Protein 9F8Y (pdb70)

Radius of gyration: 26.72 Å; Cα contacts (8 Å, |Δi|>4): 992; chains: 4; bounding box: 58×55×73 Å

Structure (mmCIF, N/CA/C/O backbone):
data_9F8Y
#
_entry.id   9F8Y
#
_cell.length_a   46.843
_cell.length_b   106.432
_cell.length_c   113.589
_cell.angle_alpha   90.000
_cell.angle_beta   90.000
_cell.angle_gamma   90.000
#
_symmetry.space_group_name_H-M   'P 21 21 21'
#
loop_
_entity.id
_entity.type
_entity.pdbx_description
1 polymer 'RSVF-multi-3.5 designed scaffold'
2 water water
#
loop_
_atom_site.group_PDB
_atom_site.id
_atom_site.type_symbol
_atom_site.label_atom_id
_atom_site.label_alt_id
_atom_site.label_comp_id
_atom_site.label_asym_id
_atom_site.label_entity_id
_atom_site.label_seq_id
_atom_site.pdbx_PDB_ins_code
_atom_site.Cartn_x
_atom_site.Cartn_y
_atom_site.Cartn_z
_atom_site.occupancy
_atom_site.B_iso_or_equiv
_atom_site.auth_seq_id
_atom_site.auth_comp_id
_atom_site.auth_asym_id
_atom_site.auth_atom_id
_atom_site.pdbx_PDB_model_num
ATOM 1 N N . MET A 1 19 ? -9.72400 20.80000 24.30700 1.000 106.58000 1 MET D N 1
ATOM 2 C CA . MET A 1 19 ? -8.84800 21.74800 23.57300 1.000 89.52000 1 MET D CA 1
ATOM 3 C C . MET A 1 19 ? -7.93600 20.94200 22.64800 1.000 84.43000 1 MET D C 1
ATOM 4 O O . MET A 1 19 ? -7.13300 20.14900 23.15300 1.000 81.18000 1 MET D O 1
ATOM 8 N N . LYS A 1 20 ? -8.08100 21.13300 21.34500 1.000 57.03000 2 LYS D N 1
ATOM 9 C CA . LYS A 1 20 ? -7.29100 20.35500 20.40300 1.000 66.04000 2 LYS D CA 1
ATOM 10 C C . LYS A 1 20 ? -6.52200 21.26700 19.45800 1.000 58.95000 2 LYS D C 1
ATOM 11 O O . LYS A 1 20 ? -6.98400 22.35400 19.09700 1.000 66.44000 2 LYS D O 1
ATOM 17 N N . LEU A 1 21 ? -5.34000 20.80700 19.05500 1.000 54.36000 3 LEU D N 1
ATOM 18 C CA . LEU A 1 21 ? -4.49400 21.58900 18.12500 1.000 42.20000 3 LEU D CA 1
ATOM 19 C C . LEU A 1 21 ? -4.44900 20.86100 16.78500 1.000 50.66000 3 LEU D C 1
ATOM 20 O O . LEU A 1 21 ? -4.72500 19.64900 16.76000 1.000 41.89000 3 LEU D O 1
ATOM 25 N N . VAL A 1 22 ? -4.10600 21.58000 15.72000 1.000 52.46000 4 VAL D N 1
ATOM 26 C CA . VAL A 1 22 ? -3.91500 20.90400 14.40900 1.000 48.13000 4 VAL D CA 1
ATOM 27 C C . VAL A 1 22 ? -2.41200 20.89800 14.13600 1.000 52.92000 4 VAL D C 1
ATOM 28 O O . VAL A 1 22 ? -1.79000 21.96800 14.25800 1.000 41.58000 4 VAL D O 1
ATOM 32 N N . ILE A 1 23 ? -1.85100 19.72800 13.83600 1.000 40.87000 5 ILE D N 1
ATOM 33 C CA . ILE A 1 23 ? -0.41100 19.66500 13.46300 1.000 41.66000 5 ILE D CA 1
ATOM 34 C C . ILE A 1 23 ? -0.32800 19.39100 11.95900 1.000 50.53000 5 ILE D C 1
ATOM 35 O O . ILE A 1 23 ? -0.75500 18.30800 11.53500 1.000 44.75000 5 ILE D O 1
ATOM 40 N N . ALA A 1 24 ? 0.18900 20.35100 11.19500 1.000 41.57000 6 ALA D N 1
ATOM 41 C CA . ALA A 1 24 ? 0.31700 20.21800 9.74900 1.000 48.66000 6 ALA D CA 1
ATOM 42 C C . ALA A 1 24 ? 1.79100 20.02800 9.41100 1.000 53.78000 6 ALA D C 1
ATOM 43 O O . ALA A 1 24 ? 2.58400 20.97000 9.51500 1.000 47.96000 6 ALA D O 1
ATOM 45 N N . ARG A 1 25 ? 2.15900 18.79900 9.03600 1.000 55.40000 7 ARG D N 1
ATOM 46 C CA . ARG A 1 25 ? 3.54700 18.48900 8.61200 1.000 42.63000 7 ARG D CA 1
ATOM 47 C C . ARG A 1 25 ? 3.61300 18.59600 7.09300 1.000 46.05000 7 ARG D C 1
ATOM 48 O O . ARG A 1 25 ? 3.12400 17.70200 6.40400 1.000 45.44000 7 ARG D O 1
ATOM 56 N N . VAL A 1 26 ? 4.19800 19.67800 6.62100 1.000 54.95000 8 VAL D N 1
ATOM 57 C CA . VAL A 1 26 ? 4.36500 19.91300 5.19100 1.000 61.25000 8 VAL D CA 1
ATOM 58 C C . VAL A 1 26 ? 5.70600 19.33200 4.76200 1.000 49.87000 8 VAL D C 1
ATOM 59 O O . VAL A 1 26 ? 6.76200 19.77100 5.23100 1.000 52.17000 8 VAL D O 1
ATOM 63 N N . LYS A 1 27 ? 5.66700 18.34700 3.86400 1.000 54.80000 9 LYS D N 1
ATOM 64 C CA . LYS A 1 27 ? 6.87400 17.64700 3.42200 1.000 71.00000 9 LYS D CA 1
ATOM 65 C C . LYS A 1 27 ? 7.54600 18.43800 2.29800 1.000 62.68000 9 LYS D C 1
ATOM 66 O O . LYS A 1 27 ? 7.60200 18.02600 1.13700 1.000 64.00000 9 LYS D O 1
ATOM 72 N N . SER A 1 28 ? 8.07200 19.60700 2.67200 1.000 55.22000 10 SER D N 1
ATOM 73 C CA . SER A 1 28 ? 8.75100 20.47100 1.71900 1.000 71.51000 10 SER D CA 1
ATOM 74 C C . SER A 1 28 ? 9.67800 21.40900 2.47700 1.000 80.58000 10 SER D C 1
ATOM 75 O O . SER A 1 28 ? 9.27400 21.93400 3.52300 1.000 61.93000 10 SER D O 1
ATOM 78 N N . PRO A 1 29 ? 10.89600 21.63500 1.99500 1.000 83.10000 11 PRO D N 1
ATOM 79 C CA . PRO A 1 29 ? 11.78600 22.60800 2.64200 1.000 81.83000 11 PRO D CA 1
ATOM 80 C C . PRO A 1 29 ? 11.53100 24.04700 2.22700 1.000 90.10000 11 PRO D C 1
ATOM 81 O O . PRO A 1 29 ? 12.17800 24.95100 2.76800 1.000 87.56000 11 PRO D O 1
ATOM 85 N N . LYS A 1 30 ? 10.61200 24.28900 1.29000 1.000 90.52000 12 LYS D N 1
ATOM 86 C CA . LYS A 1 30 ? 10.37200 25.62600 0.75200 1.000 89.20000 12 LYS D CA 1
ATOM 87 C C . LYS A 1 30 ? 8.86900 25.91300 0.71900 1.000 85.32000 12 LYS D C 1
ATOM 88 O O . LYS A 1 30 ? 8.27200 26.12900 -0.33500 1.000 101.07000 12 LYS D O 1
ATOM 90 N N . VAL A 1 31 ? 8.24000 25.92300 1.89400 1.000 81.03000 13 VAL D N 1
ATOM 91 C CA . VAL A 1 31 ? 6.80400 26.31800 1.99400 1.000 75.34000 13 VAL D CA 1
ATOM 92 C C . VAL A 1 31 ? 6.72200 27.15300 3.26900 1.000 72.07000 13 VAL D C 1
ATOM 93 O O . VAL A 1 31 ? 6.85300 26.56700 4.35300 1.000 85.34000 13 VAL D O 1
ATOM 97 N N . LYS A 1 32 ? 6.55700 28.46800 3.14100 1.000 63.99000 14 LYS D N 1
ATOM 98 C CA . LYS A 1 32 ? 6.62200 29.34000 4.34400 1.000 82.56000 14 LYS D CA 1
ATOM 99 C C . LYS A 1 32 ? 5.26000 29.45200 5.02900 1.000 79.92000 14 LYS D C 1
ATOM 100 O O . LYS A 1 32 ? 5.24200 29.59000 6.26200 1.000 85.38000 14 LYS D O 1
ATOM 106 N N . ARG A 1 33 ? 4.16600 29.38100 4.27400 1.000 64.29000 15 ARG D N 1
ATOM 107 C CA . ARG A 1 33 ? 2.85400 29.62400 4.92000 1.000 67.89000 15 ARG D CA 1
ATOM 108 C C . ARG A 1 33 ? 1.76200 28.76900 4.28500 1.000 65.28000 15 ARG D C 1
ATOM 109 O O . ARG A 1 33 ? 2.01000 28.18700 3.21600 1.000 78.80000 15 ARG D O 1
ATOM 117 N N . LEU A 1 34 ? 0.60100 28.70300 4.93400 1.000 75.35000 16 LEU D N 1
ATOM 118 C CA . LEU A 1 34 ? -0.55200 27.95200 4.37900 1.000 80.32000 16 LEU D CA 1
ATOM 119 C C . LEU A 1 34 ? -1.63500 28.94900 3.96900 1.000 71.49000 16 LEU D C 1
ATOM 120 O O . LEU A 1 34 ? -1.97600 29.81800 4.78400 1.000 76.69000 16 LEU D O 1
ATOM 125 N N . SER A 1 35 ? -2.12900 28.83300 2.74200 1.000 65.38000 17 SER D N 1
ATOM 126 C CA . SER A 1 35 ? -3.23900 29.70600 2.29200 1.000 94.86000 17 SER D CA 1
ATOM 127 C C . SER A 1 35 ? -4.50800 29.31400 3.04900 1.000 90.59000 17 SER D C 1
ATOM 128 O O . SER A 1 35 ? -4.58600 28.17400 3.52700 1.000 85.11000 17 SER D O 1
ATOM 131 N N . GLU A 1 36 ? -5.46100 30.23500 3.14300 1.000 88.62000 18 GLU D N 1
ATOM 132 C CA . GLU A 1 36 ? -6.73100 29.93000 3.84400 1.000 95.17000 18 GLU D CA 1
ATOM 133 C C . GLU A 1 36 ? -7.40300 28.77200 3.10300 1.000 92.75000 18 GLU D C 1
ATOM 134 O O . GLU A 1 36 ? -8.04500 27.94200 3.76400 1.000 95.67000 18 GLU D O 1
ATOM 140 N N . GLU A 1 37 ? -7.24000 28.71200 1.78300 1.000 89.12000 19 GLU D N 1
ATOM 141 C CA . GLU A 1 37 ? -7.78200 27.56600 1.01200 1.000 96.36000 19 GLU D CA 1
ATOM 142 C C . GLU A 1 37 ? -7.12100 26.28100 1.52100 1.000 93.58000 19 GLU D C 1
ATOM 143 O O . GLU A 1 37 ? -7.84300 25.29800 1.74600 1.000 88.05000 19 GLU D O 1
ATOM 149 N N . ASP A 1 38 ? -5.80100 26.30300 1.71500 1.000 97.29000 20 ASP D N 1
ATOM 150 C CA . ASP A 1 38 ? -5.06900 25.12100 2.24000 1.000 92.18000 20 ASP D CA 1
ATOM 151 C C . ASP A 1 38 ? -5.61000 24.77500 3.62800 1.000 87.60000 20 ASP D C 1
ATOM 152 O O . ASP A 1 38 ? -5.89900 23.59400 3.86900 1.000 72.44000 20 ASP D O 1
ATOM 157 N N . ILE A 1 39 ? -5.76600 25.78200 4.48600 1.000 81.12000 21 ILE D N 1
ATOM 158 C CA . ILE A 1 39 ? -6.25200 25.55100 5.87400 1.000 72.91000 21 ILE D CA 1
ATOM 159 C C . ILE A 1 39 ? -7.61700 24.86800 5.81100 1.000 84.78000 21 ILE D C 1
ATOM 160 O O . ILE A 1 39 ? -7.82100 23.89400 6.55300 1.000 82.97000 21 ILE D O 1
ATOM 165 N N . GLU A 1 40 ? -8.50800 25.35000 4.94700 1.000 88.28000 22 GLU D N 1
ATOM 166 C CA . GLU A 1 40 ? -9.87900 24.78100 4.89200 1.000 91.32000 22 GLU D CA 1
ATOM 167 C C . GLU A 1 40 ? -9.78500 23.33500 4.41300 1.000 79.49000 22 GLU D C 1
ATOM 168 O O . GLU A 1 40 ? -10.53000 22.49400 4.93400 1.000 85.95000 22 GLU D O 1
ATOM 174 N N . LYS A 1 41 ? -8.89700 23.07100 3.45700 1.000 81.98000 23 LYS D N 1
ATOM 175 C CA . LYS A 1 41 ? -8.70400 21.67700 2.97900 1.000 90.67000 23 LYS D CA 1
ATOM 176 C C . LYS A 1 41 ? -8.25600 20.81900 4.16800 1.000 87.09000 23 LYS D C 1
ATOM 177 O O . LYS A 1 41 ? -8.77400 19.69900 4.30800 1.000 83.38000 23 LYS D O 1
ATOM 183 N N . ILE A 1 42 ? -7.36000 21.34500 5.00500 1.000 78.18000 24 ILE D N 1
ATOM 184 C CA . ILE A 1 42 ? -6.88700 20.60400 6.21100 1.000 77.82000 24 ILE D CA 1
ATOM 185 C C . ILE A 1 42 ? -8.05700 20.43300 7.18200 1.000 73.16000 24 ILE D C 1
ATOM 186 O O . ILE A 1 42 ? -8.29800 19.29700 7.61400 1.000 65.96000 24 ILE D O 1
ATOM 191 N N . LYS A 1 43 ? -8.77600 21.51500 7.47500 1.000 77.73000 25 LYS D N 1
ATOM 192 C CA . LYS A 1 43 ? -9.86800 21.45300 8.48000 1.000 68.70000 25 LYS D CA 1
ATOM 193 C C . LYS A 1 43 ? -10.98200 20.52700 7.98700 1.000 81.03000 25 LYS D C 1
ATOM 194 O O . LYS A 1 43 ? -11.61200 19.86800 8.83000 1.000 91.88000 25 LYS D O 1
ATOM 198 N N . SER A 1 44 ? -11.21500 20.48600 6.67900 1.000 73.40000 26 SER D N 1
ATOM 199 C CA . SER A 1 44 ? -12.31900 19.65600 6.14300 1.000 78.01000 26 SER D CA 1
ATOM 200 C C . SER A 1 44 ? -11.96000 18.17900 6.28400 1.000 81.90000 26 SER D C 1
ATOM 201 O O . SER A 1 44 ? -12.84400 17.38900 6.66100 1.000 84.64000 26 SER D O 1
ATOM 204 N N . ALA A 1 45 ? -10.70800 17.82500 6.00000 1.000 73.41000 27 ALA D N 1
ATOM 205 C CA . ALA A 1 45 ? -10.31700 16.40000 6.03300 1.000 70.88000 27 ALA D CA 1
ATOM 206 C C . ALA A 1 45 ? -10.22300 15.87100 7.46800 1.000 72.42000 27 ALA D C 1
ATOM 207 O O . ALA A 1 45 ? -10.07100 14.66100 7.61900 1.000 67.79000 27 ALA D O 1
ATOM 209 N N . LEU A 1 46 ? -10.29000 16.75500 8.46700 1.000 72.38000 28 LEU D N 1
ATOM 210 C CA . LEU A 1 46 ? -10.11900 16.33200 9.88300 1.000 73.17000 28 LEU D CA 1
ATOM 211 C C . LEU A 1 46 ? -11.47700 16.32200 10.59000 1.000 77.83000 28 LEU D C 1
ATOM 212 O O . LEU A 1 46 ? -11.49300 16.37500 11.83200 1.000 87.89000 28 LEU D O 1
ATOM 217 N N . LYS A 1 47 ? -12.56700 16.25000 9.82700 1.000 79.78000 29 LYS D N 1
ATOM 218 C CA . LYS A 1 47 ? -13.92100 16.16800 10.42700 1.000 75.87000 29 LYS D CA 1
ATOM 219 C C . LYS A 1 47 ? -14.26600 14.70000 10.67700 1.000 78.97000 29 LYS D C 1
ATOM 220 O O . LYS A 1 47 ? -14.77900 14.39000 11.76300 1.000 87.07000 29 LYS D O 1
ATOM 222 N N . SER A 1 48 ? -13.97800 13.83500 9.70900 1.000 78.89000 30 SER D N 1
ATOM 223 C CA . SER A 1 48 ? -14.31700 12.39600 9.83000 1.000 94.22000 30 SER D CA 1
ATOM 224 C C . SER A 1 48 ? -13.17900 11.64000 10.51400 1.000 95.26000 30 SER D C 1
ATOM 225 O O . SER A 1 48 ? -13.40300 10.49100 10.93200 1.000 82.15000 30 SER D O 1
ATOM 228 N N . THR A 1 49 ? -12.00700 12.26500 10.60600 1.000 86.40000 31 THR D N 1
ATOM 229 C CA . THR A 1 49 ? -10.83300 11.56700 11.18500 1.000 84.91000 31 THR D CA 1
ATOM 230 C C . THR A 1 49 ? -9.94400 12.57200 11.91100 1.000 71.59000 31 THR D C 1
ATOM 231 O O . THR A 1 49 ? -10.11300 13.77500 11.68800 1.000 84.66000 31 THR D O 1
ATOM 235 N N . ASN A 1 50 ? -9.04700 12.08200 12.76400 1.000 77.99000 32 ASN D N 1
ATOM 236 C CA . ASN A 1 50 ? -8.08800 12.97300 13.46500 1.000 77.78000 32 ASN D CA 1
ATOM 237 C C . ASN A 1 50 ? -6.70700 12.76600 12.84100 1.000 72.22000 32 ASN D C 1
ATOM 238 O O . ASN A 1 50 ? -5.72900 13.29600 13.39100 1.000 65.44000 32 ASN D O 1
ATOM 243 N N . LYS A 1 51 ? -6.64800 12.01900 11.73600 1.000 64.99000 33 LYS D N 1
ATOM 244 C CA . LYS A 1 51 ? -5.36700 11.77500 11.02400 1.000 67.29000 33 LYS D CA 1
ATOM 245 C C . LYS A 1 51 ? -5.66600 11.68300 9.52700 1.000 78.66000 33 LYS D C 1
ATOM 246 O O . LYS A 1 51 ? -6.41400 10.77100 9.13400 1.000 78.24000 33 LYS D O 1
ATOM 250 N N . ALA A 1 52 ? -5.10700 12.59800 8.73400 1.000 73.00000 34 ALA D N 1
ATOM 251 C CA . ALA A 1 52 ? -5.35200 12.60000 7.27900 1.000 75.77000 34 ALA D CA 1
ATOM 252 C C . ALA A 1 52 ? -4.13500 13.09600 6.50000 1.000 78.38000 34 ALA D C 1
ATOM 253 O O . ALA A 1 52 ? -3.19700 13.60800 7.11300 1.000 69.59000 34 ALA D O 1
ATOM 255 N N . VAL A 1 53 ? -4.17700 12.94000 5.18300 1.000 73.82000 35 VAL D N 1
ATOM 256 C CA . VAL A 1 53 ? -3.08500 13.38400 4.32300 1.000 64.03000 35 VAL D CA 1
ATOM 257 C C . VAL A 1 53 ? -3.69100 14.18900 3.18300 1.000 71.97000 35 VAL D C 1
ATOM 258 O O . VAL A 1 53 ? -4.54000 13.67700 2.44200 1.000 87.71000 35 VAL D O 1
ATOM 262 N N . VAL A 1 54 ? -3.26300 15.44100 3.04100 1.000 59.88000 36 VAL D N 1
ATOM 263 C CA . VAL A 1 54 ? -3.77300 16.33300 2.00900 1.000 61.67000 36 VAL D CA 1
ATOM 264 C C . VAL A 1 54 ? -2.61900 16.74200 1.09800 1.000 75.89000 36 VAL D C 1
ATOM 265 O O . VAL A 1 54 ? -1.44500 16.55100 1.41600 1.000 71.32000 36 VAL D O 1
ATOM 269 N N . THR A 1 55 ? -2.98200 17.24700 -0.08000 1.000 75.70000 37 THR D N 1
ATOM 270 C CA . THR A 1 55 ? -1.95300 17.69800 -1.04500 1.000 72.64000 37 THR D CA 1
ATOM 271 C C . THR A 1 55 ? -2.08400 19.20800 -1.22600 1.000 72.61000 37 THR D C 1
ATOM 272 O O . THR A 1 55 ? -3.21600 19.68800 -1.36300 1.000 74.88000 37 THR D O 1
ATOM 276 N N . ILE A 1 56 ? -0.95700 19.91100 -1.20000 1.000 76.17000 38 ILE D N 1
ATOM 277 C CA . ILE A 1 56 ? -0.96200 21.38900 -1.37500 1.000 76.56000 38 ILE D CA 1
ATOM 278 C C . ILE A 1 56 ? -0.02500 21.72900 -2.53200 1.000 80.89000 38 ILE D C 1
ATOM 279 O O . ILE A 1 56 ? 0.99500 21.04200 -2.68700 1.000 75.41000 38 ILE D O 1
ATOM 284 N N . LYS A 1 57 ? -0.37700 22.73800 -3.31900 1.000 76.46000 39 LYS D N 1
ATOM 285 C CA . LYS A 1 57 ? 0.44500 23.18100 -4.43700 1.000 91.64000 39 LYS D CA 1
ATOM 286 C C . LYS A 1 57 ? 1.31200 24.35800 -4.00800 1.000 89.54000 39 LYS D C 1
ATOM 287 O O . LYS A 1 57 ? 0.81600 25.31100 -3.39900 1.000 93.20000 39 LYS D O 1
ATOM 289 N N . ASP A 1 58 ? 2.60300 24.29100 -4.33200 1.000 87.86000 40 ASP D N 1
ATOM 290 C CA . ASP A 1 58 ? 3.51500 25.38000 -4.01700 1.000 99.50000 40 ASP D CA 1
ATOM 291 C C . ASP A 1 58 ? 3.36100 26.50400 -5.04100 1.000 102.86000 40 ASP D C 1
ATOM 292 O O . ASP A 1 58 ? 2.53900 26.43900 -5.96000 1.000 95.87000 40 ASP D O 1
ATOM 297 N N . GLU A 1 59 ? 4.16600 27.55900 -4.88100 1.000 122.08000 41 GLU D N 1
ATOM 298 C CA . GLU A 1 59 ? 4.07400 28.69600 -5.79300 1.000 116.46000 41 GLU D CA 1
ATOM 299 C C . GLU A 1 59 ? 4.48100 28.31100 -7.20900 1.000 120.22000 41 GLU D C 1
ATOM 300 O O . GLU A 1 59 ? 3.98300 28.89600 -8.17800 1.000 117.40000 41 GLU D O 1
ATOM 302 N N . ASN A 1 60 ? 5.37300 27.32900 -7.35200 1.000 117.61000 42 ASN D N 1
ATOM 303 C CA . ASN A 1 60 ? 5.74600 26.84500 -8.67400 1.000 121.96000 42 ASN D CA 1
ATOM 304 C C . ASN A 1 60 ? 4.64800 25.99600 -9.30200 1.000 126.02000 42 ASN D C 1
ATOM 305 O O . ASN A 1 60 ? 4.60200 25.87000 -10.53000 1.000 129.76000 42 ASN D O 1
ATOM 307 N N . GLY A 1 61 ? 3.75300 25.45000 -8.47000 1.000 118.21000 43 GLY D N 1
ATOM 308 C CA . GLY A 1 61 ? 2.64300 24.61300 -8.97200 1.000 107.75000 43 GLY D CA 1
ATOM 309 C C . GLY A 1 61 ? 2.84400 23.14200 -8.65100 1.000 96.37000 43 GLY D C 1
ATOM 310 O O . GLY A 1 61 ? 1.95300 22.34400 -8.98200 1.000 95.38000 43 GLY D O 1
ATOM 311 N N . GLU A 1 62 ? 3.97100 22.79600 -8.03100 1.000 85.98000 44 GLU D N 1
ATOM 312 C CA . GLU A 1 62 ? 4.28100 21.37700 -7.71400 1.000 95.22000 44 GLU D CA 1
ATOM 313 C C . GLU A 1 62 ? 3.41400 20.91100 -6.54300 1.000 97.17000 44 GLU D C 1
ATOM 314 O O . GLU A 1 62 ? 3.10800 21.73900 -5.66900 1.000 97.34000 44 GLU D O 1
ATOM 316 N N . GLU A 1 63 ? 3.04300 19.62900 -6.53200 1.000 84.92000 45 GLU D N 1
ATOM 317 C CA . GLU A 1 63 ? 2.18800 19.08100 -5.44900 1.000 84.79000 45 GLU D CA 1
ATOM 318 C C . GLU A 1 63 ? 3.05500 18.76500 -4.22900 1.000 79.19000 45 GLU D C 1
ATOM 319 O O . GLU A 1 63 ? 4.14800 18.20500 -4.41400 1.000 79.75000 45 GLU D O 1
ATOM 325 N N . ILE A 1 64 ? 2.57600 19.11800 -3.03500 1.000 74.28000 46 ILE D N 1
ATOM 326 C CA . ILE A 1 64 ? 3.32800 18.84100 -1.77800 1.000 74.66000 46 ILE D CA 1
ATOM 327 C C . ILE A 1 64 ? 2.42400 18.05100 -0.83300 1.000 64.76000 46 ILE D C 1
ATOM 328 O O . ILE A 1 64 ? 1.31800 18.52600 -0.54000 1.000 68.60000 46 ILE D O 1
ATOM 333 N N . GLU A 1 65 ? 2.87800 16.88000 -0.39600 1.000 63.97000 47 GLU D N 1
ATOM 334 C CA . GLU A 1 65 ? 2.12800 16.07500 0.55600 1.000 63.73000 47 GLU D CA 1
ATOM 335 C C . GLU A 1 65 ? 2.19000 16.70700 1.94100 1.000 60.98000 47 GLU D C 1
ATOM 336 O O . GLU A 1 65 ? 3.23900 17.19500 2.37000 1.000 57.79000 47 GLU D O 1
ATOM 342 N N . VAL A 1 66 ? 1.05500 16.70700 2.63700 1.000 51.43000 48 VAL D N 1
ATOM 343 C CA . VAL A 1 66 ? 0.94200 17.31800 3.95800 1.000 58.68000 48 VAL D CA 1
ATOM 344 C C . VAL A 1 66 ? 0.23500 16.34000 4.88600 1.000 64.31000 48 VAL D C 1
ATOM 345 O O . VAL A 1 66 ? -0.92600 15.98400 4.65100 1.000 66.10000 48 VAL D O 1
ATOM 349 N N . GLU A 1 67 ? 0.94300 15.90000 5.92800 1.000 64.97000 49 GLU D N 1
ATOM 350 C CA . GLU A 1 67 ? 0.30100 15.04100 6.95300 1.000 52.61000 49 GLU D CA 1
ATOM 351 C C . GLU A 1 67 ? -0.37700 15.97400 7.95400 1.000 44.99000 49 GLU D C 1
ATOM 352 O O . GLU A 1 67 ? 0.28600 16.91500 8.41300 1.000 57.04000 49 GLU D O 1
ATOM 358 N N . VAL A 1 68 ? -1.65100 15.73400 8.25200 1.000 46.67000 50 VAL D N 1
ATOM 359 C CA . VAL A 1 68 ? -2.40700 16.64100 9.16200 1.000 47.66000 50 VAL D CA 1
ATOM 360 C C . VAL A 1 68 ? -3.04100 15.80400 10.27600 1.000 62.54000 50 VAL D C 1
ATOM 361 O O . VAL A 1 68 ? -3.50100 14.68600 9.98600 1.000 65.05000 50 VAL D O 1
ATOM 365 N N . ARG A 1 69 ? -3.04000 16.31900 11.50300 1.000 55.29000 51 ARG D N 1
ATOM 366 C CA . ARG A 1 69 ? -3.58700 15.56600 12.65300 1.000 51.28000 51 ARG D CA 1
ATOM 367 C C . ARG A 1 69 ? -4.30100 16.50500 13.62700 1.000 46.60000 51 ARG D C 1
ATOM 368 O O . ARG A 1 69 ? -3.80300 17.60300 13.84500 1.000 49.50000 51 ARG D O 1
ATOM 376 N N . LEU A 1 70 ? -5.45300 16.08000 14.15300 1.000 57.42000 52 LEU D N 1
ATOM 377 C CA . LEU A 1 70 ? -6.16900 16.87100 15.18900 1.000 57.57000 52 LEU D CA 1
ATOM 378 C C . LEU A 1 70 ? -5.86600 16.20700 16.53000 1.000 48.81000 52 LEU D C 1
ATOM 379 O O . LEU A 1 70 ? -6.35400 15.08800 16.74800 1.000 51.70000 52 LEU D O 1
ATOM 384 N N . LEU A 1 71 ? -5.10000 16.87000 17.39300 1.000 48.02000 53 LEU D N 1
ATOM 385 C CA . LEU A 1 71 ? -4.66000 16.18600 18.63500 1.000 44.28000 53 LEU D CA 1
ATOM 386 C C . LEU A 1 71 ? -4.77300 17.08300 19.86400 1.000 40.93000 53 LEU D C 1
ATOM 387 O O . LEU A 1 71 ? -4.67300 18.30700 19.70900 1.000 50.17000 53 LEU D O 1
ATOM 392 N N . THR A 1 72 ? -4.97400 16.48200 21.03800 1.000 44.09000 54 THR D N 1
ATOM 393 C CA . THR A 1 72 ? -4.93500 17.23200 22.28000 1.000 44.03000 54 THR D CA 1
ATOM 394 C C . THR A 1 72 ? -3.49400 17.62900 22.59800 1.000 45.65000 54 THR D C 1
ATOM 395 O O . THR A 1 72 ? -2.54600 17.22800 21.91700 1.000 41.38000 54 THR D O 1
ATOM 399 N N . LEU A 1 73 ? -3.33200 18.43300 23.65200 1.000 37.78000 55 LEU D N 1
ATOM 400 C CA . LEU A 1 73 ? -1.99400 18.87800 24.03000 1.000 47.14000 55 LEU D CA 1
ATOM 401 C C . LEU A 1 73 ? -1.10800 17.69800 24.41200 1.000 59.53000 55 LEU D C 1
ATOM 402 O O . LEU A 1 73 ? 0.07000 17.65000 24.03900 1.000 39.91000 55 LEU D O 1
ATOM 407 N N . GLU A 1 74 ? -1.65900 16.73100 25.14800 1.000 43.01000 56 GLU D N 1
ATOM 408 C CA . GLU A 1 74 ? -0.87100 15.56800 25.54400 1.000 42.12000 56 GLU D CA 1
ATOM 409 C C . GLU A 1 74 ? -0.56100 14.67800 24.34600 1.000 50.76000 56 GLU D C 1
ATOM 410 O O . GLU A 1 74 ? 0.55900 14.16900 24.21800 1.000 52.06000 56 GLU D O 1
ATOM 416 N N . GLU A 1 75 ? -1.53900 14.48000 23.45900 1.000 38.66000 57 GLU D N 1
ATOM 417 C CA . GLU A 1 75 ? -1.30300 13.67400 22.26600 1.000 42.66000 57 GLU D CA 1
ATOM 418 C C . GLU A 1 75 ? -0.30500 14.34500 21.33300 1.000 39.37000 57 GLU D C 1
ATOM 419 O O . GLU A 1 75 ? 0.50000 13.66600 20.68400 1.000 41.92000 57 GLU D O 1
ATOM 425 N N . ALA A 1 76 ? -0.34200 15.67700 21.25000 1.000 40.98000 58 ALA D N 1
ATOM 426 C CA . ALA A 1 76 ? 0.58300 16.38500 20.37400 1.000 35.38000 58 ALA D CA 1
ATOM 427 C C . ALA A 1 76 ? 2.01500 16.28600 20.88700 1.000 38.07000 58 ALA D C 1
ATOM 428 O O . ALA A 1 76 ? 2.95600 16.17300 20.09400 1.000 36.16000 58 ALA D O 1
ATOM 430 N N . LEU A 1 77 ? 2.19900 16.32300 22.20900 1.000 40.62000 59 LEU D N 1
ATOM 431 C CA . LEU A 1 77 ? 3.53700 16.16300 22.76900 1.000 41.31000 59 LEU D CA 1
ATOM 432 C C . LEU A 1 77 ? 4.08300 14.76800 22.49400 1.000 48.04000 59 LEU D C 1
ATOM 433 O O . LEU A 1 77 ? 5.28400 14.60000 22.25300 1.000 35.24000 59 LEU D O 1
ATOM 438 N N . LYS A 1 78 ? 3.21500 13.75400 22.52600 1.000 36.20000 60 LYS D N 1
ATOM 439 C CA . LYS A 1 78 ? 3.64900 12.40500 22.17700 1.000 45.17000 60 LYS D CA 1
ATOM 440 C C . LYS A 1 78 ? 3.94900 12.29700 20.68700 1.000 35.70000 60 LYS D C 1
ATOM 441 O O . LYS A 1 78 ? 4.88000 11.59000 20.28300 1.000 36.98000 60 LYS D O 1
ATOM 447 N N . TYR A 1 79 ? 3.17400 13.01300 19.87300 1.000 36.76000 61 TYR D N 1
ATOM 448 C CA . TYR A 1 79 ? 3.44300 13.04500 18.41400 1.000 40.76000 61 TYR D CA 1
ATOM 449 C C . TYR A 1 79 ? 4.83100 13.64100 18.17800 1.000 34.75000 61 TYR D C 1
ATOM 450 O O . TYR A 1 79 ? 5.58000 13.10900 17.34400 1.000 33.61000 61 TYR D O 1
ATOM 459 N N . ILE A 1 80 ? 5.14600 14.72300 18.89200 1.000 36.26000 62 ILE D N 1
ATOM 460 C CA . ILE A 1 80 ? 6.44600 15.36400 18.72100 1.000 29.96000 62 ILE D CA 1
ATOM 461 C C . ILE A 1 80 ? 7.56900 14.39600 19.06800 1.000 40.80000 62 ILE D C 1
ATOM 462 O O . ILE A 1 80 ? 8.57800 14.31100 18.35700 1.000 27.87000 62 ILE D O 1
ATOM 467 N N . ASN A 1 81 ? 7.40700 13.63800 20.15500 1.000 32.32000 63 ASN D N 1
ATOM 468 C CA . ASN A 1 81 ? 8.44500 12.70200 20.56800 1.000 39.83000 63 ASN D CA 1
ATOM 469 C C . ASN A 1 81 ? 8.62600 11.55300 19.58300 1.000 34.15000 63 ASN D C 1
ATOM 470 O O . ASN A 1 81 ? 9.70300 10.94800 19.55200 1.000 32.47000 63 ASN D O 1
ATOM 475 N N . ASP A 1 82 ? 7.61200 11.24500 18.77800 1.000 25.42000 64 ASP D N 1
ATOM 476 C CA . ASP A 1 82 ? 7.69400 10.16300 17.80500 1.000 38.44000 64 ASP D CA 1
ATOM 477 C C . ASP A 1 82 ? 8.16800 10.62200 16.43200 1.000 37.34000 64 ASP D C 1
ATOM 478 O O . ASP A 1 82 ? 8.22200 9.80300 15.50900 1.000 48.32000 64 ASP D O 1
ATOM 483 N N . LEU A 1 83 ? 8.51000 11.89800 16.27400 1.000 40.23000 65 LEU D N 1
ATOM 484 C CA . LEU A 1 83 ? 8.94100 12.39500 14.97800 1.000 34.25000 65 LEU D CA 1
ATOM 485 C C . LEU A 1 83 ? 10.37900 11.97400 14.68100 1.000 31.55000 65 LEU D C 1
ATOM 486 O O . LEU A 1 83 ? 11.20700 11.87700 15.59000 1.000 34.88000 65 LEU D O 1
ATOM 491 N N . PRO A 1 84 ? 10.69600 11.71700 13.41300 1.000 41.38000 66 PRO D N 1
ATOM 492 C CA . PRO A 1 84 ? 12.07800 11.39100 13.02100 1.000 42.72000 66 PRO D CA 1
ATOM 493 C C . PRO A 1 84 ? 12.93500 12.63900 12.83300 1.000 46.87000 66 PRO D C 1
ATOM 494 O O . PRO A 1 84 ? 13.44900 12.92200 11.74700 1.000 42.93000 66 PRO D O 1
ATOM 498 N N . ILE A 1 85 ? 13.09300 13.40700 13.91100 1.000 41.35000 67 ILE D N 1
ATOM 499 C CA . ILE A 1 85 ? 13.82400 14.66600 13.88500 1.000 38.00000 67 ILE D CA 1
ATOM 500 C C . ILE A 1 85 ? 14.79400 14.69800 15.06100 1.000 42.13000 67 ILE D C 1
ATOM 501 O O . ILE A 1 85 ? 14.79600 13.81600 15.92100 1.000 38.96000 67 ILE D O 1
ATOM 506 N N . SER A 1 86 ? 15.62000 15.74200 15.09100 1.000 36.43000 68 SER D N 1
ATOM 507 C CA . SER A 1 86 ? 16.64800 15.86500 16.11300 1.000 39.21000 68 SER D CA 1
ATOM 508 C C . SER A 1 86 ? 16.03200 16.18700 17.47300 1.000 43.70000 68 SER D C 1
ATOM 509 O O . SER A 1 86 ? 14.88300 16.62700 17.58100 1.000 37.33000 68 SER D O 1
ATOM 512 N N . ASN A 1 87 ? 16.81000 15.97500 18.52600 1.000 27.76000 69 ASN D N 1
ATOM 513 C CA . ASN A 1 87 ? 16.30900 16.20300 19.89500 1.000 30.90000 69 ASN D CA 1
ATOM 514 C C . ASN A 1 87 ? 16.07900 17.69400 20.12700 1.000 36.80000 69 ASN D C 1
ATOM 515 O O . ASN A 1 87 ? 15.17200 18.04600 20.86400 1.000 41.62000 69 ASN D O 1
ATOM 520 N N . ASP A 1 88 ? 16.88100 18.52400 19.48600 1.000 45.41000 70 ASP D N 1
ATOM 521 C CA . ASP A 1 88 ? 16.76400 19.99200 19.64700 1.000 42.51000 70 ASP D CA 1
ATOM 522 C C . ASP A 1 88 ? 15.49500 20.45500 18.93100 1.000 37.26000 70 ASP D C 1
ATOM 523 O O . ASP A 1 88 ? 14.84300 21.35800 19.44300 1.000 41.04000 70 ASP D O 1
ATOM 528 N N . ALA A 1 89 ? 15.14400 19.81100 17.82600 1.000 39.99000 71 ALA D N 1
ATOM 529 C CA . ALA A 1 89 ? 13.87800 20.14100 17.18200 1.000 39.82000 71 ALA D CA 1
ATOM 530 C C . ALA A 1 89 ? 12.69700 19.75500 18.06300 1.000 45.28000 71 ALA D C 1
ATOM 531 O O . ALA A 1 89 ? 11.70400 20.48700 18.13600 1.000 40.47000 71 ALA D O 1
ATOM 533 N N . LYS A 1 90 ? 12.78700 18.61000 18.74300 1.000 35.75000 72 LYS D N 1
ATOM 534 C CA . LYS A 1 90 ? 11.70900 18.20100 19.63600 1.000 36.22000 72 LYS D CA 1
ATOM 535 C C . LYS A 1 90 ? 11.60800 19.12700 20.84200 1.000 43.89000 72 LYS D C 1
ATOM 536 O O . LYS A 1 90 ? 10.50300 19.48200 21.26800 1.000 39.15000 72 LYS D O 1
ATOM 542 N N . LYS A 1 91 ? 12.75000 19.53400 21.40300 1.000 44.36000 73 LYS D N 1
ATOM 543 C CA . LYS A 1 91 ? 12.73100 20.48900 22.50700 1.000 44.53000 73 LYS D CA 1
ATOM 544 C C . LYS A 1 91 ? 12.19200 21.84000 22.05700 1.000 45.27000 73 LYS D C 1
ATOM 545 O O . LYS A 1 91 ? 11.46600 22.50900 22.80200 1.000 47.58000 73 LYS D O 1
ATOM 548 N N . LEU A 1 92 ? 12.54200 22.25000 20.83800 1.000 43.54000 74 LEU D N 1
ATOM 549 C CA . LEU A 1 92 ? 12.03600 23.53900 20.29900 1.000 33.95000 74 LEU D CA 1
ATOM 550 C C . LEU A 1 92 ? 10.51400 23.45900 20.18500 1.000 44.65000 74 LEU D C 1
ATOM 551 O O . LEU A 1 92 ? 9.84000 24.41200 20.59800 1.000 43.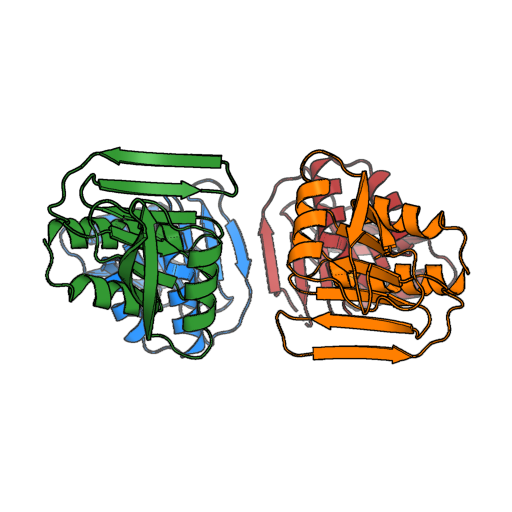75000 74 LEU D O 1
ATOM 556 N N . MET A 1 93 ? 10.00300 22.35600 19.64100 1.000 36.98000 75 MET D N 1
ATOM 557 C CA . MET A 1 93 ? 8.55900 22.21800 19.47800 1.000 42.84000 75 MET D CA 1
ATOM 558 C C . MET A 1 93 ? 7.85900 22.08900 20.82600 1.000 37.36000 75 MET D C 1
ATOM 559 O O . MET A 1 93 ? 6.80100 22.69100 21.04000 1.000 36.13000 75 MET D O 1
ATOM 564 N N . SER A 1 94 ? 8.43300 21.31000 21.74600 1.000 43.12000 76 SER D N 1
ATOM 565 C CA . SER A 1 94 ? 7.77600 21.07600 23.02900 1.000 39.46000 76 SER D CA 1
ATOM 566 C C . SER A 1 94 ? 7.73800 22.34100 23.87800 1.000 36.52000 76 SER D C 1
ATOM 567 O O . SER A 1 94 ? 6.74100 22.60500 24.56100 1.000 52.08000 76 SER D O 1
ATOM 570 N N . ASN A 1 95 ? 8.80800 23.13700 23.85000 1.000 36.75000 77 ASN D N 1
ATOM 571 C CA . ASN A 1 95 ? 8.85200 24.34100 24.67200 1.000 46.64000 77 ASN D CA 1
ATOM 572 C C . ASN A 1 95 ? 7.95000 25.45100 24.14400 1.000 46.35000 77 ASN D C 1
ATOM 573 O O . ASN A 1 95 ? 7.63500 26.37900 24.89600 1.000 44.78000 77 ASN D O 1
ATOM 578 N N . ASN A 1 96 ? 7.52800 25.38500 22.88100 1.000 43.23000 78 ASN D N 1
ATOM 579 C CA . ASN A 1 96 ? 6.73700 26.45200 22.28200 1.000 43.44000 78 ASN D CA 1
ATOM 580 C C . ASN A 1 96 ? 5.35900 26.01200 21.80500 1.000 43.01000 78 ASN D C 1
ATOM 581 O O . ASN A 1 96 ? 4.62600 26.83900 21.24900 1.000 45.55000 78 ASN D O 1
ATOM 586 N N . ILE A 1 97 ? 4.97700 24.74900 22.00900 1.000 52.36000 79 ILE D N 1
ATOM 587 C CA . ILE A 1 97 ? 3.69300 24.27700 21.49700 1.000 41.34000 79 ILE D CA 1
ATOM 588 C C . ILE A 1 97 ? 2.53100 24.96100 22.21100 1.000 42.78000 79 ILE D C 1
ATOM 589 O O . ILE A 1 97 ? 1.43600 25.08500 21.64700 1.000 45.53000 79 ILE D O 1
ATOM 594 N N . HIS A 1 98 ? 2.74400 25.43300 23.44200 1.000 43.69000 80 HIS D N 1
ATOM 595 C CA . HIS A 1 98 ? 1.65600 26.04700 24.19700 1.000 40.22000 80 HIS D CA 1
ATOM 596 C C . HIS A 1 98 ? 1.22700 27.37600 23.59000 1.000 58.14000 80 HIS D C 1
ATOM 597 O O . HIS A 1 98 ? 0.08000 27.79900 23.77500 1.000 46.23000 80 HIS D O 1
ATOM 604 N N . LYS A 1 99 ? 2.11900 28.01100 22.83000 1.000 47.60000 81 LYS D N 1
ATOM 605 C CA . LYS A 1 99 ? 1.79800 29.32200 22.20700 1.000 49.80000 81 LYS D CA 1
ATOM 606 C C . LYS A 1 99 ? 0.70700 29.13600 21.14800 1.000 53.36000 81 LYS D C 1
ATOM 607 O O . LYS A 1 99 ? -0.03100 30.09800 20.89200 1.000 65.03000 81 LYS D O 1
ATOM 613 N N . ALA A 1 100 ? 0.59900 27.93700 20.57900 1.000 49.20000 82 ALA D N 1
ATOM 614 C CA . ALA A 1 100 ? -0.40700 27.68000 19.52600 1.000 48.45000 82 ALA D CA 1
ATOM 615 C C . ALA A 1 100 ? -1.78700 27.48800 20.15800 1.000 42.43000 82 ALA D C 1
ATOM 616 O O . ALA A 1 100 ? -2.77100 27.43600 19.40800 1.000 54.63000 82 ALA D O 1
ATOM 618 N N . LEU A 1 101 ? -1.85100 27.38500 21.48500 1.000 54.61000 83 LEU D N 1
ATOM 619 C CA . LEU A 1 101 ? -3.13300 27.16500 22.14000 1.000 64.26000 83 LEU D CA 1
ATOM 620 C C . LEU A 1 101 ? -3.95100 28.44100 22.27200 1.000 71.52000 83 LEU D C 1
ATOM 621 O O . LEU A 1 101 ? -5.16000 28.36200 22.51600 1.000 77.84000 83 LEU D O 1
ATOM 626 N N . GLU A 1 102 ? -3.29300 29.58800 22.09300 1.000 62.63000 84 GLU D N 1
ATOM 627 C CA . GLU A 1 102 ? -4.00300 30.88800 22.12400 1.000 72.87000 84 GLU D CA 1
ATOM 628 C C . GLU A 1 102 ? -4.69100 31.09000 20.77300 1.000 72.86000 84 GLU D C 1
ATOM 629 O O . GLU A 1 102 ? -3.99200 31.07000 19.74800 1.000 75.94000 84 GLU D O 1
ATOM 632 N N . PRO A 1 103 ? -6.02700 31.27200 20.72800 1.000 85.99000 85 PRO D N 1
ATOM 633 C CA . PRO A 1 103 ? -6.74400 31.41700 19.46200 1.000 73.21000 85 PRO D CA 1
ATOM 634 C C . PRO A 1 103 ? -6.20600 32.59100 18.63300 1.000 69.97000 85 PRO D C 1
ATOM 635 O O . PRO A 1 103 ? -5.98000 33.64600 19.19100 1.000 61.75000 85 PRO D O 1
ATOM 639 N N . GLY A 1 104 ? -6.01200 32.37300 17.33000 1.000 73.47000 86 GLY D N 1
ATOM 640 C CA . GLY A 1 104 ? -5.47900 33.42900 16.44800 1.000 66.16000 86 GLY D CA 1
ATOM 641 C C . GLY A 1 104 ? -3.96300 33.39600 16.37200 1.000 72.66000 86 GLY D C 1
ATOM 642 O O . GLY A 1 104 ? -3.39000 34.30200 15.75000 1.000 75.65000 86 GLY D O 1
ATOM 643 N N . ARG A 1 105 ? -3.33400 32.38600 16.96700 1.000 66.74000 87 ARG D N 1
ATOM 644 C CA . ARG A 1 105 ? -1.85300 32.32100 17.00000 1.000 66.24000 87 ARG D CA 1
ATOM 645 C C . ARG A 1 105 ? -1.38800 31.05900 16.27200 1.000 63.56000 87 ARG D C 1
ATOM 646 O O . ARG A 1 105 ? -1.94000 29.98800 16.53600 1.000 78.68000 87 ARG D O 1
ATOM 654 N N . THR A 1 106 ? -0.43500 31.20800 15.36000 1.000 61.39000 88 THR D N 1
ATOM 655 C CA . THR A 1 106 ? 0.09800 30.04600 14.60500 1.000 52.63000 88 THR D CA 1
ATOM 656 C C . THR A 1 106 ? 1.61200 29.95400 14.80700 1.000 67.62000 88 THR D C 1
ATOM 657 O O . THR A 1 106 ? 2.28900 30.98400 14.65300 1.000 65.46000 88 THR D O 1
ATOM 661 N N . VAL A 1 107 ? 2.10700 28.76700 15.15100 1.000 55.53000 89 VAL D N 1
ATOM 662 C CA . VAL A 1 107 ? 3.56500 28.55300 15.36400 1.000 45.21000 89 VAL D CA 1
ATOM 663 C C . VAL A 1 107 ? 4.12600 27.71700 14.21100 1.000 42.83000 89 VAL D C 1
ATOM 664 O O . VAL A 1 107 ? 3.55400 26.68500 13.88700 1.000 44.81000 89 VAL D O 1
ATOM 668 N N . VAL A 1 108 ? 5.22500 28.18100 13.64000 1.000 46.09000 90 VAL D N 1
ATOM 669 C CA . VAL A 1 108 ? 5.83600 27.49500 12.47500 1.000 48.94000 90 VAL D CA 1
ATOM 670 C C . VAL A 1 108 ? 7.24900 27.02800 12.81100 1.000 40.69000 90 VAL D C 1
ATOM 671 O O . VAL A 1 108 ? 8.00700 27.81300 13.36000 1.000 43.34000 90 VAL D O 1
ATOM 675 N N . PHE A 1 109 ? 7.54300 25.76700 12.52000 1.000 42.79000 91 PHE D N 1
ATOM 676 C CA . PHE A 1 109 ? 8.88000 25.21000 12.69600 1.000 34.41000 91 PHE D CA 1
ATOM 677 C C . PHE A 1 109 ? 9.37600 24.72000 11.34300 1.000 41.39000 91 PHE D C 1
ATOM 678 O O . PHE A 1 109 ? 8.77100 23.82200 10.74800 1.000 35.29000 91 PHE D O 1
ATOM 686 N N . GLY A 1 110 ? 10.49300 25.27500 10.88300 1.000 37.51000 92 GLY D N 1
ATOM 687 C CA . GLY A 1 110 ? 11.01900 24.88000 9.56900 1.000 40.74000 92 GLY D CA 1
ATOM 688 C C . GLY A 1 110 ? 12.52800 24.95300 9.50000 1.000 42.68000 92 GLY D C 1
ATOM 689 O O . GLY A 1 110 ? 13.16800 25.13800 10.54800 1.000 35.34000 92 GLY D O 1
ATOM 690 N N . PRO A 1 111 ? 13.12000 24.82400 8.29700 1.000 47.33000 93 PRO D N 1
ATOM 691 C CA . PRO A 1 111 ? 14.57400 24.83300 8.14700 1.000 52.56000 93 PRO D CA 1
ATOM 692 C C . PRO A 1 111 ? 15.20800 26.11600 8.69500 1.000 58.63000 93 PRO D C 1
ATOM 693 O O . PRO A 1 111 ? 16.32100 26.05200 9.16900 1.000 63.06000 93 PRO D O 1
ATOM 697 N N . GLU A 1 112 ? 14.47200 27.21700 8.67400 1.000 71.98000 94 GLU D N 1
ATOM 698 C CA . GLU A 1 112 ? 15.04500 28.51500 9.10200 1.000 80.82000 94 GLU D CA 1
ATOM 699 C C . GLU A 1 112 ? 15.06600 28.57900 10.62300 1.000 73.89000 94 GLU D C 1
ATOM 700 O O . GLU A 1 112 ? 16.11600 28.92700 11.17500 1.000 78.13000 94 GLU D O 1
ATOM 703 N N . GLY A 1 113 ? 13.93800 28.27000 11.25000 1.000 60.46000 95 GLY D N 1
ATOM 704 C CA . GLY A 1 113 ? 13.83200 28.33800 12.71800 1.000 44.88000 95 GLY D CA 1
ATOM 705 C C . GLY A 1 113 ? 12.38200 28.32200 13.15600 1.000 52.81000 95 GLY D C 1
ATOM 706 O O . GLY A 1 113 ? 11.57900 27.63900 12.50200 1.000 63.67000 95 GLY D O 1
ATOM 707 N N . CYS A 1 114 ? 12.06100 29.05300 14.22200 1.000 59.02000 96 CYS D N 1
ATOM 708 C CA . CYS A 1 114 ? 10.67000 29.10000 14.73300 1.000 55.48000 96 CYS D CA 1
ATOM 709 C C . CYS A 1 114 ? 10.04900 30.43900 14.34600 1.000 52.36000 96 CYS D C 1
ATOM 710 O O . CYS A 1 114 ? 10.79200 31.38200 14.10500 1.000 50.07000 96 CYS D O 1
ATOM 713 N N . GLU A 1 115 ? 8.72700 30.48300 14.28000 1.000 60.70000 97 GLU D N 1
ATOM 714 C CA . GLU A 1 115 ? 8.01500 31.70900 13.85300 1.000 57.09000 97 GLU D CA 1
ATOM 715 C C . GLU A 1 115 ? 6.61900 31.72100 14.47100 1.000 56.17000 97 GLU D C 1
ATOM 716 O O . GLU A 1 115 ? 5.90500 30.73000 14.31700 1.000 54.61000 97 GLU D O 1
ATOM 722 N N . GLU A 1 116 ? 6.27500 32.80800 15.15800 1.000 59.43000 98 GLU D N 1
ATOM 723 C CA . GLU A 1 116 ? 4.92800 32.97700 15.74700 1.000 51.35000 98 GLU D CA 1
ATOM 724 C C . GLU A 1 116 ? 4.12900 33.98200 14.91800 1.000 68.23000 98 GLU D C 1
ATOM 725 O O . GLU A 1 116 ? 4.47400 35.15800 14.95400 1.000 69.88000 98 GLU D O 1
ATOM 731 N N . ARG A 1 117 ? 3.09400 33.50600 14.23600 1.000 62.21000 99 ARG D N 1
ATOM 732 C CA . ARG A 1 117 ? 2.22800 34.42000 13.45400 1.000 70.05000 99 ARG D CA 1
ATOM 733 C C . ARG A 1 117 ? 0.97300 34.73200 14.26900 1.000 82.97000 99 ARG D C 1
ATOM 734 O O . ARG A 1 117 ? 0.01800 33.94200 14.20500 1.000 89.94000 99 ARG D O 1
ATOM 742 N N . ASP A 1 118 ? 0.98500 35.86400 14.98200 1.000 107.56000 100 ASP D N 1
ATOM 743 C CA . ASP A 1 118 ? -0.18900 36.27500 15.79900 1.000 113.64000 100 ASP D CA 1
ATOM 744 C C . ASP A 1 118 ? -1.24200 36.95600 14.91500 1.000 126.31000 100 ASP D C 1
ATOM 745 O O . ASP A 1 118 ? -0.87300 37.45200 13.83900 1.000 135.31000 100 ASP D O 1
ATOM 750 N N . LYS A 1 119 ? -2.50000 36.99000 15.36100 1.000 121.97000 101 LYS D N 1
ATOM 751 C CA . LYS A 1 119 ? -3.60400 37.63300 14.60000 1.000 128.15000 101 LYS D CA 1
ATOM 752 C C . LYS A 1 119 ? -3.36400 37.46200 13.09700 1.000 142.97000 101 LYS D C 1
ATOM 753 O O . LYS A 1 119 ? -4.35600 37.50900 12.35000 1.000 147.64000 101 LYS D O 1
ATOM 759 N N . GLY A 1 122 ? -0.33600 38.65400 10.43400 1.000 138.88000 104 GLY D N 1
ATOM 760 C CA . GLY A 1 122 ? 0.86900 38.13000 9.76600 1.000 132.13000 104 GLY D CA 1
ATOM 761 C C . GLY A 1 122 ? 1.87800 37.67400 10.80300 1.000 111.70000 104 GLY D C 1
ATOM 762 O O . GLY A 1 122 ? 1.44600 37.27400 11.89800 1.000 108.32000 104 GLY D O 1
ATOM 763 N N . ILE A 1 123 ? 3.16600 37.87600 10.53200 1.000 115.71000 105 ILE D N 1
ATOM 764 C CA . ILE A 1 123 ? 4.24100 37.46400 11.48000 1.000 102.22000 105 ILE D CA 1
ATOM 765 C C . ILE A 1 123 ? 4.27200 38.41800 12.66900 1.000 94.94000 105 ILE D C 1
ATOM 766 O O . ILE A 1 123 ? 3.76500 39.52900 12.54000 1.000 114.12000 105 ILE D O 1
ATOM 768 N N . ILE A 1 124 ? 4.78000 37.94700 13.80000 1.000 88.46000 106 ILE D N 1
ATOM 769 C CA . ILE A 1 124 ? 4.93300 38.82100 14.98800 1.000 84.79000 106 ILE D CA 1
ATOM 770 C C . ILE A 1 124 ? 6.33500 38.54800 15.53000 1.000 75.89000 106 ILE D C 1
ATOM 771 O O . ILE A 1 124 ? 6.97600 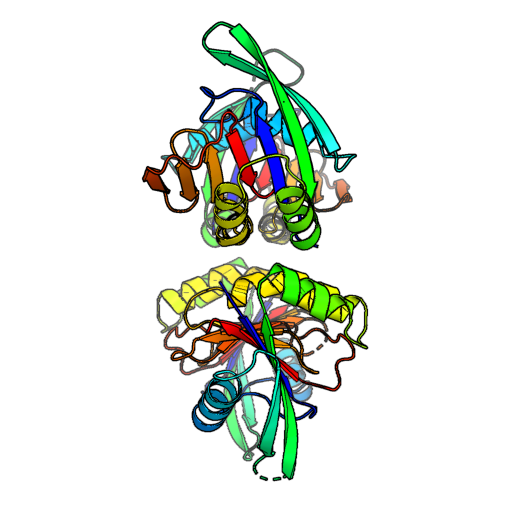39.50200 15.98200 1.000 78.73000 106 ILE D O 1
ATOM 773 N N . LYS A 1 125 ? 6.80200 37.30300 15.42000 1.000 60.18000 107 LYS D N 1
ATOM 774 C CA . LYS A 1 125 ? 8.12200 36.95500 15.99600 1.000 65.33000 107 LYS D CA 1
ATOM 775 C C . LYS A 1 125 ? 8.79800 35.80600 15.25000 1.000 63.39000 107 LYS D C 1
ATOM 776 O O . LYS A 1 125 ? 8.14800 34.79200 15.01400 1.000 62.47000 107 LYS D O 1
ATOM 782 N N . THR A 1 126 ? 10.08000 35.97600 14.96200 1.000 49.65000 108 THR D N 1
ATOM 783 C CA . THR A 1 126 ? 10.88200 34.93600 14.28400 1.000 62.08000 108 THR D CA 1
ATOM 784 C C . THR A 1 126 ? 12.19200 34.75900 15.04800 1.000 50.19000 108 THR D C 1
ATOM 785 O O . THR A 1 126 ? 12.77000 35.75800 15.44600 1.000 48.98000 108 THR D O 1
ATOM 789 N N . PHE A 1 127 ? 12.57800 33.51400 15.31400 1.000 57.76000 109 PHE D N 1
ATOM 790 C CA . PHE A 1 127 ? 13.88000 33.23400 15.96500 1.000 63.95000 109 PHE D CA 1
ATOM 791 C C . PHE A 1 127 ? 14.61000 32.24600 15.06100 1.000 57.31000 109 PHE D C 1
ATOM 792 O O . PHE A 1 127 ? 13.99500 31.24600 14.65400 1.000 56.73000 109 PHE D O 1
ATOM 794 N N . SER A 1 128 ? 15.86900 32.50500 14.75000 1.000 65.33000 110 SER D N 1
ATOM 795 C CA . SER A 1 128 ? 16.60000 31.63100 13.80900 1.000 68.34000 110 SER D CA 1
ATOM 796 C C . SER A 1 128 ? 17.46500 30.64900 14.57800 1.000 79.72000 110 SER D C 1
ATOM 797 O O . SER A 1 128 ? 18.31700 31.11300 15.33700 1.000 93.26000 110 SER D O 1
ATOM 800 N N . THR A 1 129 ? 17.22200 29.34700 14.42400 1.000 70.94000 111 THR D N 1
ATOM 801 C CA . THR A 1 129 ? 18.06000 28.29600 15.05500 1.000 68.98000 111 THR D CA 1
ATOM 802 C C . THR A 1 129 ? 18.12600 27.12800 14.08600 1.000 69.98000 111 THR D C 1
ATOM 803 O O . THR A 1 129 ? 17.10500 26.87100 13.44600 1.000 54.90000 111 THR D O 1
ATOM 807 N N . ASP A 1 130 ? 19.26100 26.43900 13.99400 1.000 68.85000 112 ASP D N 1
ATOM 808 C CA . ASP A 1 130 ? 19.24900 25.28400 13.06600 1.000 78.17000 112 ASP D CA 1
ATOM 809 C C . ASP A 1 130 ? 18.98600 24.04500 13.91500 1.000 74.53000 112 ASP D C 1
ATOM 810 O O . ASP A 1 130 ? 19.78400 23.76200 14.82400 1.000 65.84000 112 ASP D O 1
ATOM 815 N N . VAL A 1 131 ? 17.88600 23.36500 13.63900 1.000 54.21000 113 VAL D N 1
ATOM 816 C CA . VAL A 1 131 ? 17.56200 22.11000 14.36400 1.000 71.40000 113 VAL D CA 1
ATOM 817 C C . VAL A 1 131 ? 17.54100 20.99100 13.32000 1.000 62.90000 113 VAL D C 1
ATOM 818 O O . VAL A 1 131 ? 16.91600 19.96400 13.57600 1.000 47.63000 113 VAL D O 1
ATOM 822 N N . LYS A 1 132 ? 18.19800 21.22600 12.18100 1.000 60.91000 114 LYS D N 1
ATOM 823 C CA . LYS A 1 132 ? 18.29100 20.16800 11.13800 1.000 60.76000 114 LYS D CA 1
ATOM 824 C C . LYS A 1 132 ? 16.93300 19.79900 10.53800 1.000 58.94000 114 LYS D C 1
ATOM 825 O O . LYS A 1 132 ? 16.81500 18.70000 9.99300 1.000 67.31000 114 LYS D O 1
ATOM 831 N N . LEU A 1 133 ? 15.97500 20.70800 10.57900 1.000 59.24000 115 LEU D N 1
ATOM 832 C CA . LEU A 1 133 ? 14.65300 20.41600 10.04200 1.000 59.38000 115 LEU D CA 1
ATOM 833 C C . LEU A 1 133 ? 14.65500 20.56400 8.52600 1.000 55.01000 115 LEU D C 1
ATOM 834 O O . LEU A 1 133 ? 15.08700 21.59100 7.99300 1.000 43.42000 115 LEU D O 1
ATOM 839 N N . ASP A 1 134 ? 14.14700 19.55400 7.82700 1.000 52.28000 116 ASP D N 1
ATOM 840 C CA . ASP A 1 134 ? 14.07200 19.56300 6.34200 1.000 56.99000 116 ASP D CA 1
ATOM 841 C C . ASP A 1 134 ? 12.61700 19.73500 5.91000 1.000 55.13000 116 ASP D C 1
ATOM 842 O O . ASP A 1 134 ? 12.35900 19.75100 4.70800 1.000 49.52000 116 ASP D O 1
ATOM 847 N N . GLU A 1 135 ? 11.71400 19.83500 6.88300 1.000 64.84000 117 GLU D N 1
ATOM 848 C CA . GLU A 1 135 ? 10.26800 19.98300 6.60000 1.000 47.93000 117 GLU D CA 1
ATOM 849 C C . GLU A 1 135 ? 9.69900 21.10500 7.46200 1.000 39.08000 117 GLU D C 1
ATOM 850 O O . GLU A 1 135 ? 10.42500 21.60100 8.31200 1.000 40.03000 117 GLU D O 1
ATOM 856 N N . THR A 1 136 ? 8.43800 21.45100 7.25500 1.000 39.97000 118 THR D N 1
ATOM 857 C CA . THR A 1 136 ? 7.81200 22.57700 7.93400 1.000 44.27000 118 THR D CA 1
ATOM 858 C C . THR A 1 136 ? 6.58700 22.09900 8.69900 1.000 43.17000 118 THR D C 1
ATOM 859 O O . THR A 1 136 ? 5.74700 21.37800 8.14900 1.000 48.04000 118 THR D O 1
ATOM 863 N N . TYR A 1 137 ? 6.48700 22.50700 9.96200 1.000 36.80000 119 TYR D N 1
ATOM 864 C CA . TYR A 1 137 ? 5.40200 22.10300 10.84700 1.000 40.77000 119 TYR D CA 1
ATOM 865 C C . TYR A 1 137 ? 4.60900 23.33300 11.26600 1.000 42.72000 119 TYR D C 1
ATOM 866 O O . TYR A 1 137 ? 5.19000 24.32900 11.71000 1.000 48.13000 119 TYR D O 1
ATOM 875 N N . PHE A 1 138 ? 3.28700 23.23300 11.11100 1.000 43.56000 120 PHE D N 1
ATOM 876 C CA . PHE A 1 138 ? 2.38800 24.35000 11.47800 1.000 44.80000 120 PHE D CA 1
ATOM 877 C C . PHE A 1 138 ? 1.49900 23.92400 12.64600 1.000 47.81000 120 PHE D C 1
ATOM 878 O O . PHE A 1 138 ? 0.78200 22.91800 12.51800 1.000 45.72000 120 PHE D O 1
ATOM 886 N N . PHE A 1 139 ? 1.56600 24.65600 13.75200 1.000 44.40000 121 PHE D N 1
ATOM 887 C CA . PHE A 1 139 ? 0.75400 24.39900 14.93400 1.000 47.24000 121 PHE D CA 1
ATOM 888 C C . PHE A 1 139 ? -0.27600 25.51300 15.06800 1.000 42.39000 121 PHE D C 1
ATOM 889 O O . PHE A 1 139 ? 0.08400 26.69500 15.04400 1.000 42.68000 121 PHE D O 1
ATOM 897 N N . PHE A 1 140 ? -1.54300 25.13100 15.20300 1.000 43.72000 122 PHE D N 1
ATOM 898 C CA . PHE A 1 140 ? -2.64900 26.12000 15.33800 1.000 58.45000 122 PHE D CA 1
ATOM 899 C C . PHE A 1 140 ? -3.89300 25.52100 15.99800 1.000 50.69000 122 PHE D C 1
ATOM 900 O O . PHE A 1 140 ? -4.36900 24.46800 15.57400 1.000 56.36000 122 PHE D O 1
ATOM 908 N N . ARG A 1 141 ? -4.44500 26.25100 16.95700 1.000 55.73000 123 ARG D N 1
ATOM 909 C CA . ARG A 1 141 ? -5.67400 25.79900 17.64700 1.000 71.07000 123 ARG D CA 1
ATOM 910 C C . ARG A 1 141 ? -6.81600 25.82800 16.64400 1.000 67.16000 123 ARG D C 1
ATOM 911 O O . ARG A 1 141 ? -6.76800 26.63700 15.71200 1.000 75.50000 123 ARG D O 1
ATOM 919 N N . VAL A 1 142 ? -7.77600 24.94600 16.83200 1.000 64.32000 124 VAL D N 1
ATOM 920 C CA . VAL A 1 142 ? -8.94400 24.92200 15.95900 1.000 78.41000 124 VAL D CA 1
ATOM 921 C C . VAL A 1 142 ? -10.22300 25.07900 16.77300 1.000 87.34000 124 VAL D C 1
ATOM 922 O O . VAL A 1 142 ? -10.52500 26.16200 17.27200 1.000 89.74000 124 VAL D O 1
ATOM 926 N N . MET B 1 19 ? 32.99400 53.24000 24.32100 1.000 79.13000 1 MET A N 1
ATOM 927 C CA . MET B 1 19 ? 32.21700 52.40600 23.38400 1.000 80.61000 1 MET A CA 1
ATOM 928 C C . MET B 1 19 ? 31.51400 53.36900 22.42900 1.000 71.51000 1 MET A C 1
ATOM 929 O O . MET B 1 19 ? 30.83200 54.27900 22.91000 1.000 62.28000 1 MET A O 1
ATOM 933 N N . LYS B 1 20 ? 31.71200 53.19300 21.13200 1.000 50.27000 2 LYS A N 1
ATOM 934 C CA . LYS B 1 20 ? 31.00300 54.05700 20.16300 1.000 61.42000 2 LYS A CA 1
ATOM 935 C C . LYS B 1 20 ? 30.19900 53.17800 19.20000 1.000 69.55000 2 LYS A C 1
ATOM 936 O O . LYS B 1 20 ? 30.67900 52.10300 18.82800 1.000 60.83000 2 LYS A O 1
ATOM 942 N N . LEU B 1 21 ? 29.00200 53.62700 18.84800 1.000 52.84000 3 LEU A N 1
ATOM 943 C CA . LEU B 1 21 ? 28.15100 52.87700 17.90600 1.000 46.99000 3 LEU A CA 1
ATOM 944 C C . LEU B 1 21 ? 28.06600 53.61500 16.57600 1.000 47.09000 3 LEU A C 1
ATOM 945 O O . LEU B 1 21 ? 28.22600 54.83400 16.55700 1.000 45.17000 3 LEU A O 1
ATOM 950 N N . VAL B 1 22 ? 27.84100 52.87000 15.51000 1.000 47.13000 4 VAL A N 1
ATOM 951 C CA . VAL B 1 22 ? 27.58400 53.45200 14.19800 1.000 48.71000 4 VAL A CA 1
ATOM 952 C C . VAL B 1 22 ? 26.08500 53.42100 13.95300 1.000 41.18000 4 VAL A C 1
ATOM 953 O O . VAL B 1 22 ? 25.45400 52.36000 14.05000 1.000 43.30000 4 VAL A O 1
ATOM 957 N N . ILE B 1 23 ? 25.51200 54.57800 13.64700 1.000 41.82000 5 ILE A N 1
ATOM 958 C CA . ILE B 1 23 ? 24.09600 54.69500 13.32400 1.000 41.92000 5 ILE A CA 1
ATOM 959 C C . ILE B 1 23 ? 23.99700 55.01200 11.83900 1.000 48.10000 5 ILE A C 1
ATOM 960 O O . ILE B 1 23 ? 24.36800 56.10900 11.40200 1.000 45.87000 5 ILE A O 1
ATOM 965 N N . ALA B 1 24 ? 23.50700 54.05200 11.05900 1.000 40.97000 6 ALA A N 1
ATOM 966 C CA . ALA B 1 24 ? 23.35000 54.20100 9.61700 1.000 48.09000 6 ALA A CA 1
ATOM 967 C C . ALA B 1 24 ? 21.87300 54.41800 9.31400 1.000 47.95000 6 ALA A C 1
ATOM 968 O O . ALA B 1 24 ? 21.05100 53.51900 9.52400 1.000 51.79000 6 ALA A O 1
ATOM 970 N N . ARG B 1 25 ? 21.53900 55.61200 8.83600 1.000 45.85000 7 ARG A N 1
ATOM 971 C CA . ARG B 1 25 ? 20.13700 55.90600 8.45700 1.000 40.97000 7 ARG A CA 1
ATOM 972 C C . ARG B 1 25 ? 20.02100 55.78500 6.94200 1.000 46.91000 7 ARG A C 1
ATOM 973 O O . ARG B 1 25 ? 20.44200 56.69800 6.23800 1.000 47.94000 7 ARG A O 1
ATOM 981 N N . VAL B 1 26 ? 19.47100 54.67400 6.48900 1.000 47.94000 8 VAL A N 1
ATOM 982 C CA . VAL B 1 26 ? 19.30900 54.44200 5.03200 1.000 65.01000 8 VAL A CA 1
ATOM 983 C C . VAL B 1 26 ? 17.97300 55.05300 4.62200 1.000 58.93000 8 VAL A C 1
ATOM 984 O O . VAL B 1 26 ? 16.93400 54.58600 5.09200 1.000 52.41000 8 VAL A O 1
ATOM 988 N N . LYS B 1 27 ? 18.02600 56.07700 3.77900 1.000 55.14000 9 LYS A N 1
ATOM 989 C CA . LYS B 1 27 ? 16.79900 56.79400 3.36800 1.000 62.99000 9 LYS A CA 1
ATOM 990 C C . LYS B 1 27 ? 16.07800 56.02600 2.26200 1.000 73.85000 9 LYS A C 1
ATOM 991 O O . LYS B 1 27 ? 15.86600 56.59300 1.18500 1.000 79.16000 9 LYS A O 1
ATOM 997 N N . SER B 1 28 ? 15.71400 54.78400 2.53800 1.000 56.41000 10 SER A N 1
ATOM 998 C CA . SER B 1 28 ? 14.99200 53.96300 1.54600 1.000 69.69000 10 SER A CA 1
ATOM 999 C C . SER B 1 28 ? 14.14800 52.96700 2.32900 1.000 73.61000 10 SER A C 1
ATOM 1000 O O . SER B 1 28 ? 14.65000 52.41100 3.31100 1.000 66.17000 10 SER A O 1
ATOM 1003 N N . PRO B 1 29 ? 12.87900 52.75200 1.94800 1.000 83.35000 11 PRO A N 1
ATOM 1004 C CA . PRO B 1 29 ? 12.03000 51.74800 2.61100 1.000 83.65000 11 PRO A CA 1
ATOM 1005 C C . PRO B 1 29 ? 12.24300 50.32100 2.13200 1.000 80.61000 11 PRO A C 1
ATOM 1006 O O . PRO B 1 29 ? 11.58200 49.41500 2.65200 1.000 79.57000 11 PRO A O 1
ATOM 1010 N N . LYS B 1 30 ? 13.13600 50.09400 1.16700 1.000 71.42000 12 LYS A N 1
ATOM 1011 C CA . LYS B 1 30 ? 13.33500 48.77300 0.57300 1.000 84.27000 12 LYS A CA 1
ATOM 1012 C C . LYS B 1 30 ? 14.82200 48.41200 0.59800 1.000 81.45000 12 LYS A C 1
ATOM 1013 O O . LYS B 1 30 ? 15.44100 48.13600 -0.42900 1.000 105.98000 12 LYS A O 1
ATOM 1015 N N . VAL B 1 31 ? 15.42000 48.43900 1.78400 1.000 75.78000 13 VAL A N 1
ATOM 1016 C CA . VAL B 1 31 ? 16.82300 47.97000 1.94700 1.000 69.10000 13 VAL A CA 1
ATOM 1017 C C . VAL B 1 31 ? 16.78900 47.09000 3.19100 1.000 71.87000 13 VAL A C 1
ATOM 1018 O O . VAL B 1 31 ? 16.46200 47.61100 4.25800 1.000 82.39000 13 VAL A O 1
ATOM 1022 N N . LYS B 1 32 ? 17.04800 45.79700 3.03600 1.000 77.16000 14 LYS A N 1
ATOM 1023 C CA . LYS B 1 32 ? 16.93500 44.86300 4.17900 1.000 72.82000 14 LYS A CA 1
ATOM 1024 C C . LYS B 1 32 ? 18.27400 44.77900 4.90600 1.000 76.12000 14 LYS A C 1
ATOM 1025 O O . LYS B 1 32 ? 18.27500 44.56300 6.12100 1.000 83.54000 14 LYS A O 1
ATOM 1029 N N . ARG B 1 33 ? 19.36700 44.94500 4.18300 1.000 57.53000 15 ARG A N 1
ATOM 1030 C CA . ARG B 1 33 ? 20.66300 44.76100 4.85600 1.000 67.88000 15 ARG A CA 1
ATOM 1031 C C . ARG B 1 33 ? 21.73400 45.54900 4.12700 1.000 63.58000 15 ARG A C 1
ATOM 1032 O O . ARG B 1 33 ? 21.47300 46.00200 3.01600 1.000 78.60000 15 ARG A O 1
ATOM 1034 N N . LEU B 1 34 ? 22.87900 45.70300 4.76700 1.000 70.19000 16 LEU A N 1
ATOM 1035 C CA . LEU B 1 34 ? 24.01700 46.39300 4.13200 1.000 58.70000 16 LEU A CA 1
ATOM 1036 C C . LEU B 1 34 ? 25.02700 45.32400 3.73700 1.000 83.14000 16 LEU A C 1
ATOM 1037 O O . LEU B 1 34 ? 25.16200 44.34000 4.47200 1.000 80.19000 16 LEU A O 1
ATOM 1042 N N . SER B 1 35 ? 25.71600 45.53300 2.62700 1.000 84.80000 17 SER A N 1
ATOM 1043 C CA . SER B 1 35 ? 26.77200 44.59000 2.20700 1.000 87.09000 17 SER A CA 1
ATOM 1044 C C . SER B 1 35 ? 28.06700 44.92800 2.93500 1.000 90.66000 17 SER A C 1
ATOM 1045 O O . SER B 1 35 ? 28.18300 46.05500 3.44100 1.000 84.60000 17 SER A O 1
ATOM 1048 N N . GLU B 1 36 ? 28.99700 43.98400 2.97900 1.000 87.93000 18 GLU A N 1
ATOM 1049 C CA . GLU B 1 36 ? 30.31000 44.25600 3.55300 1.000 97.10000 18 GLU A CA 1
ATOM 1050 C C . GLU B 1 36 ? 31.02300 45.36700 2.79700 1.000 88.34000 18 GLU A C 1
ATOM 1051 O O . GLU B 1 36 ? 31.84300 46.08900 3.37700 1.000 80.59000 18 GLU A O 1
ATOM 1053 N N . GLU B 1 37 ? 30.72300 45.52000 1.50500 1.000 85.01000 19 GLU A N 1
ATOM 1054 C CA . GLU B 1 37 ? 31.23300 46.65800 0.75000 1.000 99.06000 19 GLU A CA 1
ATOM 1055 C C . GLU B 1 37 ? 30.62500 47.96200 1.25200 1.000 94.52000 19 GLU A C 1
ATOM 1056 O O . GLU B 1 37 ? 31.32900 48.96800 1.40000 1.000 88.02000 19 GLU A O 1
ATOM 1062 N N . ASP B 1 38 ? 29.31700 47.96100 1.52100 1.000 97.34000 20 ASP A N 1
ATOM 1063 C CA . ASP B 1 38 ? 28.66700 49.15500 2.05100 1.000 96.59000 20 ASP A CA 1
ATOM 1064 C C . ASP B 1 38 ? 29.11800 49.44100 3.47700 1.000 88.45000 20 ASP A C 1
ATOM 1065 O O . ASP B 1 38 ? 29.31600 50.60300 3.85100 1.000 73.04000 20 ASP A O 1
ATOM 1070 N N . ILE B 1 39 ? 29.28000 48.39300 4.28900 1.000 78.19000 21 ILE A N 1
ATOM 1071 C CA . ILE B 1 39 ? 29.71900 48.57800 5.66900 1.000 64.51000 21 ILE A CA 1
ATOM 1072 C C . ILE B 1 39 ? 31.11400 49.18800 5.70700 1.000 73.81000 21 ILE A C 1
ATOM 1073 O O . ILE B 1 39 ? 31.38500 50.10900 6.48700 1.000 76.03000 21 ILE A O 1
ATOM 1078 N N . GLU B 1 40 ? 32.01900 48.69400 4.85800 1.000 86.17000 22 GLU A N 1
ATOM 1079 C CA . GLU B 1 40 ? 33.36600 49.25100 4.81900 1.000 84.58000 22 GLU A CA 1
ATOM 1080 C C . GLU B 1 40 ? 33.36700 50.67000 4.26300 1.000 75.19000 22 GLU A C 1
ATOM 1081 O O . GLU B 1 40 ? 34.21200 51.48400 4.65200 1.000 70.84000 22 GLU A O 1
ATOM 1087 N N . LYS B 1 41 ? 32.40900 50.99800 3.40300 1.000 78.40000 23 LYS A N 1
ATOM 1088 C CA . LYS B 1 41 ? 32.30900 52.39700 2.90500 1.000 85.72000 23 LYS A CA 1
ATOM 1089 C C . LYS B 1 41 ? 31.83500 53.29300 4.05200 1.000 84.59000 23 LYS A C 1
ATOM 1090 O O . LYS B 1 41 ? 32.30600 54.43800 4.14000 1.000 71.04000 23 LYS A O 1
ATOM 1096 N N . ILE B 1 42 ? 30.96600 52.76500 4.91400 1.000 69.11000 24 ILE A N 1
ATOM 1097 C CA . ILE B 1 42 ? 30.51500 53.54400 6.06300 1.000 74.70000 24 ILE A CA 1
ATOM 1098 C C . ILE B 1 42 ? 31.66100 53.75300 7.04500 1.000 56.77000 24 ILE A C 1
ATOM 1099 O O . ILE B 1 42 ? 31.89700 54.87000 7.52100 1.000 67.95000 24 ILE A O 1
ATOM 1104 N N . LYS B 1 43 ? 32.39200 52.68000 7.36000 1.000 68.00000 25 LYS A N 1
ATOM 1105 C CA . LYS B 1 43 ? 33.50100 52.78600 8.30100 1.000 73.50000 25 LYS A CA 1
ATOM 1106 C C . LYS B 1 43 ? 34.61100 53.68000 7.76500 1.000 72.08000 25 LYS A C 1
ATOM 1107 O O . LYS B 1 43 ? 35.29200 54.35700 8.54400 1.000 81.75000 25 LYS A O 1
ATOM 1111 N N . SER B 1 44 ? 34.80800 53.69900 6.44500 1.000 72.36000 26 SER A N 1
ATOM 1112 C CA . SER B 1 44 ? 35.83500 54.56000 5.86800 1.000 78.32000 26 SER A CA 1
ATOM 1113 C C . SER B 1 44 ? 35.44900 56.03000 5.97500 1.000 76.64000 26 SER A C 1
ATOM 1114 O O . SER B 1 44 ? 36.30000 56.88100 6.26200 1.000 84.58000 26 SER A O 1
ATOM 1117 N N . ALA B 1 45 ? 34.17800 56.35200 5.75900 1.000 73.58000 27 ALA A N 1
ATOM 1118 C CA . ALA B 1 45 ? 33.73800 57.76500 5.82600 1.000 78.40000 27 ALA A CA 1
ATOM 1119 C C . ALA B 1 45 ? 33.79400 58.29200 7.26500 1.000 73.92000 27 ALA A C 1
ATOM 1120 O O . ALA B 1 45 ? 33.92900 59.50600 7.43500 1.000 61.56000 27 ALA A O 1
ATOM 1122 N N . LEU B 1 46 ? 33.68500 57.40600 8.24900 1.000 65.83000 28 LEU A N 1
ATOM 1123 C CA . LEU B 1 46 ? 33.69300 57.81600 9.64600 1.000 70.56000 28 LEU A CA 1
ATOM 1124 C C . LEU B 1 46 ? 35.09300 57.84600 10.24600 1.000 72.41000 28 LEU A C 1
ATOM 1125 O O . LEU B 1 46 ? 35.22600 57.94200 11.47100 1.000 67.44000 28 LEU A O 1
ATOM 1130 N N . LYS B 1 47 ? 36.13500 57.76700 9.41700 1.000 79.64000 29 LYS A N 1
ATOM 1131 C CA . LYS B 1 47 ? 37.50000 57.79500 9.93200 1.000 62.15000 29 LYS A CA 1
ATOM 1132 C C . LYS B 1 47 ? 37.92300 59.20900 10.31400 1.000 84.92000 29 LYS A C 1
ATOM 1133 O O . LYS B 1 47 ? 38.43900 59.43300 11.41400 1.000 77.95000 29 LYS A O 1
ATOM 1136 N N . SER B 1 48 ? 37.71100 60.17200 9.42100 1.000 79.42000 30 SER A N 1
ATOM 1137 C CA . SER B 1 48 ? 38.12400 61.55000 9.65400 1.000 88.16000 30 SER A CA 1
ATOM 1138 C C . SER B 1 48 ? 37.04000 62.40100 10.30200 1.000 82.79000 30 SER A C 1
ATOM 1139 O O . SER B 1 48 ? 37.28400 63.58000 10.57500 1.000 87.03000 30 SER A O 1
ATOM 1142 N N . THR B 1 49 ? 35.86000 61.84100 10.55400 1.000 68.82000 31 THR A N 1
ATOM 1143 C CA . THR B 1 49 ? 34.77000 62.60100 11.15000 1.000 74.92000 31 THR A CA 1
ATOM 1144 C C . THR B 1 49 ? 33.78700 61.63600 11.79400 1.000 73.08000 31 THR A C 1
ATOM 1145 O O . THR B 1 49 ? 33.72400 60.45700 11.43800 1.000 71.92000 31 THR A O 1
ATOM 1149 N N . ASN B 1 50 ? 33.02400 62.15400 12.75400 1.000 65.35000 32 ASN A N 1
ATOM 1150 C CA . ASN B 1 50 ? 31.98100 61.38900 13.42400 1.000 68.17000 32 ASN A CA 1
ATOM 1151 C C . ASN B 1 50 ? 30.60800 61.59700 12.79800 1.000 65.32000 32 ASN A C 1
ATOM 1152 O O . ASN B 1 50 ? 29.60000 61.21700 13.40300 1.000 60.74000 32 ASN A O 1
ATOM 1157 N N . LYS B 1 51 ? 30.54700 62.18600 11.60600 1.000 64.67000 33 LYS A N 1
ATOM 1158 C CA . LYS B 1 51 ? 29.27300 62.49400 10.96000 1.000 58.97000 33 LYS A CA 1
ATOM 1159 C C . LYS B 1 51 ? 29.53100 62.65200 9.47200 1.000 70.04000 33 LYS A C 1
ATOM 1160 O O . LYS B 1 51 ? 30.25300 63.56800 9.06600 1.000 74.34000 33 LYS A O 1
ATOM 1166 N N . ALA B 1 52 ? 28.90200 61.77300 8.70300 1.000 65.76000 34 ALA A N 1
ATOM 1167 C CA . ALA B 1 52 ? 29.14600 61.79100 7.25300 1.000 66.47000 34 ALA A CA 1
ATOM 1168 C C . ALA B 1 52 ? 27.92200 61.33200 6.47900 1.000 75.63000 34 ALA A C 1
ATOM 1169 O O . ALA B 1 52 ? 26.93800 60.91500 7.09400 1.000 69.31000 34 ALA A O 1
ATOM 1171 N N . VAL B 1 53 ? 28.02300 61.39500 5.16100 1.000 80.49000 35 VAL A N 1
ATOM 1172 C CA . VAL B 1 53 ? 26.93700 60.98800 4.27600 1.000 75.58000 35 VAL A CA 1
ATOM 1173 C C . VAL B 1 53 ? 27.52900 60.16100 3.14200 1.000 76.01000 35 VAL A C 1
ATOM 1174 O O . VAL B 1 53 ? 28.45200 60.61300 2.45600 1.000 90.65000 35 VAL A O 1
ATOM 1178 N N . VAL B 1 54 ? 26.99100 58.96000 2.97100 1.000 58.55000 36 VAL A N 1
ATOM 1179 C CA . VAL B 1 54 ? 27.51500 58.03700 1.93500 1.000 68.10000 36 VAL A CA 1
ATOM 1180 C C . VAL B 1 54 ? 26.38700 57.73100 0.95800 1.000 73.71000 36 VAL A C 1
ATOM 1181 O O . VAL B 1 54 ? 25.23400 58.06700 1.25100 1.000 74.14000 36 VAL A O 1
ATOM 1185 N N . THR B 1 55 ? 26.73300 57.12500 -0.16800 1.000 75.62000 37 THR A N 1
ATOM 1186 C CA . THR B 1 55 ? 25.70000 56.72000 -1.14500 1.000 79.94000 37 THR A CA 1
ATOM 1187 C C . THR B 1 55 ? 25.77900 55.20300 -1.30000 1.000 77.15000 37 THR A C 1
ATOM 1188 O O . THR B 1 55 ? 26.88500 54.68100 -1.43500 1.000 84.73000 37 THR A O 1
ATOM 1192 N N . ILE B 1 56 ? 24.63900 54.53700 -1.23800 1.000 80.05000 38 ILE A N 1
ATOM 1193 C CA . ILE B 1 56 ? 24.58600 53.06200 -1.38600 1.000 90.57000 38 ILE A CA 1
ATOM 1194 C C . ILE B 1 56 ? 23.57900 52.78800 -2.49900 1.000 96.05000 38 ILE A C 1
ATOM 1195 O O . ILE B 1 56 ? 22.52300 53.43000 -2.50600 1.000 96.45000 38 ILE A O 1
ATOM 1200 N N . LYS B 1 57 ? 23.91800 51.88800 -3.42200 1.000 106.13000 39 LYS A N 1
ATOM 1201 C CA . LYS B 1 57 ? 23.02000 51.61800 -4.57400 1.000 109.31000 39 LYS A CA 1
ATOM 1202 C C . LYS B 1 57 ? 22.16500 50.38600 -4.27300 1.000 100.90000 39 LYS A C 1
ATOM 1203 O O . LYS B 1 57 ? 22.65600 49.48600 -3.56800 1.000 105.20000 39 LYS A O 1
ATOM 1205 N N . ASP B 1 58 ? 20.93500 50.36200 -4.78500 1.000 95.31000 40 ASP A N 1
ATOM 1206 C CA . ASP B 1 58 ? 20.04700 49.18900 -4.58800 1.000 109.04000 40 ASP A CA 1
ATOM 1207 C C . ASP B 1 58 ? 19.95700 48.41500 -5.90400 1.000 111.06000 40 ASP A C 1
ATOM 1208 O O . ASP B 1 58 ? 19.53700 49.02000 -6.90800 1.000 119.89000 40 ASP A O 1
ATOM 1213 N N . GLU B 1 59 ? 20.33900 47.13600 -5.89600 1.000 96.83000 41 GLU A N 1
ATOM 1214 C CA . GLU B 1 59 ? 20.20400 46.28600 -7.11000 1.000 107.85000 41 GLU A CA 1
ATOM 1215 C C . GLU B 1 59 ? 20.18700 47.17100 -8.36000 1.000 114.32000 41 GLU A C 1
ATOM 1216 O O . GLU B 1 59 ? 21.18800 47.12700 -9.09600 1.000 121.96000 41 GLU A O 1
ATOM 1222 N N . GLU B 1 62 ? 19.62700 51.60800 -7.75900 1.000 131.73000 44 GLU A N 1
ATOM 1223 C CA . GLU B 1 62 ? 18.99800 52.91000 -7.42800 1.000 125.99000 44 GLU A CA 1
ATOM 1224 C C . GLU B 1 62 ? 19.84700 53.54400 -6.32900 1.000 131.96000 44 GLU A C 1
ATOM 1225 O O . GLU B 1 62 ? 20.08500 52.87300 -5.31100 1.000 132.24000 44 GLU A O 1
ATOM 1227 N N . GLU B 1 63 ? 20.29100 54.77900 -6.54700 1.000 119.62000 45 GLU A N 1
ATOM 1228 C CA . GLU B 1 63 ? 21.15000 55.46500 -5.55400 1.000 107.11000 45 GLU A CA 1
ATOM 1229 C C . GLU B 1 63 ? 20.32200 55.77700 -4.30600 1.000 98.54000 45 GLU A C 1
ATOM 1230 O O . GLU B 1 63 ? 19.23900 56.35600 -4.45700 1.000 92.76000 45 GLU A O 1
ATOM 1232 N N . ILE B 1 64 ? 20.82300 55.39600 -3.13200 1.000 84.51000 46 ILE A N 1
ATOM 1233 C CA . ILE B 1 64 ? 20.12500 55.70600 -1.85500 1.000 71.93000 46 ILE A CA 1
ATOM 1234 C C . ILE B 1 64 ? 21.12300 56.37500 -0.91300 1.000 71.84000 46 ILE A C 1
ATOM 1235 O O . ILE B 1 64 ? 22.18500 55.79500 -0.67100 1.000 73.38000 46 ILE A O 1
ATOM 1240 N N . GLU B 1 65 ? 20.78300 57.56100 -0.42300 1.000 63.95000 47 GLU A N 1
ATOM 1241 C CA . GLU B 1 65 ? 21.67800 58.31100 0.48900 1.000 74.27000 47 GLU A CA 1
ATOM 1242 C C . GLU B 1 65 ? 21.65200 57.65800 1.86800 1.000 68.72000 47 GLU A C 1
ATOM 1243 O O . GLU B 1 65 ? 20.58400 57.20200 2.28500 1.000 67.13000 47 GLU A O 1
ATOM 1249 N N . VAL B 1 66 ? 22.79900 57.61400 2.53000 1.000 50.04000 48 VAL A N 1
ATOM 1250 C CA . VAL B 1 66 ? 22.83400 57.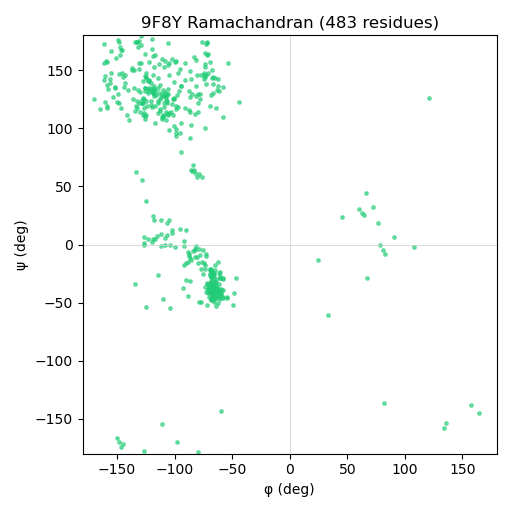05700 3.90300 1.000 61.88000 48 VAL A CA 1
ATOM 1251 C C . VAL B 1 66 ? 23.52200 58.04900 4.84000 1.000 64.35000 48 VAL A C 1
ATOM 1252 O O . VAL B 1 66 ? 24.67700 58.39500 4.58800 1.000 50.45000 48 VAL A O 1
ATOM 1256 N N . GLU B 1 67 ? 22.81200 58.47200 5.88300 1.000 61.01000 49 GLU A N 1
ATOM 1257 C CA . GLU B 1 67 ? 23.42700 59.33200 6.91800 1.000 52.28000 49 GLU A CA 1
ATOM 1258 C C . GLU B 1 67 ? 24.08900 58.40700 7.93400 1.000 52.69000 49 GLU A C 1
ATOM 1259 O O . GLU B 1 67 ? 23.42700 57.48400 8.39500 1.000 58.62000 49 GLU A O 1
ATOM 1265 N N . VAL B 1 68 ? 25.36200 58.62700 8.21600 1.000 48.50000 50 VAL A N 1
ATOM 1266 C CA . VAL B 1 68 ? 26.11800 57.78400 9.13200 1.000 53.55000 50 VAL A CA 1
ATOM 1267 C C . VAL B 1 68 ? 26.72300 58.65800 10.22100 1.000 53.87000 50 VAL A C 1
ATOM 1268 O O . VAL B 1 68 ? 27.13200 59.79600 9.96500 1.000 64.62000 50 VAL A O 1
ATOM 1272 N N . ARG B 1 69 ? 26.76300 58.13000 11.44300 1.000 46.30000 51 ARG A N 1
ATOM 1273 C CA . ARG B 1 69 ? 27.29800 58.85700 12.58500 1.000 49.71000 51 ARG A CA 1
ATOM 1274 C C . ARG B 1 69 ? 27.97900 57.87700 13.52800 1.000 48.44000 51 ARG A C 1
ATOM 1275 O O . ARG B 1 69 ? 27.56400 56.72200 13.65400 1.000 50.98000 51 ARG A O 1
ATOM 1283 N N . LEU B 1 70 ? 29.03000 58.35400 14.19000 1.000 50.39000 52 LEU A N 1
ATOM 1284 C CA . LEU B 1 70 ? 29.73500 57.59900 15.22000 1.000 52.51000 52 LEU A CA 1
ATOM 1285 C C . LEU B 1 70 ? 29.43500 58.26200 16.55900 1.000 51.57000 52 LEU A C 1
ATOM 1286 O O . LEU B 1 70 ? 29.90700 59.37200 16.82800 1.000 56.65000 52 LEU A O 1
ATOM 1291 N N . LEU B 1 71 ? 28.64800 57.58600 17.39300 1.000 50.85000 53 LEU A N 1
ATOM 1292 C CA . LEU B 1 71 ? 28.13700 58.16900 18.62200 1.000 36.05000 53 LEU A CA 1
ATOM 1293 C C . LEU B 1 71 ? 28.37600 57.23400 19.79600 1.000 40.76000 53 LEU A C 1
ATOM 1294 O O . LEU B 1 71 ? 28.41100 56.01100 19.64300 1.000 44.80000 53 LEU A O 1
ATOM 1299 N N . THR B 1 72 ? 28.53300 57.82900 20.97600 1.000 45.43000 54 THR A N 1
ATOM 1300 C CA . THR B 1 72 ? 28.48600 57.06300 22.20800 1.000 38.52000 54 THR A CA 1
ATOM 1301 C C . THR B 1 72 ? 27.04500 56.63900 22.49300 1.000 37.57000 54 THR A C 1
ATOM 1302 O O . THR B 1 72 ? 26.10000 57.05300 21.81400 1.000 39.81000 54 THR A O 1
ATOM 1306 N N . LEU B 1 73 ? 26.88100 55.79800 23.51700 1.000 37.27000 55 LEU A N 1
ATOM 1307 C CA . LEU B 1 73 ? 25.54300 55.33600 23.87600 1.000 43.22000 55 LEU A CA 1
ATOM 1308 C C . LEU B 1 73 ? 24.65100 56.50100 24.28700 1.000 51.14000 55 LEU A C 1
ATOM 1309 O O . LEU B 1 73 ? 23.46800 56.54300 23.92900 1.000 40.43000 55 LEU A O 1
ATOM 1314 N N . GLU B 1 74 ? 25.20500 57.46400 25.02600 1.000 39.86000 56 GLU A N 1
ATOM 1315 C CA . GLU B 1 74 ? 24.41700 58.62100 25.43800 1.000 44.93000 56 GLU A CA 1
ATOM 1316 C C . GLU B 1 74 ? 24.12100 59.53700 24.25800 1.000 42.03000 56 GLU A C 1
ATOM 1317 O O . GLU B 1 74 ? 23.01800 60.08600 24.15200 1.000 39.23000 56 GLU A O 1
ATOM 1323 N N . GLU B 1 75 ? 25.09300 59.71600 23.36000 1.000 36.88000 57 GLU A N 1
ATOM 1324 C CA . GLU B 1 75 ? 24.85800 60.53300 22.17500 1.000 35.22000 57 GLU A CA 1
ATOM 1325 C C . GLU B 1 75 ? 23.86600 59.87500 21.22600 1.000 36.16000 57 GLU A C 1
ATOM 1326 O O . GLU B 1 75 ? 23.10600 60.57300 20.54600 1.000 36.69000 57 GLU A O 1
ATOM 1332 N N . ALA B 1 76 ? 23.86100 58.54100 21.16400 1.000 37.66000 58 ALA A N 1
ATOM 1333 C CA . ALA B 1 76 ? 22.94100 57.84700 20.27000 1.000 41.31000 58 ALA A CA 1
ATOM 1334 C C . ALA B 1 76 ? 21.50500 57.94600 20.77000 1.000 37.88000 58 ALA A C 1
ATOM 1335 O O . ALA B 1 76 ? 20.57400 58.08600 19.96900 1.000 33.25000 58 ALA A O 1
ATOM 1337 N N . LEU B 1 77 ? 21.30600 57.87100 22.08800 1.000 39.18000 59 LEU A N 1
ATOM 1338 C CA . LEU B 1 77 ? 19.96700 58.04200 22.64200 1.000 34.58000 59 LEU A CA 1
ATOM 1339 C C . LEU B 1 77 ? 19.45300 59.45500 22.40100 1.000 40.84000 59 LEU A C 1
ATOM 1340 O O . LEU B 1 77 ? 18.25900 59.65500 22.15000 1.000 33.70000 59 LEU A O 1
ATOM 1345 N N . LYS B 1 78 ? 20.34200 60.44800 22.47500 1.000 35.99000 60 LYS A N 1
ATOM 1346 C CA . LYS B 1 78 ? 19.95500 61.81500 22.14200 1.000 44.60000 60 LYS A CA 1
ATOM 1347 C C . LYS B 1 78 ? 19.61800 61.93700 20.66200 1.000 35.25000 60 LYS A C 1
ATOM 1348 O O . LYS B 1 78 ? 18.67200 62.64000 20.28700 1.000 40.33000 60 LYS A O 1
ATOM 1354 N N . TYR B 1 79 ? 20.38300 61.25300 19.80800 1.000 41.80000 61 TYR A N 1
ATOM 1355 C CA . TYR B 1 79 ? 20.09000 61.24200 18.37800 1.000 36.13000 61 TYR A CA 1
ATOM 1356 C C . TYR B 1 79 ? 18.72500 60.62700 18.09700 1.000 30.92000 61 TYR A C 1
ATOM 1357 O O . TYR B 1 79 ? 17.97400 61.12200 17.24900 1.000 29.74000 61 TYR A O 1
ATOM 1366 N N . ILE B 1 80 ? 18.39200 59.53900 18.79600 1.000 34.41000 62 ILE A N 1
ATOM 1367 C CA . ILE B 1 80 ? 17.10100 58.88600 18.59900 1.000 30.93000 62 ILE A CA 1
ATOM 1368 C C . ILE B 1 80 ? 15.96200 59.83000 18.96000 1.000 47.82000 62 ILE A C 1
ATOM 1369 O O . ILE B 1 80 ? 14.95500 59.91500 18.24600 1.000 29.88000 62 ILE A O 1
ATOM 1374 N N . ASN B 1 81 ? 16.10800 60.56500 20.06600 1.000 33.33000 63 ASN A N 1
ATOM 1375 C CA . ASN B 1 81 ? 15.05900 61.49100 20.47800 1.000 34.34000 63 ASN A CA 1
ATOM 1376 C C . ASN B 1 81 ? 14.89600 62.64200 19.49100 1.000 33.26000 63 ASN A C 1
ATOM 1377 O O . ASN B 1 81 ? 13.81200 63.22900 19.40300 1.000 33.72000 63 ASN A O 1
ATOM 1382 N N . ASP B 1 82 ? 15.94800 62.97800 18.74300 1.000 30.85000 64 ASP A N 1
ATOM 1383 C CA . ASP B 1 82 ? 15.86900 64.05200 17.76100 1.000 36.62000 64 ASP A CA 1
ATOM 1384 C C . ASP B 1 82 ? 15.31000 63.60000 16.41900 1.000 36.59000 64 ASP A C 1
ATOM 1385 O O . ASP B 1 82 ? 15.09500 64.44500 15.54400 1.000 46.13000 64 ASP A O 1
ATOM 1390 N N . LEU B 1 83 ? 15.07200 62.30500 16.22800 1.000 40.14000 65 LEU A N 1
ATOM 1391 C CA . LEU B 1 83 ? 14.63900 61.81800 14.92900 1.000 46.31000 65 LEU A CA 1
ATOM 1392 C C . LEU B 1 83 ? 13.20400 62.25200 14.63500 1.000 39.05000 65 LEU A C 1
ATOM 1393 O O . LEU B 1 83 ? 12.38500 62.38300 15.54900 1.000 33.45000 65 LEU A O 1
ATOM 1398 N N . PRO B 1 84 ? 12.87700 62.49300 13.36500 1.000 40.64000 66 PRO A N 1
ATOM 1399 C CA . PRO B 1 84 ? 11.49100 62.83100 12.98000 1.000 41.50000 66 PRO A CA 1
ATOM 1400 C C . PRO B 1 84 ? 10.64300 61.58100 12.75300 1.000 39.44000 66 PRO A C 1
ATOM 1401 O O . PRO B 1 84 ? 10.17000 61.28700 11.65000 1.000 44.00000 66 PRO A O 1
ATOM 1405 N N . ILE B 1 85 ? 10.44400 60.81800 13.82600 1.000 41.40000 67 ILE A N 1
ATOM 1406 C CA . ILE B 1 85 ? 9.72500 59.54900 13.79300 1.000 28.88000 67 ILE A CA 1
ATOM 1407 C C . ILE B 1 85 ? 8.75000 59.51200 14.96600 1.000 47.21000 67 ILE A C 1
ATOM 1408 O O . ILE B 1 85 ? 8.73600 60.40400 15.81800 1.000 39.45000 67 ILE A O 1
ATOM 1413 N N . SER B 1 86 ? 7.93100 58.46300 15.00900 1.000 40.18000 68 SER A N 1
ATOM 1414 C CA . SER B 1 86 ? 6.89900 58.34200 16.02900 1.000 47.52000 68 SER A CA 1
ATOM 1415 C C . SER B 1 86 ? 7.51000 57.99400 17.38500 1.000 40.15000 68 SER A C 1
ATOM 1416 O O . SER B 1 86 ? 8.66600 57.57600 17.49100 1.000 40.93000 68 SER A O 1
ATOM 1419 N N . ASN B 1 87 ? 6.70600 58.17200 18.43700 1.000 35.68000 69 ASN A N 1
ATOM 1420 C CA . ASN B 1 87 ? 7.16800 57.84200 19.78200 1.000 34.19000 69 ASN A CA 1
ATOM 1421 C C . ASN B 1 87 ? 7.38000 56.34100 19.94000 1.000 42.59000 69 ASN A C 1
ATOM 1422 O O . ASN B 1 87 ? 8.31400 55.90700 20.62600 1.000 48.70000 69 ASN A O 1
ATOM 1427 N N . ASP B 1 88 ? 6.51900 55.53400 19.31600 1.000 44.61000 70 ASP A N 1
ATOM 1428 C CA . ASP B 1 88 ? 6.67800 54.08500 19.38700 1.000 38.80000 70 ASP A CA 1
ATOM 1429 C C . ASP B 1 88 ? 7.98000 53.64000 18.73400 1.000 41.19000 70 ASP A C 1
ATOM 1430 O O . ASP B 1 88 ? 8.63500 52.70500 19.20900 1.000 37.53000 70 ASP A O 1
ATOM 1435 N N . ALA B 1 89 ? 8.37200 54.29900 17.64100 1.000 37.38000 71 ALA A N 1
ATOM 1436 C CA . ALA B 1 89 ? 9.63300 53.96700 16.99000 1.000 40.76000 71 ALA A CA 1
ATOM 1437 C C . ALA B 1 89 ? 10.82200 54.36200 17.85700 1.000 41.45000 71 ALA A C 1
ATOM 1438 O O . ALA B 1 89 ? 11.81700 53.63100 17.92600 1.000 43.62000 71 ALA A O 1
ATOM 1440 N N . LYS B 1 90 ? 10.73700 55.51400 18.52600 1.000 45.16000 72 LYS A N 1
ATOM 1441 C CA . LYS B 1 90 ? 11.82900 55.94400 19.39300 1.000 39.20000 72 LYS A CA 1
ATOM 1442 C C . LYS B 1 90 ? 11.99400 55.00400 20.57900 1.000 46.63000 72 LYS A C 1
ATOM 1443 O O . LYS B 1 90 ? 13.12000 54.65500 20.95100 1.000 40.04000 72 LYS A O 1
ATOM 1449 N N . LYS B 1 91 ? 10.88200 54.57900 21.18500 1.000 42.72000 73 LYS A N 1
ATOM 1450 C CA . LYS B 1 91 ? 10.97100 53.64800 22.30600 1.000 51.83000 73 LYS A CA 1
ATOM 1451 C C . LYS B 1 91 ? 11.47900 52.28500 21.85600 1.000 45.81000 73 LYS A C 1
ATOM 1452 O O . LYS B 1 91 ? 12.19700 51.60800 22.60100 1.000 52.38000 73 LYS A O 1
ATOM 1455 N N . LEU B 1 92 ? 11.12100 51.86600 20.64100 1.000 41.68000 74 LEU A N 1
ATOM 1456 C CA . LEU B 1 92 ? 11.63000 50.60300 20.11700 1.000 35.63000 74 LEU A CA 1
ATOM 1457 C C . LEU B 1 92 ? 13.14100 50.66200 19.93400 1.000 42.97000 74 LEU A C 1
ATOM 1458 O O . LEU B 1 92 ? 13.86400 49.73800 20.32600 1.000 45.66000 74 LEU A O 1
ATOM 1463 N N . MET B 1 93 ? 13.63800 51.75300 19.34200 1.000 38.53000 75 MET A N 1
ATOM 1464 C CA . MET B 1 93 ? 15.08000 51.92500 19.19900 1.000 36.37000 75 MET A CA 1
ATOM 1465 C C . MET B 1 93 ? 15.75900 52.04500 20.55800 1.000 38.92000 75 MET A C 1
ATOM 1466 O O . MET B 1 93 ? 16.81100 51.43900 20.79000 1.000 35.84000 75 MET A O 1
ATOM 1471 N N . SER B 1 94 ? 15.17800 52.80900 21.46500 1.000 37.78000 76 SER A N 1
ATOM 1472 C CA . SER B 1 94 ? 15.82400 53.07800 22.77100 1.000 46.73000 76 SER A CA 1
ATOM 1473 C C . SER B 1 94 ? 15.90300 51.80300 23.60900 1.000 40.66000 76 SER A C 1
ATOM 1474 O O . SER B 1 94 ? 16.93400 51.57900 24.23000 1.000 50.76000 76 SER A O 1
ATOM 1477 N N . ASN B 1 95 ? 14.85300 50.99700 23.58300 1.000 43.03000 77 ASN A N 1
ATOM 1478 C CA . ASN B 1 95 ? 14.82300 49.78600 24.39300 1.000 56.89000 77 ASN A CA 1
ATOM 1479 C C . ASN B 1 95 ? 15.67700 48.66000 23.82400 1.000 43.82000 77 ASN A C 1
ATOM 1480 O O . ASN B 1 95 ? 15.95800 47.69800 24.54500 1.000 51.50000 77 ASN A O 1
ATOM 1485 N N . ASN B 1 96 ? 16.09500 48.74600 22.56000 1.000 42.31000 78 ASN A N 1
ATOM 1486 C CA . ASN B 1 96 ? 16.89700 47.69700 21.94800 1.000 47.54000 78 ASN A CA 1
ATOM 1487 C C . ASN B 1 96 ? 18.27400 48.16500 21.49600 1.000 49.10000 78 ASN A C 1
ATOM 1488 O O . ASN B 1 96 ? 19.01000 47.37200 20.89700 1.000 46.21000 78 ASN A O 1
ATOM 1493 N N . ILE B 1 97 ? 18.65000 49.41600 21.77000 1.000 49.76000 79 ILE A N 1
ATOM 1494 C CA . ILE B 1 97 ? 19.92500 49.93100 21.27800 1.000 45.59000 79 ILE A CA 1
ATOM 1495 C C . ILE B 1 97 ? 21.10100 49.24400 21.96500 1.000 38.64000 79 ILE A C 1
ATOM 1496 O O . ILE B 1 97 ? 22.18700 49.12900 21.38200 1.000 41.92000 79 ILE A O 1
ATOM 1501 N N . HIS B 1 98 ? 20.91200 48.76500 23.19800 1.000 46.36000 80 HIS A N 1
ATOM 1502 C CA . HIS B 1 98 ? 22.00800 48.14200 23.93200 1.000 47.07000 80 HIS A CA 1
ATOM 1503 C C . HIS B 1 98 ? 22.43900 46.81600 23.32100 1.000 54.63000 80 HIS A C 1
ATOM 1504 O O . HIS B 1 98 ? 23.57600 46.38600 23.54200 1.000 44.82000 80 HIS A O 1
ATOM 1511 N N . LYS B 1 99 ? 21.55800 46.15800 22.56300 1.000 44.61000 81 LYS A N 1
ATOM 1512 C CA . LYS B 1 99 ? 21.92000 44.91000 21.90400 1.000 44.72000 81 LYS A CA 1
ATOM 1513 C C . LYS B 1 99 ? 22.93200 45.11900 20.78700 1.000 50.88000 81 LYS A C 1
ATOM 1514 O O . LYS B 1 99 ? 23.64800 44.17600 20.43100 1.000 51.03000 81 LYS A O 1
ATOM 1520 N N . ALA B 1 100 ? 23.04300 46.32600 20.25700 1.000 46.52000 82 ALA A N 1
ATOM 1521 C CA . ALA B 1 100 ? 24.04600 46.58100 19.20600 1.000 44.86000 82 ALA A CA 1
ATOM 1522 C C . ALA B 1 100 ? 25.44500 46.75200 19.79800 1.000 50.74000 82 ALA A C 1
ATOM 1523 O O . ALA B 1 100 ? 26.38500 46.89700 19.02300 1.000 51.03000 82 ALA A O 1
ATOM 1525 N N . LEU B 1 101 ? 25.56400 46.73500 21.11900 1.000 55.89000 83 LEU A N 1
ATOM 1526 C CA . LEU B 1 101 ? 26.88300 46.95200 21.76200 1.000 59.46000 83 LEU A CA 1
ATOM 1527 C C . LEU B 1 101 ? 27.61200 45.61600 21.87300 1.000 59.29000 83 LEU A C 1
ATOM 1528 O O . LEU B 1 101 ? 28.80000 45.63300 22.17800 1.000 64.43000 83 LEU A O 1
ATOM 1533 N N . GLU B 1 102 ? 26.92200 44.51200 21.60200 1.000 60.23000 84 GLU A N 1
ATOM 1534 C CA . GLU B 1 102 ? 27.60600 43.22900 21.61000 1.000 60.66000 84 GLU A CA 1
ATOM 1535 C C . GLU B 1 102 ? 28.48300 43.10000 20.36700 1.000 67.34000 84 GLU A C 1
ATOM 1536 O O . GLU B 1 102 ? 28.11200 43.58400 19.29200 1.000 72.75000 84 GLU A O 1
ATOM 1539 N N . PRO B 1 103 ? 29.65100 42.47000 20.48100 1.000 76.20000 85 PRO A N 1
ATOM 1540 C CA . PRO B 1 103 ? 30.53300 42.33000 19.31400 1.000 69.84000 85 PRO A CA 1
ATOM 1541 C C . PRO B 1 103 ? 29.87000 41.52500 18.20400 1.000 53.70000 85 PRO A C 1
ATOM 1542 O O . PRO B 1 103 ? 29.30100 40.45700 18.44000 1.000 58.47000 85 PRO A O 1
ATOM 1546 N N . GLY B 1 104 ? 29.94800 42.05300 16.98500 1.000 63.59000 86 GLY A N 1
ATOM 1547 C CA . GLY B 1 104 ? 29.39100 41.39700 15.82200 1.000 61.75000 86 GLY A CA 1
ATOM 1548 C C . GLY B 1 104 ? 27.89300 41.52200 15.66100 1.000 78.79000 86 GLY A C 1
ATOM 1549 O O . GLY B 1 104 ? 27.35300 41.02200 14.66500 1.000 69.30000 86 GLY A O 1
ATOM 1550 N N . ARG B 1 105 ? 27.24400 42.21000 16.60300 1.000 57.55000 87 ARG A N 1
ATOM 1551 C CA . ARG B 1 105 ? 25.76300 42.32100 16.58400 1.000 55.67000 87 ARG A CA 1
ATOM 1552 C C . ARG B 1 105 ? 25.30900 43.60000 15.88000 1.000 62.47000 87 ARG A C 1
ATOM 1553 O O . ARG B 1 105 ? 25.90900 44.66100 16.12500 1.000 66.30000 87 ARG A O 1
ATOM 1561 N N . THR B 1 106 ? 24.28900 43.48600 15.03500 1.000 59.20000 88 THR A N 1
ATOM 1562 C CA . THR B 1 106 ? 23.70900 44.62700 14.34100 1.000 51.08000 88 THR A CA 1
ATOM 1563 C C . THR B 1 106 ? 22.19900 44.58800 14.51900 1.000 55.24000 88 THR A C 1
ATOM 1564 O O . THR B 1 106 ? 21.57600 43.54100 14.31900 1.000 58.95000 88 THR A O 1
ATOM 1568 N N . VAL B 1 107 ? 21.61700 45.72300 14.90100 1.000 45.50000 89 VAL A N 1
ATOM 1569 C CA . VAL B 1 107 ? 20.17900 45.84800 15.10800 1.000 47.09000 89 VAL A CA 1
ATOM 1570 C C . VAL B 1 107 ? 19.61100 46.72200 13.99900 1.000 47.31000 89 VAL A C 1
ATOM 1571 O O . VAL B 1 107 ? 20.15800 47.79200 13.70100 1.000 47.06000 89 VAL A O 1
ATOM 1575 N N . VAL B 1 108 ? 18.51600 46.27000 13.39300 1.000 44.03000 90 VAL A N 1
ATOM 1576 C CA . VAL B 1 108 ? 17.91200 46.93400 12.24600 1.000 35.74000 90 VAL A CA 1
ATOM 1577 C C . VAL B 1 108 ? 16.50300 47.38100 12.61300 1.000 36.34000 90 VAL A C 1
ATOM 1578 O O . VAL B 1 108 ? 15.74600 46.63100 13.23900 1.000 45.67000 90 VAL A O 1
ATOM 1582 N N . PHE B 1 109 ? 16.15600 48.60600 12.22300 1.000 44.38000 91 PHE A N 1
ATOM 1583 C CA . PHE B 1 109 ? 14.81600 49.15100 12.41100 1.000 39.70000 91 PHE A CA 1
ATOM 1584 C C . PHE B 1 109 ? 14.31700 49.65600 11.06600 1.000 36.36000 91 PHE A C 1
ATOM 1585 O O . PHE B 1 109 ? 14.95600 50.51700 10.45300 1.000 41.41000 91 PHE A O 1
ATOM 1593 N N . GLY B 1 110 ? 13.18200 49.12900 10.61000 1.000 43.72000 92 GLY A N 1
ATOM 1594 C CA . GLY B 1 110 ? 12.63100 49.51200 9.33200 1.000 38.77000 92 GLY A CA 1
ATOM 1595 C C . GLY B 1 110 ? 11.11900 49.41100 9.28300 1.000 43.20000 92 GLY A C 1
ATOM 1596 O O . GLY B 1 110 ? 10.44800 49.28200 10.31100 1.000 41.12000 92 GLY A O 1
ATOM 1597 N N . PRO B 1 111 ? 10.55300 49.48100 8.07400 1.000 51.44000 93 PRO A N 1
ATOM 1598 C CA . PRO B 1 111 ? 9.09100 49.35500 7.94400 1.000 48.60000 93 PRO A CA 1
ATOM 1599 C C . PRO B 1 111 ? 8.54800 48.02600 8.43900 1.000 49.94000 93 PRO A C 1
ATOM 1600 O O . PRO B 1 111 ? 7.38500 47.96100 8.85500 1.000 66.34000 93 PRO A O 1
ATOM 1604 N N . GLU B 1 112 ? 9.35400 46.96100 8.40300 1.000 63.30000 94 GLU A N 1
ATOM 1605 C CA . GLU B 1 112 ? 8.91900 45.68100 8.95400 1.000 75.14000 94 GLU A CA 1
ATOM 1606 C C . GLU B 1 112 ? 8.86600 45.72500 10.47600 1.000 74.73000 94 GLU A C 1
ATOM 1607 O O . GLU B 1 112 ? 7.84700 45.37400 11.08200 1.000 88.45000 94 GLU A O 1
ATOM 1610 N N . GLY B 1 113 ? 9.95800 46.14600 11.10900 1.000 65.21000 95 GLY A N 1
ATOM 1611 C CA . GLY B 1 113 ? 10.04600 46.16000 12.55600 1.000 51.94000 95 GLY A CA 1
ATOM 1612 C C . GLY B 1 113 ? 11.47800 46.13900 13.04500 1.000 56.07000 95 GLY A C 1
ATOM 1613 O O . GLY B 1 113 ? 12.33500 46.83700 12.49200 1.000 55.68000 95 GLY A O 1
ATOM 1614 N N . CYS B 1 114 ? 11.72300 45.34300 14.09000 1.000 64.08000 96 CYS A N 1
ATOM 1615 C CA . CYS B 1 114 ? 13.09200 45.22400 14.65100 1.000 53.54000 96 CYS A CA 1
ATOM 1616 C C . CYS B 1 114 ? 13.73700 43.94200 14.12600 1.000 59.23000 96 CYS A C 1
ATOM 1617 O O . CYS B 1 114 ? 12.99700 43.01900 13.75000 1.000 49.24000 96 CYS A O 1
ATOM 1620 N N . GLU B 1 115 ? 15.06500 43.89300 14.13200 1.000 53.99000 97 GLU A N 1
ATOM 1621 C CA . GLU B 1 115 ? 15.79400 42.74900 13.60000 1.000 53.08000 97 GLU A CA 1
ATOM 1622 C C . GLU B 1 115 ? 17.20800 42.75100 14.16100 1.000 62.65000 97 GLU A C 1
ATOM 1623 O O . GLU B 1 115 ? 17.92900 43.74400 14.02400 1.000 62.65000 97 GLU A O 1
ATOM 1629 N N . GLU B 1 116 ? 17.58400 41.66000 14.83200 1.000 55.44000 98 GLU A N 1
ATOM 1630 C CA . GLU B 1 116 ? 18.97100 41.49300 15.32900 1.000 46.88000 98 GLU A CA 1
ATOM 1631 C C . GLU B 1 116 ? 19.73200 40.56700 14.37600 1.000 60.36000 98 GLU A C 1
ATOM 1632 O O . GLU B 1 116 ? 19.14800 39.58800 13.92000 1.000 69.56000 98 GLU A O 1
ATOM 1638 N N . ARG B 1 117 ? 20.99900 40.87900 14.09700 1.000 62.21000 99 ARG A N 1
ATOM 1639 C CA . ARG B 1 117 ? 21.78700 40.07200 13.13200 1.000 70.05000 99 ARG A CA 1
ATOM 1640 C C . ARG B 1 117 ? 23.20700 39.82400 13.65100 1.000 82.97000 99 ARG A C 1
ATOM 1641 O O . ARG B 1 117 ? 23.72000 40.67700 14.39300 1.000 89.94000 99 ARG A O 1
ATOM 1649 N N . ASP B 1 118 ? 23.81000 38.69600 13.26600 1.000 78.18000 100 ASP A N 1
ATOM 1650 C CA . ASP B 1 118 ? 25.21400 38.38200 13.63500 1.000 79.68000 100 ASP A CA 1
ATOM 1651 C C . ASP B 1 118 ? 26.06600 38.57500 12.38000 1.000 82.87000 100 ASP A C 1
ATOM 1652 O O . ASP B 1 118 ? 25.69900 38.02500 11.33600 1.000 85.18000 100 ASP A O 1
ATOM 1657 N N . LYS B 1 119 ? 27.15200 39.33600 12.49300 1.000 84.35000 101 LYS A N 1
ATOM 1658 C CA . LYS B 1 119 ? 27.98700 39.66900 11.30500 1.000 97.87000 101 LYS A CA 1
ATOM 1659 C C . LYS B 1 119 ? 28.27500 38.42300 10.46000 1.000 106.89000 101 LYS A C 1
ATOM 1660 O O . LYS B 1 119 ? 28.47800 38.57300 9.24700 1.000 107.40000 101 LYS A O 1
ATOM 1662 N N . ASN B 1 120 ? 28.31400 37.25000 11.08000 1.000 97.57000 102 ASN A N 1
ATOM 1663 C CA . ASN B 1 120 ? 28.66900 36.02500 10.32900 1.000 97.84000 102 ASN A CA 1
ATOM 1664 C C . ASN B 1 120 ? 27.44000 35.13100 10.18700 1.000 95.14000 102 ASN A C 1
ATOM 1665 O O . ASN B 1 120 ? 27.17900 34.69400 9.06000 1.000 93.38000 102 ASN A O 1
ATOM 1670 N N . ARG B 1 121 ? 26.69600 34.91200 11.27200 1.000 101.95000 103 ARG A N 1
ATOM 1671 C CA . ARG B 1 121 ? 25.54500 33.96800 11.27100 1.000 90.62000 103 ARG A CA 1
ATOM 1672 C C . ARG B 1 121 ? 24.31900 34.53000 10.53800 1.000 82.67000 103 ARG A C 1
ATOM 1673 O O . ARG B 1 121 ? 23.46000 33.73400 10.15500 1.000 74.69000 103 ARG A O 1
ATOM 1675 N N . GLY B 1 122 ? 24.18500 35.78900 10.25100 1.000 87.22000 104 GLY A N 1
ATOM 1676 C CA . GLY B 1 122 ? 23.01200 36.45900 9.66700 1.000 74.99000 104 GLY A CA 1
ATOM 1677 C C . GLY B 1 122 ? 21.94600 36.79400 10.69100 1.000 74.65000 104 GLY A C 1
ATOM 1678 O O . GLY B 1 122 ? 22.30700 37.25700 11.76900 1.000 72.02000 104 GLY A O 1
ATOM 1679 N N . ILE B 1 123 ? 20.67900 36.55600 10.36100 1.000 71.94000 105 ILE A N 1
ATOM 1680 C CA . ILE B 1 123 ? 19.55500 36.94300 11.25700 1.000 72.11000 105 ILE A CA 1
ATOM 1681 C C . ILE B 1 123 ? 19.49200 36.01700 12.46700 1.000 68.23000 105 ILE A C 1
ATOM 1682 O O . ILE B 1 123 ? 19.81600 34.83900 12.32500 1.000 70.92000 105 ILE A O 1
ATOM 1687 N N . ILE B 1 124 ? 19.09600 36.57000 13.60600 1.000 72.59000 106 ILE A N 1
ATOM 1688 C CA . ILE B 1 124 ? 18.96700 35.79600 14.86100 1.000 57.09000 106 ILE A CA 1
ATOM 1689 C C . ILE B 1 124 ? 17.53800 35.99800 15.36600 1.000 71.87000 106 ILE A C 1
ATOM 1690 O O . ILE B 1 124 ? 16.87600 34.98700 15.60400 1.000 64.49000 106 ILE A O 1
ATOM 1695 N N . LYS B 1 125 ? 17.07700 37.24600 15.52300 1.000 61.03000 107 LYS A N 1
ATOM 1696 C CA . LYS B 1 125 ? 15.67100 37.40200 15.93900 1.000 54.99000 107 LYS A CA 1
ATOM 1697 C C . LYS B 1 125 ? 14.94600 38.40800 15.04500 1.000 52.96000 107 LYS A C 1
ATOM 1698 O O . LYS B 1 125 ? 15.60600 39.24200 14.43700 1.000 58.44000 107 LYS A O 1
ATOM 1703 N N . THR B 1 126 ? 13.63000 38.30400 14.97600 1.000 50.16000 108 THR A N 1
ATOM 1704 C CA . THR B 1 126 ? 12.81000 39.26700 14.20800 1.000 43.97000 108 THR A CA 1
ATOM 1705 C C . THR B 1 126 ? 11.53700 39.55500 14.99400 1.000 43.57000 108 THR A C 1
ATOM 1706 O O . THR B 1 126 ? 10.95300 38.62300 15.52400 1.000 44.72000 108 THR A O 1
ATOM 1710 N N . PHE B 1 127 ? 11.19400 40.83400 15.11400 1.000 68.00000 109 PHE A N 1
ATOM 1711 C CA . PHE B 1 127 ? 9.91800 41.22600 15.76400 1.000 63.76000 109 PHE A CA 1
ATOM 1712 C C . PHE B 1 127 ? 9.20500 42.14600 14.77500 1.000 65.70000 109 PHE A C 1
ATOM 1713 O O . PHE B 1 127 ? 9.69800 43.26100 14.54100 1.000 69.97000 109 PHE A O 1
ATOM 1721 N N . SER B 1 128 ? 8.09300 41.69000 14.20100 1.000 63.73000 110 SER A N 1
ATOM 1722 C CA . SER B 1 128 ? 7.44000 42.48600 13.13200 1.000 73.26000 110 SER A CA 1
ATOM 1723 C C . SER B 1 128 ? 6.34000 43.38400 13.69300 1.000 83.23000 110 SER A C 1
ATOM 1724 O O . SER B 1 128 ? 5.16300 43.00100 13.59000 1.000 94.05000 110 SER A O 1
ATOM 1727 N N . THR B 1 129 ? 6.71500 44.51800 14.28100 1.000 74.18000 111 THR A N 1
ATOM 1728 C CA . THR B 1 129 ? 5.71800 45.51600 14.71600 1.000 68.05000 111 THR A CA 1
ATOM 1729 C C . THR B 1 129 ? 5.76600 46.69100 13.75000 1.000 76.04000 111 THR A C 1
ATOM 1730 O O . THR B 1 129 ? 6.81300 46.90900 13.14300 1.000 82.84000 111 THR A O 1
ATOM 1734 N N . ASP B 1 130 ? 4.67200 47.41900 13.63000 1.000 77.73000 112 ASP A N 1
ATOM 1735 C CA . ASP B 1 130 ? 4.56300 48.55800 12.72600 1.000 80.67000 112 ASP A CA 1
ATOM 1736 C C . ASP B 1 130 ? 4.67700 49.83700 13.54700 1.000 80.38000 112 ASP A C 1
ATOM 1737 O O . ASP B 1 130 ? 3.81100 50.12800 14.37800 1.000 79.61000 112 ASP A O 1
ATOM 1742 N N . VAL B 1 131 ? 5.75300 50.58700 13.32400 1.000 62.94000 113 VAL A N 1
ATOM 1743 C CA . VAL B 1 131 ? 6.00600 51.83900 14.01900 1.000 79.65000 113 VAL A CA 1
ATOM 1744 C C . VAL B 1 131 ? 6.07400 53.00400 13.03500 1.000 64.67000 113 VAL A C 1
ATOM 1745 O O . VAL B 1 131 ? 6.70100 54.02300 13.31500 1.000 54.69000 113 VAL A O 1
ATOM 1749 N N . LYS B 1 132 ? 5.43400 52.84600 11.87400 1.000 65.76000 114 LYS A N 1
ATOM 1750 C CA . LYS B 1 132 ? 5.29100 53.91200 10.87900 1.000 68.23000 114 LYS A CA 1
ATOM 1751 C C . LYS B 1 132 ? 6.63800 54.37400 10.32800 1.000 60.79000 114 LYS A C 1
ATOM 1752 O O . LYS B 1 132 ? 6.78000 55.52000 9.89600 1.000 70.56000 114 LYS A O 1
ATOM 1754 N N . LEU B 1 133 ? 7.63300 53.49300 10.33400 1.000 53.63000 115 LEU A N 1
ATOM 1755 C CA . LEU B 1 133 ? 8.94000 53.83200 9.79000 1.000 61.26000 115 LEU A CA 1
ATOM 1756 C C . LEU B 1 133 ? 8.93100 53.69000 8.27300 1.000 65.72000 115 LEU A C 1
ATOM 1757 O O . LEU B 1 133 ? 8.53600 52.64900 7.73900 1.000 55.40000 115 LEU A O 1
ATOM 1762 N N . ASP B 1 134 ? 9.36300 54.74300 7.58200 1.000 56.03000 116 ASP A N 1
ATOM 1763 C CA . ASP B 1 134 ? 9.50100 54.72400 6.13300 1.000 68.17000 116 ASP A CA 1
ATOM 1764 C C . ASP B 1 134 ? 10.95100 54.60500 5.68800 1.000 61.68000 116 ASP A C 1
ATOM 1765 O O . ASP B 1 134 ? 11.21900 54.59300 4.48300 1.000 56.38000 116 ASP A O 1
ATOM 1770 N N . GLU B 1 135 ? 11.86200 54.54700 6.65800 1.000 75.44000 117 GLU A N 1
ATOM 1771 C CA . GLU B 1 135 ? 13.31100 54.40600 6.37200 1.000 51.53000 117 GLU A CA 1
ATOM 1772 C C . GLU B 1 135 ? 13.88400 53.27600 7.22700 1.000 40.33000 117 GLU A C 1
ATOM 1773 O O . GLU B 1 135 ? 13.15200 52.75300 8.06700 1.000 42.10000 117 GLU A O 1
ATOM 1779 N N . THR B 1 136 ? 15.15200 52.95000 7.02500 1.000 43.02000 118 THR A N 1
ATOM 1780 C CA . THR B 1 136 ? 15.79800 51.83300 7.70300 1.000 49.76000 118 THR A CA 1
ATOM 1781 C C . THR B 1 136 ? 17.01400 52.32500 8.47600 1.000 45.36000 118 THR A C 1
ATOM 1782 O O . THR B 1 136 ? 17.81700 53.10400 7.95100 1.000 47.75000 118 THR A O 1
ATOM 1786 N N . TYR B 1 137 ? 17.14800 51.86000 9.71700 1.000 38.69000 119 TYR A N 1
ATOM 1787 C CA . TYR B 1 137 ? 18.22000 52.27200 10.61300 1.000 39.91000 119 TYR A CA 1
ATOM 1788 C C . TYR B 1 137 ? 19.04900 51.05800 11.00700 1.000 37.23000 119 TYR A C 1
ATOM 1789 O O . TYR B 1 137 ? 18.49600 50.02200 11.39300 1.000 44.59000 119 TYR A O 1
ATOM 1798 N N . PHE B 1 138 ? 20.35700 51.22100 10.90500 1.000 38.94000 120 PHE A N 1
ATOM 1799 C CA . PHE B 1 138 ? 21.29000 50.13200 11.25800 1.000 47.74000 120 PHE A CA 1
ATOM 1800 C C . PHE B 1 138 ? 22.17300 50.56300 12.43200 1.000 53.42000 120 PHE A C 1
ATOM 1801 O O . PHE B 1 138 ? 22.90100 51.54700 12.31700 1.000 43.99000 120 PHE A O 1
ATOM 1809 N N . PHE B 1 139 ? 22.08100 49.84000 13.53500 1.000 49.31000 121 PHE A N 1
ATOM 1810 C CA . PHE B 1 139 ? 22.90100 50.08800 14.71300 1.000 47.39000 121 PHE A CA 1
ATOM 1811 C C . PHE B 1 139 ? 23.93000 48.97200 14.82800 1.000 42.67000 121 PHE A C 1
ATOM 1812 O O . PHE B 1 139 ? 23.56200 47.79400 14.86800 1.000 44.98000 121 PHE A O 1
ATOM 1820 N N . PHE B 1 140 ? 25.20200 49.35900 14.88900 1.000 41.56000 122 PHE A N 1
ATOM 1821 C CA . PHE B 1 140 ? 26.30000 48.36800 15.01300 1.000 48.08000 122 PHE A CA 1
ATOM 1822 C C . PHE B 1 140 ? 27.54800 48.99400 15.64000 1.000 49.54000 122 PHE A C 1
ATOM 1823 O O . PHE B 1 140 ? 27.88200 50.13600 15.32800 1.000 49.82000 122 PHE A O 1
ATOM 1831 N N . ARG B 1 141 ? 28.24000 48.22000 16.47900 1.000 55.73000 123 ARG A N 1
ATOM 1832 C CA . ARG B 1 141 ? 29.45800 48.71400 17.17500 1.000 71.07000 123 ARG A CA 1
ATOM 1833 C C . ARG B 1 141 ? 30.62100 48.80000 16.18500 1.000 67.16000 123 ARG A C 1
ATOM 1834 O O . ARG B 1 141 ? 30.61400 48.04100 15.20300 1.000 75.50000 123 ARG A O 1
ATOM 1842 N N . VAL B 1 142 ? 31.57500 49.69500 16.44300 1.000 64.32000 124 VAL A N 1
ATOM 1843 C CA . VAL B 1 142 ? 32.73700 49.88000 15.52900 1.000 78.41000 124 VAL A CA 1
ATOM 1844 C C . VAL B 1 142 ? 33.95100 49.16000 16.12300 1.000 87.34000 124 VAL A C 1
ATOM 1845 O O . VAL B 1 142 ? 33.83800 48.71500 17.28000 1.000 89.74000 124 VAL A O 1
ATOM 1849 N N . MET C 1 19 ? 12.01100 23.62900 30.17000 1.000 68.98000 1 MET B N 1
ATOM 1850 C CA . MET C 1 19 ? 10.89000 24.49400 30.62700 1.000 87.79000 1 MET B CA 1
ATOM 1851 C C . MET C 1 19 ? 10.04200 23.67600 31.59500 1.000 86.48000 1 MET B C 1
ATOM 1852 O O . MET C 1 19 ? 9.31800 22.78100 31.12700 1.000 78.52000 1 MET B O 1
ATOM 1856 N N . LYS C 1 20 ? 10.12800 23.97100 32.88800 1.000 69.23000 2 LYS B N 1
ATOM 1857 C CA . LYS C 1 20 ? 9.43800 23.07800 33.85500 1.000 62.67000 2 LYS B CA 1
ATOM 1858 C C . LYS C 1 20 ? 8.42900 23.86700 34.68900 1.000 69.38000 2 LYS B C 1
ATOM 1859 O O . LYS C 1 20 ? 8.58600 25.09300 34.81000 1.000 64.86000 2 LYS B O 1
ATOM 1865 N N . LEU C 1 21 ? 7.43600 23.16900 35.23900 1.000 61.07000 3 LEU B N 1
ATOM 1866 C CA . LEU C 1 21 ? 6.38700 23.82800 36.05500 1.000 53.68000 3 LEU B CA 1
ATOM 1867 C C . LEU C 1 21 ? 6.43700 23.28600 37.48100 1.000 53.71000 3 LEU B C 1
ATOM 1868 O O . LEU C 1 21 ? 6.88000 22.14000 37.66000 1.000 54.07000 3 LEU B O 1
ATOM 1873 N N . VAL C 1 22 ? 6.00200 24.08600 38.44800 1.000 46.16000 4 VAL B N 1
ATOM 1874 C CA . VAL C 1 22 ? 5.91400 23.63600 39.83200 1.000 67.45000 4 VAL B CA 1
ATOM 1875 C C . VAL C 1 22 ? 4.46700 23.27200 40.12500 1.000 55.99000 4 VAL B C 1
ATOM 1876 O O . VAL C 1 22 ? 3.55700 24.08400 39.91200 1.000 52.14000 4 VAL B O 1
ATOM 1880 N N . ILE C 1 23 ? 4.25200 22.05200 40.60700 1.000 54.93000 5 ILE B N 1
ATOM 1881 C CA . ILE C 1 23 ? 2.93200 21.57000 40.99300 1.000 61.86000 5 ILE B CA 1
ATOM 1882 C C . ILE C 1 23 ? 2.93300 21.37200 42.50100 1.000 60.12000 5 ILE B C 1
ATOM 1883 O O . ILE C 1 23 ? 3.68100 20.53700 43.02500 1.000 57.65000 5 ILE B O 1
ATOM 1888 N N . ALA C 1 24 ? 2.09900 22.13800 43.19700 1.000 64.97000 6 ALA B N 1
ATOM 1889 C CA . ALA C 1 24 ? 2.00200 22.08800 44.65200 1.000 64.80000 6 ALA B CA 1
ATOM 1890 C C . ALA C 1 24 ? 0.65600 21.47800 45.02600 1.000 60.65000 6 ALA B C 1
ATOM 1891 O O . ALA C 1 24 ? -0.39300 22.09100 44.80400 1.000 50.85000 6 ALA B O 1
ATOM 1893 N N . ARG C 1 25 ? 0.69200 20.24800 45.55200 1.000 65.55000 7 ARG B N 1
ATOM 1894 C CA . ARG C 1 25 ? -0.53500 19.54600 46.02200 1.000 74.58000 7 ARG B CA 1
ATOM 1895 C C . ARG C 1 25 ? -0.70600 19.77500 47.52600 1.000 68.79000 7 ARG B C 1
ATOM 1896 O O . ARG C 1 25 ? -0.11000 19.03800 48.31100 1.000 62.97000 7 ARG B O 1
ATOM 1904 N N . VAL C 1 26 ? -1.50400 20.76600 47.88700 1.000 64.71000 8 VAL B N 1
ATOM 1905 C CA . VAL C 1 26 ? -1.76000 21.08500 49.28800 1.000 78.58000 8 VAL B CA 1
ATOM 1906 C C . VAL C 1 26 ? -2.84200 20.13700 49.79400 1.000 80.60000 8 VAL B C 1
ATOM 1907 O O . VAL C 1 26 ? -3.99800 20.21700 49.37200 1.000 74.41000 8 VAL B O 1
ATOM 1911 N N . LYS C 1 27 ? -2.46700 19.23600 50.70400 1.000 78.70000 9 LYS B N 1
ATOM 1912 C CA . LYS C 1 27 ? -3.38000 18.22300 51.23200 1.000 81.14000 9 LYS B CA 1
ATOM 1913 C C . LYS C 1 27 ? -4.34900 18.84300 52.24300 1.000 87.36000 9 LYS B C 1
ATOM 1914 O O . LYS C 1 27 ? -4.40700 18.46500 53.41300 1.000 93.60000 9 LYS B O 1
ATOM 1920 N N . SER C 1 28 ? -5.11000 19.84500 51.79400 1.000 82.82000 10 SER B N 1
ATOM 1921 C CA . SER C 1 28 ? -6.04500 20.54300 52.71700 1.000 87.15000 10 SER B CA 1
ATOM 1922 C C . SER C 1 28 ? -7.18200 21.20500 51.93600 1.000 91.93000 10 SER B C 1
ATOM 1923 O O . SER C 1 28 ? -6.90800 21.80700 50.88300 1.000 94.84000 10 SER B O 1
ATOM 1926 N N . PRO C 1 29 ? -8.43800 21.13600 52.42300 1.000 96.15000 11 PRO B N 1
ATOM 1927 C CA . PRO C 1 29 ? -9.56500 21.76800 51.74400 1.000 99.36000 11 PRO B CA 1
ATOM 1928 C C . PRO C 1 29 ? -9.67400 23.25700 52.08600 1.000 100.75000 11 PRO B C 1
ATOM 1929 O O . PRO C 1 29 ? -10.51400 23.91900 51.50700 1.000 94.96000 11 PRO B O 1
ATOM 1933 N N . LYS C 1 30 ? -8.83000 23.74400 52.99800 1.000 105.16000 12 LYS B N 1
ATOM 1934 C CA . LYS C 1 30 ? -8.94700 25.15700 53.44600 1.000 108.14000 12 LYS B CA 1
ATOM 1935 C C . LYS C 1 30 ? -7.85200 26.01000 52.80100 1.000 113.94000 12 LYS B C 1
ATOM 1936 O O . LYS C 1 30 ? -8.20000 27.01700 52.15800 1.000 116.85000 12 LYS B O 1
ATOM 1938 N N . VAL C 1 31 ? -6.58600 25.61600 52.95900 1.000 112.85000 13 VAL B N 1
ATOM 1939 C CA . VAL C 1 31 ? -5.46000 26.44400 52.43300 1.000 110.61000 13 VAL B CA 1
ATOM 1940 C C . VAL C 1 31 ? -5.82400 26.90900 51.02100 1.000 108.68000 13 VAL B C 1
ATOM 1941 O O . VAL C 1 31 ? -6.06300 26.04100 50.16300 1.000 108.01000 13 VAL B O 1
ATOM 1943 N N . LYS C 1 32 ? -5.84400 28.22200 50.77900 1.000 106.65000 14 LYS B N 1
ATOM 1944 C CA . LYS C 1 32 ? -6.30300 28.73200 49.45900 1.000 106.07000 14 LYS B CA 1
ATOM 1945 C C . LYS C 1 32 ? -5.25600 29.66100 48.83600 1.000 107.20000 14 LYS B C 1
ATOM 1946 O O . LYS C 1 32 ? -5.55200 30.25300 47.78400 1.000 103.15000 14 LYS B O 1
ATOM 1948 N N . ARG C 1 33 ? -4.08300 29.78300 49.45400 1.000 98.34000 15 ARG B N 1
ATOM 1949 C CA . ARG C 1 33 ? -3.00800 30.59700 48.83700 1.000 95.89000 15 ARG B CA 1
ATOM 1950 C C . ARG C 1 33 ? -1.67200 30.17000 49.43500 1.000 98.49000 15 ARG B C 1
ATOM 1951 O O . ARG C 1 33 ? -1.67200 29.61200 50.54500 1.000 96.12000 15 ARG B O 1
ATOM 1953 N N . LEU C 1 34 ? -0.58300 30.43100 48.71700 1.000 102.88000 16 LEU B N 1
ATOM 1954 C CA . LEU C 1 34 ? 0.76100 30.03000 49.20100 1.000 109.19000 16 LEU B CA 1
ATOM 1955 C C . LEU C 1 34 ? 1.58600 31.29400 49.47600 1.000 112.06000 16 LEU B C 1
ATOM 1956 O O . LEU C 1 34 ? 1.42600 32.27800 48.73000 1.000 104.15000 16 LEU B O 1
ATOM 1961 N N . SER C 1 35 ? 2.41300 31.26800 50.52200 1.000 110.06000 17 SER B N 1
ATOM 1962 C CA . SER C 1 35 ? 3.08400 32.49300 51.02600 1.000 111.35000 17 SER B CA 1
ATOM 1963 C C . SER C 1 35 ? 4.48900 32.61500 50.43400 1.000 114.06000 17 SER B C 1
ATOM 1964 O O . SER C 1 35 ? 5.09000 31.58300 50.13100 1.000 109.97000 17 SER B O 1
ATOM 1967 N N . GLU C 1 36 ? 4.98000 33.84500 50.28100 1.000 118.01000 18 GLU B N 1
ATOM 1968 C CA . GLU C 1 36 ? 6.32300 34.05900 49.69200 1.000 116.35000 18 GLU B CA 1
ATOM 1969 C C . GLU C 1 36 ? 7.30400 33.11900 50.38300 1.000 105.28000 18 GLU B C 1
ATOM 1970 O O . GLU C 1 36 ? 8.15400 32.53300 49.70500 1.000 90.49000 18 GLU B O 1
ATOM 1972 N N . GLU C 1 37 ? 7.16900 32.99700 51.69500 1.000 109.11000 19 GLU B N 1
ATOM 1973 C CA . GLU C 1 37 ? 8.07000 32.10400 52.45500 1.000 114.92000 19 GLU B CA 1
ATOM 1974 C C . GLU C 1 37 ? 7.81100 30.68900 51.95000 1.000 112.81000 19 GLU B C 1
ATOM 1975 O O . GLU C 1 37 ? 8.78300 29.94500 51.74400 1.000 103.80000 19 GLU B O 1
ATOM 1981 N N . ASP C 1 38 ? 6.53900 30.36500 51.73300 1.000 115.99000 20 ASP B N 1
ATOM 1982 C CA . ASP C 1 38 ? 6.15900 28.99700 51.29900 1.000 116.93000 20 ASP B CA 1
ATOM 1983 C C . ASP C 1 38 ? 6.66400 28.75100 49.87600 1.000 106.77000 20 ASP B C 1
ATOM 1984 O O . ASP C 1 38 ? 7.29200 27.71000 49.64500 1.000 100.72000 20 ASP B O 1
ATOM 1986 N N . ILE C 1 39 ? 6.42500 29.69600 48.97500 1.000 105.32000 21 ILE B N 1
ATOM 1987 C CA . ILE C 1 39 ? 6.91900 29.55400 47.57900 1.000 104.14000 21 ILE B CA 1
ATOM 1988 C C . ILE C 1 39 ? 8.43800 29.39300 47.64500 1.000 109.84000 21 ILE B C 1
ATOM 1989 O O . ILE C 1 39 ? 8.98100 28.56600 46.88700 1.000 101.54000 21 ILE B O 1
ATOM 1994 N N . GLU C 1 40 ? 9.08500 30.13300 48.55200 1.000 106.64000 22 GLU B N 1
ATOM 1995 C CA . GLU C 1 40 ? 10.56200 30.06900 48.66900 1.000 101.88000 22 GLU B CA 1
ATOM 1996 C C . GLU C 1 40 ? 10.94300 28.67500 49.16500 1.000 101.90000 22 GLU B C 1
ATOM 1997 O O . GLU C 1 40 ? 11.83200 28.04400 48.57800 1.000 99.41000 22 GLU B O 1
ATOM 2003 N N . LYS C 1 41 ? 10.26700 28.21300 50.20400 1.000 103.83000 23 LYS B N 1
ATOM 2004 C CA . LYS C 1 41 ? 10.55400 26.86200 50.73100 1.000 102.79000 23 LYS B CA 1
ATOM 2005 C C . LYS C 1 41 ? 10.43300 25.88100 49.57400 1.000 95.16000 23 LYS B C 1
ATOM 2006 O O . LYS C 1 41 ? 11.32500 25.04300 49.42500 1.000 82.71000 23 LYS B O 1
ATOM 2010 N N . ILE C 1 42 ? 9.37100 26.01500 48.78300 1.000 94.51000 24 ILE B N 1
ATOM 2011 C CA . ILE C 1 42 ? 9.12700 25.03700 47.68500 1.000 101.62000 24 ILE B CA 1
ATOM 2012 C C . ILE C 1 42 ? 10.27000 25.14600 46.67300 1.000 104.71000 24 ILE B C 1
ATOM 2013 O O . ILE C 1 42 ? 10.90700 24.11800 46.37800 1.000 90.01000 24 ILE B O 1
ATOM 2018 N N . LYS C 1 43 ? 10.53500 26.36200 46.20000 1.000 101.62000 25 LYS B N 1
ATOM 2019 C CA . LYS C 1 43 ? 11.64300 26.56800 45.24300 1.000 92.57000 25 LYS B CA 1
ATOM 2020 C C . LYS C 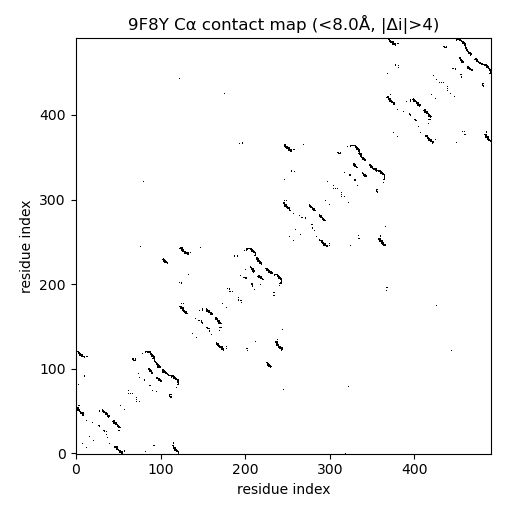1 43 ? 12.88400 25.89100 45.81500 1.000 97.80000 25 LYS B C 1
ATOM 2021 O O . LYS C 1 43 ? 13.49300 25.06700 45.12100 1.000 98.45000 25 LYS B O 1
ATOM 2023 N N . SER C 1 44 ? 13.21000 26.21400 47.06000 1.000 102.88000 26 SER B N 1
ATOM 2024 C CA . SER C 1 44 ? 14.42700 25.64700 47.68000 1.000 112.46000 26 SER B CA 1
ATOM 2025 C C . SER C 1 44 ? 14.34300 24.12500 47.72400 1.000 97.73000 26 SER B C 1
ATOM 2026 O O . SER C 1 44 ? 15.34500 23.46600 47.42000 1.000 93.35000 26 SER B O 1
ATOM 2029 N N . ALA C 1 45 ? 13.18200 23.59900 48.08000 1.000 91.68000 27 ALA B N 1
ATOM 2030 C CA . ALA C 1 45 ? 13.05800 22.14100 48.26200 1.000 87.00000 27 ALA B CA 1
ATOM 2031 C C . ALA C 1 45 ? 13.27600 21.41000 46.94200 1.000 91.41000 27 ALA B C 1
ATOM 2032 O O . ALA C 1 45 ? 13.51200 20.19900 46.99400 1.000 96.65000 27 ALA B O 1
ATOM 2034 N N . LEU C 1 46 ? 13.18500 22.11000 45.81200 1.000 94.71000 28 LEU B N 1
ATOM 2035 C CA . LEU C 1 46 ? 13.27100 21.40400 44.50700 1.000 102.50000 28 LEU B CA 1
ATOM 2036 C C . LEU C 1 46 ? 14.51900 21.83600 43.73700 1.000 106.60000 28 LEU B C 1
ATOM 2037 O O . LEU C 1 46 ? 14.63800 21.45500 42.56800 1.000 105.77000 28 LEU B O 1
ATOM 2042 N N . LYS C 1 47 ? 15.39900 22.62000 44.36300 1.000 110.78000 29 LYS B N 1
ATOM 2043 C CA . LYS C 1 47 ? 16.65100 23.06700 43.69300 1.000 97.77000 29 LYS B CA 1
ATOM 2044 C C . LYS C 1 47 ? 17.56800 21.85500 43.50200 1.000 99.76000 29 LYS B C 1
ATOM 2045 O O . LYS C 1 47 ? 18.42000 21.89300 42.60400 1.000 94.96000 29 LYS B O 1
ATOM 2047 N N . SER C 1 48 ? 17.35600 20.80300 44.28600 1.000 90.06000 30 SER B N 1
ATOM 2048 C CA . SER C 1 48 ? 18.20900 19.59700 44.18000 1.000 92.94000 30 SER B CA 1
ATOM 2049 C C . SER C 1 48 ? 17.39000 18.40800 43.67700 1.000 102.34000 30 SER B C 1
ATOM 2050 O O . SER C 1 48 ? 17.98900 17.51200 43.05600 1.000 97.01000 30 SER B O 1
ATOM 2053 N N . THR C 1 49 ? 16.07500 18.41200 43.92400 1.000 107.24000 31 THR B N 1
ATOM 2054 C CA . THR C 1 49 ? 15.21200 17.26400 43.53000 1.000 100.57000 31 THR B CA 1
ATOM 2055 C C . THR C 1 49 ? 14.04500 17.74500 42.67100 1.000 97.14000 31 THR B C 1
ATOM 2056 O O . THR C 1 49 ? 13.78300 18.94900 42.65900 1.000 90.51000 31 THR B O 1
ATOM 2060 N N . ASN C 1 50 ? 13.38500 16.81700 41.97900 1.000 93.56000 32 ASN B N 1
ATOM 2061 C CA . ASN C 1 50 ? 12.20400 17.18100 41.15500 1.000 97.27000 32 ASN B CA 1
ATOM 2062 C C . ASN C 1 50 ? 10.96400 16.66300 41.87600 1.000 88.03000 32 ASN B C 1
ATOM 2063 O O . ASN C 1 50 ? 9.90800 16.59000 41.23700 1.000 79.34000 32 ASN B O 1
ATOM 2068 N N . LYS C 1 51 ? 11.09900 16.37100 43.16600 1.000 83.17000 33 LYS B N 1
ATOM 2069 C CA . LYS C 1 51 ? 10.01000 15.78900 43.94700 1.000 78.47000 33 LYS B CA 1
ATOM 2070 C C . LYS C 1 51 ? 10.34800 15.93900 45.42000 1.000 87.21000 33 LYS B C 1
ATOM 2071 O O . LYS C 1 51 ? 11.35100 15.38400 45.88100 1.000 90.70000 33 LYS B O 1
ATOM 2077 N N . ALA C 1 52 ? 9.51900 16.69800 46.14000 1.000 92.01000 34 ALA B N 1
ATOM 2078 C CA . ALA C 1 52 ? 9.77600 16.97300 47.56500 1.000 78.71000 34 ALA B CA 1
ATOM 2079 C C . ALA C 1 52 ? 8.46400 17.08000 48.33500 1.000 85.19000 34 ALA B C 1
ATOM 2080 O O . ALA C 1 52 ? 7.41200 17.15000 47.69300 1.000 89.10000 34 ALA B O 1
ATOM 2082 N N . VAL C 1 53 ? 8.53500 17.07000 49.66300 1.000 83.42000 35 VAL B N 1
ATOM 2083 C CA . VAL C 1 53 ? 7.32500 17.28700 50.50500 1.000 85.99000 35 VAL B CA 1
ATOM 2084 C C . VAL C 1 53 ? 7.66100 18.40500 51.49100 1.000 74.81000 35 VAL B C 1
ATOM 2085 O O . VAL C 1 53 ? 8.68300 18.30900 52.17000 1.000 83.89000 35 VAL B O 1
ATOM 2089 N N . VAL C 1 54 ? 6.84300 19.44200 51.53200 1.000 82.05000 36 VAL B N 1
ATOM 2090 C CA . VAL C 1 54 ? 7.09100 20.58900 52.44400 1.000 98.87000 36 VAL B CA 1
ATOM 2091 C C . VAL C 1 54 ? 5.90400 20.71100 53.39500 1.000 110.36000 36 VAL B C 1
ATOM 2092 O O . VAL C 1 54 ? 4.96200 19.91900 53.24900 1.000 112.33000 36 VAL B O 1
ATOM 2096 N N . THR C 1 55 ? 5.97100 21.65200 54.33800 1.000 106.64000 37 THR B N 1
ATOM 2097 C CA . THR C 1 55 ? 4.88700 21.86100 55.29600 1.000 102.74000 37 THR B CA 1
ATOM 2098 C C . THR C 1 55 ? 4.72800 23.35900 55.52400 1.000 106.34000 37 THR B C 1
ATOM 2099 O O . THR C 1 55 ? 5.63900 24.00800 56.04600 1.000 106.02000 37 THR B O 1
ATOM 2103 N N . ILE C 1 56 ? 3.60700 23.90600 55.05800 1.000 113.36000 38 ILE B N 1
ATOM 2104 C CA . ILE C 1 56 ? 3.33500 25.35900 55.24100 1.000 118.19000 38 ILE B CA 1
ATOM 2105 C C . ILE C 1 56 ? 2.26300 25.48500 56.32900 1.000 125.24000 38 ILE B C 1
ATOM 2106 O O . ILE C 1 56 ? 1.76000 24.43900 56.78300 1.000 116.17000 38 ILE B O 1
ATOM 2111 N N . LYS C 1 57 ? 1.94500 26.70500 56.76300 1.000 119.45000 39 LYS B N 1
ATOM 2112 C CA . LYS C 1 57 ? 0.95900 26.88300 57.86100 1.000 121.67000 39 LYS B CA 1
ATOM 2113 C C . LYS C 1 57 ? -0.01500 28.00500 57.48600 1.000 119.86000 39 LYS B C 1
ATOM 2114 O O . LYS C 1 57 ? 0.45700 29.05700 57.01400 1.000 114.44000 39 LYS B O 1
ATOM 2116 N N . ASP C 1 58 ? -1.31800 27.78500 57.69000 1.000 116.28000 40 ASP B N 1
ATOM 2117 C CA . ASP C 1 58 ? -2.32500 28.80200 57.28800 1.000 118.43000 40 ASP B CA 1
ATOM 2118 C C . ASP C 1 58 ? -3.48000 28.84600 58.29300 1.000 119.41000 40 ASP B C 1
ATOM 2119 O O . ASP C 1 58 ? -3.93400 27.75800 58.69800 1.000 110.40000 40 ASP B O 1
ATOM 2121 N N . GLU C 1 59 ? -3.91100 30.04800 58.69500 1.000 124.09000 41 GLU B N 1
ATOM 2122 C CA . GLU C 1 59 ? -5.08500 30.22000 59.60100 1.000 126.25000 41 GLU B CA 1
ATOM 2123 C C . GLU C 1 59 ? -4.80600 29.67100 61.00500 1.000 130.80000 41 GLU B C 1
ATOM 2124 O O . GLU C 1 59 ? -5.41100 30.19000 61.96000 1.000 137.51000 41 GLU B O 1
ATOM 2126 N N . ASN C 1 60 ? -3.94000 28.66400 61.12700 1.000 123.66000 42 ASN B N 1
ATOM 2127 C CA . ASN C 1 60 ? -3.69800 28.03000 62.44700 1.000 123.02000 42 ASN B CA 1
ATOM 2128 C C . ASN C 1 60 ? -2.37200 27.26900 62.40300 1.000 126.85000 42 ASN B C 1
ATOM 2129 O O . ASN C 1 60 ? -1.80200 27.14500 61.30200 1.000 132.79000 42 ASN B O 1
ATOM 2131 N N . GLY C 1 61 ? -1.92000 26.75500 63.55000 1.000 121.45000 43 GLY B N 1
ATOM 2132 C CA . GLY C 1 61 ? -0.67300 25.96900 63.59500 1.000 115.98000 43 GLY B CA 1
ATOM 2133 C C . GLY C 1 61 ? -0.88400 24.60000 62.98000 1.000 110.44000 43 GLY B C 1
ATOM 2134 O O . GLY C 1 61 ? -0.13400 23.66800 63.33100 1.000 101.38000 43 GLY B O 1
ATOM 2135 N N . ILE C 1 64 ? 0.31300 21.62600 57.25700 1.000 121.19000 46 ILE B N 1
ATOM 2136 C CA . ILE C 1 64 ? -0.35000 20.83600 56.17400 1.000 111.76000 46 ILE B CA 1
ATOM 2137 C C . ILE C 1 64 ? 0.72900 20.28900 55.23700 1.000 96.21000 46 ILE B C 1
ATOM 2138 O O . ILE C 1 64 ? 1.53600 21.09100 54.73700 1.000 104.01000 46 ILE B O 1
ATOM 2142 N N . GLU C 1 65 ? 0.74000 18.97200 55.02300 1.000 88.70000 47 GLU B N 1
ATOM 2143 C CA . GLU C 1 65 ? 1.73900 18.36200 54.11300 1.000 89.68000 47 GLU B CA 1
ATOM 2144 C C . GLU C 1 65 ? 1.47200 18.82600 52.67800 1.000 101.10000 47 GLU B C 1
ATOM 2145 O O . GLU C 1 65 ? 0.32300 18.72300 52.24400 1.000 102.38000 47 GLU B O 1
ATOM 2147 N N . VAL C 1 66 ? 2.49900 19.30800 51.97300 1.000 97.28000 48 VAL B N 1
ATOM 2148 C CA . VAL C 1 66 ? 2.33000 19.82900 50.58500 1.000 86.38000 48 VAL B CA 1
ATOM 2149 C C . VAL C 1 66 ? 3.30000 19.10900 49.64900 1.000 84.9700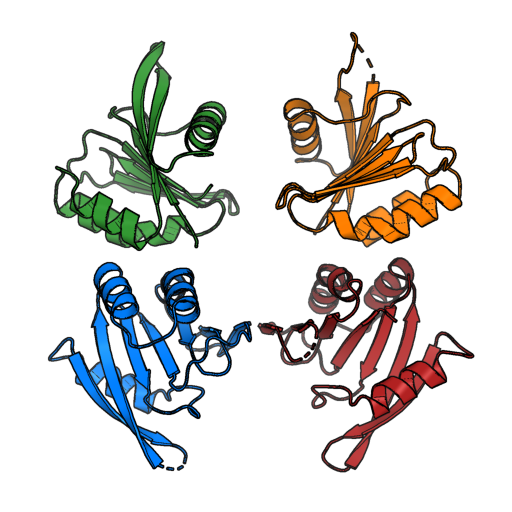0 48 VAL B C 1
ATOM 2150 O O . VAL C 1 66 ? 4.50300 19.34500 49.75400 1.000 101.42000 48 VAL B O 1
ATOM 2152 N N . GLU C 1 67 ? 2.77400 18.27500 48.76300 1.000 79.28000 49 GLU B N 1
ATOM 2153 C CA . GLU C 1 67 ? 3.61300 17.52400 47.80200 1.000 81.94000 49 GLU B CA 1
ATOM 2154 C C . GLU C 1 67 ? 4.01200 18.49500 46.69100 1.000 88.74000 49 GLU B C 1
ATOM 2155 O O . GLU C 1 67 ? 3.12300 19.17700 46.15900 1.000 84.61000 49 GLU B O 1
ATOM 2161 N N . VAL C 1 68 ? 5.30500 18.57100 46.38100 1.000 84.57000 50 VAL B N 1
ATOM 2162 C CA . VAL C 1 68 ? 5.78800 19.55700 45.38100 1.000 75.05000 50 VAL B CA 1
ATOM 2163 C C . VAL C 1 68 ? 6.58000 18.80200 44.32200 1.000 67.68000 50 VAL B C 1
ATOM 2164 O O . VAL C 1 68 ? 7.21300 17.81000 44.66900 1.000 77.88000 50 VAL B O 1
ATOM 2168 N N . ARG C 1 69 ? 6.48500 19.25200 43.07400 1.000 75.88000 51 ARG B N 1
ATOM 2169 C CA . ARG C 1 69 ? 7.19800 18.59500 41.98700 1.000 71.75000 51 ARG B CA 1
ATOM 2170 C C . ARG C 1 69 ? 7.58000 19.63200 40.94100 1.000 65.00000 51 ARG B C 1
ATOM 2171 O O . ARG C 1 69 ? 6.86400 20.61400 40.73000 1.000 69.83000 51 ARG B O 1
ATOM 2179 N N . LEU C 1 70 ? 8.72900 19.41600 40.29600 1.000 69.11000 52 LEU B N 1
ATOM 2180 C CA . LEU C 1 70 ? 9.14000 20.29500 39.17200 1.000 59.04000 52 LEU B CA 1
ATOM 2181 C C . LEU C 1 70 ? 9.04900 19.42900 37.92000 1.000 71.96000 52 LEU B C 1
ATOM 2182 O O . LEU C 1 70 ? 9.89900 18.53400 37.77300 1.000 66.62000 52 LEU B O 1
ATOM 2187 N N . LEU C 1 71 ? 8.05600 19.66900 37.06500 1.000 65.56000 53 LEU B N 1
ATOM 2188 C CA . LEU C 1 71 ? 7.85100 18.74700 35.91800 1.000 66.49000 53 LEU B CA 1
ATOM 2189 C C . LEU C 1 71 ? 7.75900 19.50100 34.59300 1.000 57.71000 53 LEU B C 1
ATOM 2190 O O . LEU C 1 71 ? 7.41200 20.69000 34.61300 1.000 50.87000 53 LEU B O 1
ATOM 2195 N N . THR C 1 72 ? 8.05800 18.81400 33.49000 1.000 47.75000 54 THR B N 1
ATOM 2196 C CA . THR C 1 72 ? 7.87500 19.42500 32.15200 1.000 60.14000 54 THR B CA 1
ATOM 2197 C C . THR C 1 72 ? 6.37700 19.41500 31.84400 1.000 55.54000 54 THR B C 1
ATOM 2198 O O . THR C 1 72 ? 5.61800 18.82100 32.62700 1.000 54.17000 54 THR B O 1
ATOM 2202 N N . LEU C 1 73 ? 5.97500 20.02700 30.73500 1.000 45.16000 55 LEU B N 1
ATOM 2203 C CA . LEU C 1 73 ? 4.56300 20.03600 30.36400 1.000 53.31000 55 LEU B CA 1
ATOM 2204 C C . LEU C 1 73 ? 4.04800 18.62200 30.12100 1.000 41.41000 55 LEU B C 1
ATOM 2205 O O . LEU C 1 73 ? 2.93200 18.28200 30.52900 1.000 47.43000 55 LEU B O 1
ATOM 2210 N N . GLU C 1 74 ? 4.85000 17.78100 29.46400 1.000 39.12000 56 GLU B N 1
ATOM 2211 C CA . GLU C 1 74 ? 4.43500 16.40300 29.22900 1.000 45.47000 56 GLU B CA 1
ATOM 2212 C C . GLU C 1 74 ? 4.38900 15.61100 30.52900 1.000 41.54000 56 GLU B C 1
ATOM 2213 O O . GLU C 1 74 ? 3.46900 14.81200 30.74200 1.000 56.00000 56 GLU B O 1
ATOM 2219 N N . GLU C 1 75 ? 5.36600 15.84400 31.40200 1.000 40.98000 57 GLU B N 1
ATOM 2220 C CA . GLU C 1 75 ? 5.39800 15.14300 32.71100 1.000 48.28000 57 GLU B CA 1
ATOM 2221 C C . GLU C 1 75 ? 4.20200 15.58800 33.55500 1.000 47.25000 57 GLU B C 1
ATOM 2222 O O . GLU C 1 75 ? 3.57200 14.72600 34.18300 1.000 43.46000 57 GLU B O 1
ATOM 2228 N N . ALA C 1 76 ? 3.91200 16.88800 33.55900 1.000 40.34000 58 ALA B N 1
ATOM 2229 C CA . ALA C 1 76 ? 2.82700 17.40600 34.38400 1.000 39.50000 58 ALA B CA 1
ATOM 2230 C C . ALA C 1 76 ? 1.47400 16.89900 33.90400 1.000 36.67000 58 ALA B C 1
ATOM 2231 O O . ALA C 1 76 ? 0.57600 16.65900 34.71800 1.000 38.06000 58 ALA B O 1
ATOM 2233 N N . LEU C 1 77 ? 1.30700 16.72900 32.59100 1.000 39.43000 59 LEU B N 1
ATOM 2234 C CA . LEU C 1 77 ? 0.05400 16.18600 32.07600 1.000 45.19000 59 LEU B CA 1
ATOM 2235 C C . LEU C 1 77 ? -0.10500 14.71800 32.45000 1.000 47.72000 59 LEU B C 1
ATOM 2236 O O . LEU C 1 77 ? -1.22000 14.26300 32.73200 1.000 40.24000 59 LEU B O 1
ATOM 2241 N N . LYS C 1 78 ? 0.99600 13.96300 32.45800 1.000 43.26000 60 LYS B N 1
ATOM 2242 C CA . LYS C 1 78 ? 0.92900 12.57000 32.88300 1.000 57.05000 60 LYS B CA 1
ATOM 2243 C C . LYS C 1 78 ? 0.67900 12.46700 34.38200 1.000 45.79000 60 LYS B C 1
ATOM 2244 O O . LYS C 1 78 ? -0.02300 11.55800 34.83900 1.000 41.27000 60 LYS B O 1
ATOM 2250 N N . TYR C 1 79 ? 1.24800 13.38900 35.16200 1.000 40.66000 61 TYR B N 1
ATOM 2251 C CA . TYR C 1 79 ? 1.00000 13.40300 36.60000 1.000 43.81000 61 TYR B CA 1
ATOM 2252 C C . TYR C 1 79 ? -0.46400 13.69300 36.90300 1.000 44.89000 61 TYR B C 1
ATOM 2253 O O . TYR C 1 79 ? -1.04900 13.09300 37.81200 1.000 49.68000 61 TYR B O 1
ATOM 2262 N N . ILE C 1 80 ? -1.07200 14.61500 36.15100 1.000 46.82000 62 ILE B N 1
ATOM 2263 C CA . ILE C 1 80 ? -2.48600 14.92500 36.34300 1.000 33.42000 62 ILE B CA 1
ATOM 2264 C C . ILE C 1 80 ? -3.34600 13.71100 36.01800 1.000 37.05000 62 ILE B C 1
ATOM 2265 O O . ILE C 1 80 ? -4.31300 13.40500 36.72800 1.000 41.12000 62 ILE B O 1
ATOM 2270 N N . ASN C 1 81 ? -3.00000 12.99200 34.94800 1.000 35.29000 63 ASN B N 1
ATOM 2271 C CA . ASN C 1 81 ? -3.79500 11.84200 34.53600 1.000 40.49000 63 ASN B CA 1
ATOM 2272 C C . ASN C 1 81 ? -3.70300 10.69800 35.53900 1.000 39.67000 63 ASN B C 1
ATOM 2273 O O . ASN C 1 81 ? -4.62900 9.88500 35.63500 1.000 40.61000 63 ASN B O 1
ATOM 2278 N N . ASP C 1 82 ? -2.60600 10.62000 36.29300 1.000 42.48000 64 ASP B N 1
ATOM 2279 C CA . ASP C 1 82 ? -2.39800 9.54400 37.25400 1.000 49.41000 64 ASP B CA 1
ATOM 2280 C C . ASP C 1 82 ? -2.98800 9.83400 38.62800 1.000 45.19000 64 ASP B C 1
ATOM 2281 O O . ASP C 1 82 ? -3.00700 8.93500 39.47600 1.000 51.90000 64 ASP B O 1
ATOM 2286 N N . LEU C 1 83 ? -3.46400 11.05100 38.87000 1.000 42.62000 65 LEU B N 1
ATOM 2287 C CA . LEU C 1 83 ? -3.99500 11.39400 40.18200 1.000 39.67000 65 LEU B CA 1
ATOM 2288 C C . LEU C 1 83 ? -5.27500 10.60800 40.45500 1.000 54.56000 65 LEU B C 1
ATOM 2289 O O . LEU C 1 83 ? -6.05000 10.34400 39.53200 1.000 51.45000 65 LEU B O 1
ATOM 2294 N N . PRO C 1 84 ? -5.51800 10.19900 41.70200 1.000 43.80000 66 PRO B N 1
ATOM 2295 C CA . PRO C 1 84 ? -6.78200 9.51900 42.03900 1.000 37.22000 66 PRO B CA 1
ATOM 2296 C C . PRO C 1 84 ? -7.90700 10.51200 42.33600 1.000 35.63000 66 PRO B C 1
ATOM 2297 O O . PRO C 1 84 ? -8.43000 10.58700 43.45400 1.000 44.68000 66 PRO B O 1
ATOM 2301 N N . ILE C 1 85 ? -8.27900 11.29200 41.32400 1.000 43.18000 67 ILE B N 1
ATOM 2302 C CA . ILE C 1 85 ? -9.33100 12.29000 41.43500 1.000 40.30000 67 ILE B CA 1
ATOM 2303 C C . ILE C 1 85 ? -10.35400 12.04500 40.33100 1.000 33.84000 67 ILE B C 1
ATOM 2304 O O . ILE C 1 85 ? -10.23000 11.11500 39.53600 1.000 41.55000 67 ILE B O 1
ATOM 2309 N N . SER C 1 86 ? -11.35000 12.91700 40.29000 1.000 36.20000 68 SER B N 1
ATOM 2310 C CA . SER C 1 86 ? -12.40600 12.87600 39.25400 1.000 39.23000 68 SER B CA 1
ATOM 2311 C C . SER C 1 86 ? -11.82200 13.15900 37.87400 1.000 37.03000 68 SER B C 1
ATOM 2312 O O . SER C 1 86 ? -10.94200 13.99600 37.76800 1.000 44.28000 68 SER B O 1
ATOM 2315 N N . ASN C 1 87 ? -12.33600 12.47600 36.86500 1.000 32.91000 69 ASN B N 1
ATOM 2316 C CA . ASN C 1 87 ? -11.87300 12.75400 35.51000 1.000 37.37000 69 ASN B CA 1
ATOM 2317 C C . ASN C 1 87 ? -12.21700 14.17300 35.08100 1.000 39.85000 69 ASN B C 1
ATOM 2318 O O . ASN C 1 87 ? -11.48100 14.77700 34.29100 1.000 37.14000 69 ASN B O 1
ATOM 2323 N N . ASP C 1 88 ? -13.30000 14.71800 35.61200 1.000 41.95000 70 ASP B N 1
ATOM 2324 C CA . ASP C 1 88 ? -13.66900 16.11600 35.30000 1.000 42.12000 70 ASP B CA 1
ATOM 2325 C C . ASP C 1 88 ? -12.56800 17.05500 35.79900 1.000 43.79000 70 ASP B C 1
ATOM 2326 O O . ASP C 1 88 ? -12.12300 17.88000 35.01000 1.000 53.54000 70 ASP B O 1
ATOM 2331 N N . ALA C 1 89 ? -12.14300 16.92800 37.04700 1.000 43.78000 71 ALA B N 1
ATOM 2332 C CA . ALA C 1 89 ? -11.01200 17.72700 37.55800 1.000 42.54000 71 ALA B CA 1
ATOM 2333 C C . ALA C 1 89 ? -9.80100 17.54100 36.64300 1.000 41.93000 71 ALA B C 1
ATOM 2334 O O . ALA C 1 89 ? -9.16400 18.53300 36.33600 1.000 47.69000 71 ALA B O 1
ATOM 2336 N N . LYS C 1 90 ? -9.50200 16.30700 36.25000 1.000 36.63000 72 LYS B N 1
ATOM 2337 C CA . LYS C 1 90 ? -8.33300 16.09500 35.40100 1.000 34.89000 72 LYS B CA 1
ATOM 2338 C C . LYS C 1 90 ? -8.44100 16.89800 34.11200 1.000 34.56000 72 LYS B C 1
ATOM 2339 O O . LYS C 1 90 ? -7.48100 17.55400 33.69200 1.000 38.54000 72 LYS B O 1
ATOM 2345 N N . LYS C 1 91 ? -9.60800 16.85100 33.46400 1.000 36.51000 73 LYS B N 1
ATOM 2346 C CA . LYS C 1 91 ? -9.79700 17.59800 32.22500 1.000 47.00000 73 LYS B CA 1
ATOM 2347 C C . LYS C 1 91 ? -9.71500 19.09900 32.47100 1.000 38.07000 73 LYS B C 1
ATOM 2348 O O . LYS C 1 91 ? -9.20400 19.84800 31.62900 1.000 40.85000 73 LYS B O 1
ATOM 2354 N N . LEU C 1 92 ? -10.18600 19.55700 33.62000 1.000 35.95000 74 LEU B N 1
ATOM 2355 C CA . LEU C 1 92 ? -10.11900 21.00000 33.94400 1.000 50.41000 74 LEU B CA 1
ATOM 2356 C C . LEU C 1 92 ? -8.65700 21.41000 34.17000 1.000 52.52000 74 LEU B C 1
ATOM 2357 O O . LEU C 1 92 ? -8.28900 22.50200 33.74900 1.000 45.41000 74 LEU B O 1
ATOM 2362 N N . MET C 1 93 ? -7.85500 20.54600 34.78600 1.000 42.96000 75 MET B N 1
ATOM 2363 C CA . MET C 1 93 ? -6.44400 20.87000 34.97100 1.000 40.28000 75 MET B CA 1
ATOM 2364 C C . MET C 1 93 ? -5.67700 20.77000 33.65800 1.000 42.20000 75 MET B C 1
ATOM 2365 O O . MET C 1 93 ? -4.76900 21.56800 33.40100 1.000 46.20000 75 MET B O 1
ATOM 2370 N N . SER C 1 94 ? -6.03000 19.79700 32.81400 1.000 48.15000 76 SER B N 1
ATOM 2371 C CA . SER C 1 94 ? -5.29600 19.59300 31.56900 1.000 39.03000 76 SER B CA 1
ATOM 2372 C C . SER C 1 94 ? -5.56800 20.70100 30.56000 1.000 38.07000 76 SER B C 1
ATOM 2373 O O . SER C 1 94 ? -4.67900 21.05500 29.77700 1.000 47.17000 76 SER B O 1
ATOM 2376 N N . ASN C 1 95 ? -6.77900 21.25900 30.55900 1.000 46.45000 77 ASN B N 1
ATOM 2377 C CA . ASN C 1 95 ? -7.12400 22.30400 29.60500 1.000 43.79000 77 ASN B CA 1
ATOM 2378 C C . ASN C 1 95 ? -6.60900 23.68100 30.00600 1.000 43.89000 77 ASN B C 1
ATOM 2379 O O . ASN C 1 95 ? -6.66200 24.60300 29.18500 1.000 46.61000 77 ASN B O 1
ATOM 2384 N N . ASN C 1 96 ? -6.11200 23.84900 31.23300 1.000 40.86000 78 ASN B N 1
ATOM 2385 C CA . ASN C 1 96 ? -5.65900 25.15200 31.69600 1.000 39.66000 78 ASN B CA 1
ATOM 2386 C C . ASN C 1 96 ? -4.23600 25.15600 32.23700 1.000 57.31000 78 ASN B C 1
ATOM 2387 O O . ASN C 1 96 ? -3.75500 26.21900 32.64600 1.000 55.76000 78 ASN B O 1
ATOM 2392 N N . ILE C 1 97 ? -3.54700 24.01200 32.24900 1.000 47.91000 79 ILE B N 1
ATOM 2393 C CA . ILE C 1 97 ? -2.20800 23.96300 32.83000 1.000 50.82000 79 ILE B CA 1
ATOM 2394 C C . ILE C 1 97 ? -1.22100 24.78100 32.00500 1.000 48.46000 79 ILE B C 1
ATOM 2395 O O . ILE C 1 97 ? -0.23500 25.30100 32.54200 1.000 38.65000 79 ILE B O 1
ATOM 2400 N N . HIS C 1 98 ? -1.46800 24.92500 30.70000 1.000 47.75000 80 HIS B N 1
ATOM 2401 C CA . HIS C 1 98 ? -0.56800 25.69800 29.85200 1.000 52.49000 80 HIS B CA 1
ATOM 2402 C C . HIS C 1 98 ? -0.53400 27.17000 30.23900 1.000 58.92000 80 HIS B C 1
ATOM 2403 O O . HIS C 1 98 ? 0.44100 27.86100 29.92300 1.000 57.52000 80 HIS B O 1
ATOM 2410 N N . LYS C 1 99 ? -1.57400 27.66500 30.91500 1.000 54.43000 81 LYS B N 1
ATOM 2411 C CA . LYS C 1 99 ? -1.59000 29.06400 31.32700 1.000 41.67000 81 LYS B CA 1
ATOM 2412 C C . LYS C 1 99 ? -0.51800 29.35300 32.36800 1.000 51.56000 81 LYS B C 1
ATOM 2413 O O . LYS C 1 99 ? -0.04900 30.49200 32.47700 1.000 58.54000 81 LYS B O 1
ATOM 2419 N N . ALA C 1 100 ? -0.11500 28.34000 33.13700 1.000 39.61000 82 ALA B N 1
ATOM 2420 C CA . ALA C 1 100 ? 0.91100 28.51400 34.15800 1.000 59.66000 82 ALA B CA 1
ATOM 2421 C C . ALA C 1 100 ? 2.30700 28.67200 33.57200 1.000 56.19000 82 ALA B C 1
ATOM 2422 O O . ALA C 1 100 ? 3.24400 28.96600 34.32300 1.000 48.36000 82 ALA B O 1
ATOM 2424 N N . LEU C 1 101 ? 2.47100 28.48100 32.26300 1.000 51.43000 83 LEU B N 1
ATOM 2425 C CA . LEU C 1 101 ? 3.77400 28.65000 31.63300 1.000 66.79000 83 LEU B CA 1
ATOM 2426 C C . LEU C 1 101 ? 4.14800 30.11300 31.43600 1.000 71.34000 83 LEU B C 1
ATOM 2427 O O . LEU C 1 101 ? 5.33600 30.41900 31.28800 1.000 52.55000 83 LEU B O 1
ATOM 2432 N N . GLU C 1 102 ? 3.17100 31.01600 31.42900 1.000 69.64000 84 GLU B N 1
ATOM 2433 C CA . GLU C 1 102 ? 3.47100 32.42700 31.26900 1.000 67.66000 84 GLU B CA 1
ATOM 2434 C C . GLU C 1 102 ? 4.05700 32.99100 32.56400 1.000 60.28000 84 GLU B C 1
ATOM 2435 O O . GLU C 1 102 ? 3.69200 32.55600 33.65900 1.000 68.99000 84 GLU B O 1
ATOM 2441 N N . PRO C 1 103 ? 4.97900 33.94700 32.46200 1.000 79.32000 85 PRO B N 1
ATOM 2442 C CA . PRO C 1 103 ? 5.59900 34.50600 33.67200 1.000 69.37000 85 PRO B CA 1
ATOM 2443 C C . PRO C 1 103 ? 4.57400 35.21400 34.54500 1.000 54.41000 85 PRO B C 1
ATOM 2444 O O . PRO C 1 103 ? 3.76400 36.01000 34.06400 1.000 52.08000 85 PRO B O 1
ATOM 2448 N N . GLY C 1 104 ? 4.61500 34.91300 35.84300 1.000 55.69000 86 GLY B N 1
ATOM 2449 C CA . GLY C 1 104 ? 3.72900 35.52800 36.80600 1.000 67.89000 86 GLY B CA 1
ATOM 2450 C C . GLY C 1 104 ? 2.35000 34.91500 36.90600 1.000 78.32000 86 GLY B C 1
ATOM 2451 O O . GLY C 1 104 ? 1.59100 35.28800 37.81000 1.000 68.09000 86 GLY B O 1
ATOM 2452 N N . ARG C 1 105 ? 1.99500 33.99000 36.01800 1.000 67.77000 87 ARG B N 1
ATOM 2453 C CA . ARG C 1 105 ? 0.67400 33.37800 36.02700 1.000 54.72000 87 ARG B CA 1
ATOM 2454 C C . ARG C 1 105 ? 0.66000 32.16300 36.94500 1.000 58.59000 87 ARG B C 1
ATOM 2455 O O . ARG C 1 105 ? 1.56100 31.31900 36.88600 1.000 67.52000 87 ARG B O 1
ATOM 2463 N N . THR C 1 106 ? -0.36600 32.11300 37.79400 1.000 62.05000 88 THR B N 1
ATOM 2464 C CA . THR C 1 106 ? -0.55500 30.97500 38.72300 1.000 67.90000 88 THR B CA 1
ATOM 2465 C C . THR C 1 106 ? -1.95800 30.41500 38.51300 1.000 66.80000 88 THR B C 1
ATOM 2466 O O . THR C 1 106 ? -2.89100 31.20700 38.38500 1.000 62.62000 88 THR B O 1
ATOM 2470 N N . VAL C 1 107 ? -2.07600 29.09900 38.43500 1.000 62.60000 89 VAL B N 1
ATOM 2471 C CA . VAL C 1 107 ? -3.35600 28.42000 38.27200 1.000 61.79000 89 VAL B CA 1
ATOM 2472 C C . VAL C 1 107 ? -3.63200 27.61400 39.53200 1.000 55.07000 89 VAL B C 1
ATOM 2473 O O . VAL C 1 107 ? -2.76600 26.86200 39.99800 1.000 49.69000 89 VAL B O 1
ATOM 2477 N N . VAL C 1 108 ? -4.83200 27.77200 40.08400 1.000 58.52000 90 VAL B N 1
ATOM 2478 C CA . VAL C 1 108 ? -5.22500 27.13600 41.33600 1.000 53.77000 90 VAL B CA 1
ATOM 2479 C C . VAL C 1 108 ? -6.47900 26.31100 41.08600 1.000 46.24000 90 VAL B C 1
ATOM 2480 O O . VAL C 1 108 ? -7.42100 26.78900 40.44600 1.000 56.56000 90 VAL B O 1
ATOM 2484 N N . PHE C 1 109 ? -6.48800 25.07700 41.58900 1.000 49.94000 91 PHE B N 1
ATOM 2485 C CA . PHE C 1 109 ? -7.65400 24.20200 41.52300 1.000 44.44000 91 PHE B CA 1
ATOM 2486 C C . PHE C 1 109 ? -7.97100 23.72000 42.93000 1.000 47.03000 91 PHE B C 1
ATOM 2487 O O . PHE C 1 109 ? -7.10300 23.15400 43.60100 1.000 47.27000 91 PHE B O 1
ATOM 2495 N N . GLY C 1 110 ? -9.20900 23.93400 43.37100 1.000 42.75000 92 GLY B N 1
ATOM 2496 C CA . GLY C 1 110 ? -9.60600 23.56500 44.70800 1.000 40.96000 92 GLY B CA 1
ATOM 2497 C C . GLY C 1 110 ? -11.05100 23.12000 44.80600 1.000 63.29000 92 GLY B C 1
ATOM 2498 O O . GLY C 1 110 ? -11.74700 22.95900 43.79800 1.000 52.97000 92 GLY B O 1
ATOM 2499 N N . PRO C 1 111 ? -11.54900 22.87600 46.03300 1.000 62.52000 93 PRO B N 1
ATOM 2500 C CA . PRO C 1 111 ? -12.92800 22.45700 46.20200 1.000 72.00000 93 PRO B CA 1
ATOM 2501 C C . PRO C 1 111 ? -13.95100 23.47700 45.67900 1.000 67.64000 93 PRO B C 1
ATOM 2502 O O . PRO C 1 111 ? -15.03000 23.06500 45.35100 1.000 61.31000 93 PRO B O 1
ATOM 2506 N N . GLU C 1 112 ? -13.57100 24.74600 45.60200 1.000 79.30000 94 GLU B N 1
ATOM 2507 C CA . GLU C 1 112 ? -14.50800 25.81900 45.18800 1.000 77.66000 94 GLU B CA 1
ATOM 2508 C C . GLU C 1 112 ? -14.40500 26.01800 43.67800 1.000 71.88000 94 GLU B C 1
ATOM 2509 O O . GLU C 1 112 ? -15.31300 26.61100 43.09600 1.000 80.22000 94 GLU B O 1
ATOM 2511 N N . GLY C 1 113 ? -13.33300 25.52700 43.08100 1.000 57.15000 95 GLY B N 1
ATOM 2512 C CA . GLY C 1 113 ? -13.21700 25.62000 41.62800 1.000 71.11000 95 GLY B CA 1
ATOM 2513 C C . GLY C 1 113 ? -11.84200 26.09000 41.23400 1.000 64.40000 95 GLY B C 1
ATOM 2514 O O . GLY C 1 113 ? -10.93400 25.95900 42.04800 1.000 73.58000 95 GLY B O 1
ATOM 2515 N N . CYS C 1 114 ? -11.71600 26.64200 40.03300 1.000 70.08000 96 CYS B N 1
ATOM 2516 C CA . CYS C 1 114 ? -10.38000 27.03600 39.53700 1.000 63.58000 96 CYS B CA 1
ATOM 2517 C C . CYS C 1 114 ? -10.17700 28.54500 39.65200 1.000 68.84000 96 CYS B C 1
ATOM 2518 O O . CYS C 1 114 ? -11.16100 29.27800 39.74200 1.000 63.49000 96 CYS B O 1
ATOM 2521 N N . GLU C 1 115 ? -8.92500 28.97300 39.63900 1.000 61.43000 97 GLU B N 1
ATOM 2522 C CA . GLU C 1 115 ? -8.60300 30.38900 39.75900 1.000 49.67000 97 GLU B CA 1
ATOM 2523 C C . GLU C 1 115 ? -7.32700 30.67800 38.98400 1.000 67.37000 97 GLU B C 1
ATOM 2524 O O . GLU C 1 115 ? -6.32200 29.98400 39.16100 1.000 63.74000 97 GLU B O 1
ATOM 2530 N N . GLU C 1 116 ? -7.38200 31.69800 38.12400 1.000 48.97000 98 GLU B N 1
ATOM 2531 C CA . GLU C 1 116 ? -6.20500 32.08900 37.30800 1.000 65.49000 98 GLU B CA 1
ATOM 2532 C C . GLU C 1 116 ? -5.67600 33.43000 37.82200 1.000 67.69000 98 GLU B C 1
ATOM 2533 O O . GLU C 1 116 ? -6.45500 34.39600 37.83400 1.000 69.44000 98 GLU B O 1
ATOM 2539 N N . ARG C 1 117 ? -4.41000 33.47500 38.23800 1.000 62.21000 99 ARG B N 1
ATOM 2540 C CA . ARG C 1 117 ? -3.83000 34.71800 38.80700 1.000 70.05000 99 ARG B CA 1
ATOM 2541 C C . ARG C 1 117 ? -2.67900 35.20000 37.91900 1.000 82.97000 99 ARG B C 1
ATOM 2542 O O . ARG C 1 117 ? -1.60200 34.59100 37.98600 1.000 89.94000 99 ARG B O 1
ATOM 2550 N N . ASP C 1 118 ? -2.90200 36.24900 37.12300 1.000 83.57000 100 ASP B N 1
ATOM 2551 C CA . ASP C 1 118 ? -1.82600 36.83400 36.27400 1.000 83.44000 100 ASP B CA 1
ATOM 2552 C C . ASP C 1 118 ? -1.25700 38.06700 36.98200 1.000 89.23000 100 ASP B C 1
ATOM 2553 O O . ASP C 1 118 ? -1.81600 39.16000 36.78800 1.000 87.85000 100 ASP B O 1
ATOM 2558 N N . LYS C 1 119 ? -0.18200 37.89800 37.75400 1.000 77.24000 101 LYS B N 1
ATOM 2559 C CA . LYS C 1 119 ? 0.37500 39.02500 38.54800 1.000 80.61000 101 LYS B CA 1
ATOM 2560 C C . LYS C 1 119 ? 1.13200 39.98900 37.63100 1.000 88.25000 101 LYS B C 1
ATOM 2561 O O . LYS C 1 119 ? 1.25100 41.17100 37.99100 1.000 89.95000 101 LYS B O 1
ATOM 2564 N N . ASN C 1 120 ? 1.63000 39.50500 36.49600 1.000 86.96000 102 ASN B N 1
ATOM 2565 C CA . ASN C 1 120 ? 2.29800 40.42800 35.54400 1.000 90.49000 102 ASN B CA 1
ATOM 2566 C C . ASN C 1 120 ? 1.28500 41.51100 35.17500 1.000 98.93000 102 ASN B C 1
ATOM 2567 O O . ASN C 1 120 ? 1.71300 42.63700 34.87100 1.000 106.78000 102 ASN B O 1
ATOM 2572 N N . ARG C 1 121 ? -0.00200 41.17600 35.18900 1.000 94.50000 103 ARG B N 1
ATOM 2573 C CA . ARG C 1 121 ? -1.05300 42.19300 34.94400 1.000 90.83000 103 ARG B CA 1
ATOM 2574 C C . ARG C 1 121 ? -1.78100 42.39000 36.27200 1.000 94.42000 103 ARG B C 1
ATOM 2575 O O . ARG C 1 121 ? -1.16700 42.13900 37.31500 1.000 98.24000 103 ARG B O 1
ATOM 2583 N N . GLY C 1 122 ? -3.03600 42.81700 36.24400 1.000 92.98000 104 GLY B N 1
ATOM 2584 C CA . GLY C 1 122 ? -3.78000 42.91100 37.51300 1.000 98.61000 104 GLY B CA 1
ATOM 2585 C C . GLY C 1 122 ? -5.07000 42.12400 37.43200 1.000 98.25000 104 GLY B C 1
ATOM 2586 O O . GLY C 1 122 ? -6.06800 42.59500 37.99900 1.000 101.36000 104 GLY B O 1
ATOM 2587 N N . ILE C 1 123 ? -5.05000 40.96700 36.76300 1.000 99.32000 105 ILE B N 1
ATOM 2588 C CA . ILE C 1 123 ? -6.32100 40.22500 36.53100 1.000 84.48000 105 ILE B CA 1
ATOM 2589 C C . ILE C 1 123 ? -6.34900 38.90100 37.29300 1.000 78.55000 105 ILE B C 1
ATOM 2590 O O . ILE C 1 123 ? -5.41900 38.10000 37.11400 1.000 85.07000 105 ILE B O 1
ATOM 2594 N N . ILE C 1 124 ? -7.38000 38.69700 38.11200 1.000 72.63000 106 ILE B N 1
ATOM 2595 C CA . ILE C 1 124 ? -7.57500 37.38400 38.78900 1.000 79.80000 106 ILE B CA 1
ATOM 2596 C C . ILE C 1 124 ? -8.92900 36.85500 38.31300 1.000 70.41000 106 ILE B C 1
ATOM 2597 O O . ILE C 1 124 ? -9.93600 37.54300 38.53200 1.000 72.17000 106 ILE B O 1
ATOM 2602 N N . LYS C 1 125 ? -8.93500 35.70300 37.64700 1.000 63.70000 107 LYS B N 1
ATOM 2603 C CA . LYS C 1 125 ? -10.18300 35.09900 37.12700 1.000 59.28000 107 LYS B CA 1
ATOM 2604 C C . LYS C 1 125 ? -10.54100 33.89500 37.99700 1.000 60.50000 107 LYS B C 1
ATOM 2605 O O . LYS C 1 125 ? -9.69700 33.01500 38.14700 1.000 54.10000 107 LYS B O 1
ATOM 2611 N N . THR C 1 126 ? -11.74400 33.89500 38.56200 1.000 58.21000 108 THR B N 1
ATOM 2612 C CA . THR C 1 126 ? -12.20300 32.77800 39.42100 1.000 56.51000 108 THR B CA 1
ATOM 2613 C C . THR C 1 126 ? -13.37400 32.04900 38.76700 1.000 69.13000 108 THR B C 1
ATOM 2614 O O . THR C 1 126 ? -14.38400 32.69700 38.47000 1.000 53.25000 108 THR B O 1
ATOM 2618 N N . PHE C 1 127 ? -13.24400 30.74000 38.56600 1.000 56.41000 109 PHE B N 1
ATOM 2619 C CA . PHE C 1 127 ? -14.38700 29.97000 38.01700 1.000 72.27000 109 PHE B CA 1
ATOM 2620 C C . PHE C 1 127 ? -14.88700 29.01100 39.09700 1.000 70.04000 109 PHE B C 1
ATOM 2621 O O . PHE C 1 127 ? -14.13400 28.10200 39.47900 1.000 62.62000 109 PHE B O 1
ATOM 2624 N N . SER C 1 128 ? -16.11800 29.22200 39.57100 1.000 77.39000 110 SER B N 1
ATOM 2625 C CA . SER C 1 128 ? -16.66900 28.39000 40.67300 1.000 78.91000 110 SER B CA 1
ATOM 2626 C C . SER C 1 128 ? -17.32400 27.12900 40.10700 1.000 89.07000 110 SER B C 1
ATOM 2627 O O . SER C 1 128 ? -18.52500 27.17500 39.79300 1.000 81.96000 110 SER B O 1
ATOM 2630 N N . THR C 1 129 ? -16.55100 26.04800 39.99400 1.000 84.66000 111 THR B N 1
ATOM 2631 C CA . THR C 1 129 ? -17.08700 24.76500 39.47800 1.000 83.83000 111 THR B CA 1
ATOM 2632 C C . THR C 1 129 ? -16.78500 23.66100 40.48900 1.000 94.51000 111 THR B C 1
ATOM 2633 O O . THR C 1 129 ? -15.60700 23.28300 40.60800 1.000 98.77000 111 THR B O 1
ATOM 2637 N N . ASP C 1 130 ? -17.80300 23.16900 41.19300 1.000 92.65000 112 ASP B N 1
ATOM 2638 C CA . ASP C 1 130 ? -17.56200 22.02400 42.10500 1.000 80.81000 112 ASP B CA 1
ATOM 2639 C C . ASP C 1 130 ? -17.00800 20.87900 41.25900 1.000 89.66000 112 ASP B C 1
ATOM 2640 O O . ASP C 1 130 ? -17.77400 20.32200 40.45000 1.000 77.60000 112 ASP B O 1
ATOM 2642 N N . VAL C 1 131 ? -15.72700 20.55400 41.43800 1.000 83.42000 113 VAL B N 1
ATOM 2643 C CA . VAL C 1 131 ? -15.08700 19.50400 40.59200 1.000 75.86000 113 VAL B CA 1
ATOM 2644 C C . VAL C 1 131 ? -14.77700 18.29700 41.48100 1.000 69.12000 113 VAL B C 1
ATOM 2645 O O . VAL C 1 131 ? -14.10200 17.37100 41.00000 1.000 75.44000 113 VAL B O 1
ATOM 2649 N N . LYS C 1 132 ? -15.27200 18.31300 42.72100 1.000 80.08000 114 LYS B N 1
ATOM 2650 C CA . LYS C 1 132 ? -15.09500 17.17200 43.66300 1.000 77.79000 114 LYS B CA 1
ATOM 2651 C C . LYS C 1 132 ? -13.64600 17.08900 44.15500 1.000 77.20000 114 LYS B C 1
ATOM 2652 O O . LYS C 1 132 ? -13.18700 15.96900 44.43300 1.000 89.62000 114 LYS B O 1
ATOM 2658 N N . LEU C 1 133 ? -12.96700 18.22600 44.29100 1.000 61.21000 115 LEU B N 1
ATOM 2659 C CA . LEU C 1 133 ? -11.59500 18.19800 44.85600 1.000 69.71000 115 LEU B CA 1
ATOM 2660 C C . LEU C 1 133 ? -11.67300 18.39000 46.37100 1.000 63.53000 115 LEU B C 1
ATOM 2661 O O . LEU C 1 133 ? -12.51700 19.17900 46.81700 1.000 74.87000 115 LEU B O 1
ATOM 2666 N N . ASP C 1 134 ? -10.83900 17.67500 47.12500 1.000 72.13000 116 ASP B N 1
ATOM 2667 C CA . ASP C 1 134 ? -10.78800 17.84000 48.60000 1.000 79.01000 116 ASP B CA 1
ATOM 2668 C C . ASP C 1 134 ? -9.44300 18.47900 48.94400 1.000 85.85000 116 ASP B C 1
ATOM 2669 O O . ASP C 1 134 ? -9.19000 18.71400 50.13800 1.000 83.74000 116 ASP B O 1
ATOM 2674 N N . GLU C 1 135 ? -8.61000 18.72200 47.93100 1.000 77.34000 117 GLU B N 1
ATOM 2675 C CA . GLU C 1 135 ? -7.31200 19.34400 48.12900 1.000 65.79000 117 GLU B CA 1
ATOM 2676 C C . GLU C 1 135 ? -7.14900 20.46800 47.11500 1.000 62.59000 117 GLU B C 1
ATOM 2677 O O . GLU C 1 135 ? -7.96900 20.64000 46.20800 1.000 52.95000 117 GLU B O 1
ATOM 2683 N N . THR C 1 136 ? -6.09300 21.25700 47.32500 1.000 61.83000 118 THR B N 1
ATOM 2684 C CA . THR C 1 136 ? -5.85200 22.43000 46.44800 1.000 59.81000 118 THR B CA 1
ATOM 2685 C C . THR C 1 136 ? -4.53300 22.24900 45.69400 1.000 50.15000 118 THR B C 1
ATOM 2686 O O . THR C 1 136 ? -3.53300 21.89400 46.33600 1.000 58.37000 118 THR B O 1
ATOM 2690 N N . TYR C 1 137 ? -4.54600 22.48300 44.38700 1.000 44.36000 119 TYR B N 1
ATOM 2691 C CA . TYR C 1 137 ? -3.37900 22.35400 43.52700 1.000 56.86000 119 TYR B CA 1
ATOM 2692 C C . TYR C 1 137 ? -2.96600 23.72400 43.00500 1.000 54.74000 119 TYR B C 1
ATOM 2693 O O . TYR C 1 137 ? -3.81500 24.52600 42.60500 1.000 43.27000 119 TYR B O 1
ATOM 2702 N N . PHE C 1 138 ? -1.65600 23.95600 43.01300 1.000 58.26000 120 PHE B N 1
ATOM 2703 C CA . PHE C 1 138 ? -1.11300 25.25000 42.54800 1.000 64.38000 120 PHE B CA 1
ATOM 2704 C C . PHE C 1 138 ? -0.10000 25.01000 41.42900 1.000 52.31000 120 PHE B C 1
ATOM 2705 O O . PHE C 1 138 ? 0.88700 24.30500 41.66900 1.000 56.55000 120 PHE B O 1
ATOM 2713 N N . PHE C 1 139 ? -0.36300 25.55300 40.24500 1.000 50.980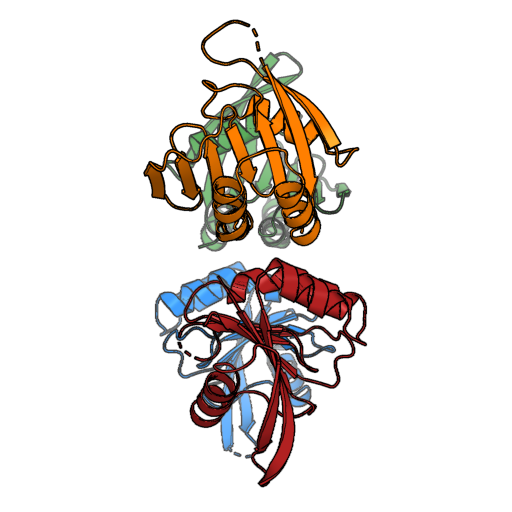00 121 PHE B N 1
ATOM 2714 C CA . PHE C 1 139 ? 0.53700 25.46000 39.10200 1.000 51.13000 121 PHE B CA 1
ATOM 2715 C C . PHE C 1 139 ? 1.17600 26.82200 38.86900 1.000 45.07000 121 PHE B C 1
ATOM 2716 O O . PHE C 1 139 ? 0.46700 27.82600 38.74700 1.000 46.25000 121 PHE B O 1
ATOM 2724 N N . PHE C 1 140 ? 2.50500 26.85700 38.80500 1.000 43.94000 122 PHE B N 1
ATOM 2725 C CA . PHE C 1 140 ? 3.20000 28.09700 38.49000 1.000 59.47000 122 PHE B CA 1
ATOM 2726 C C . PHE C 1 140 ? 4.60500 27.77700 38.00500 1.000 53.38000 122 PHE B C 1
ATOM 2727 O O . PHE C 1 140 ? 5.25100 26.85700 38.51400 1.000 54.22000 122 PHE B O 1
ATOM 2735 N N . ARG C 1 141 ? 5.10100 28.57600 37.06300 1.000 55.73000 123 ARG B N 1
ATOM 2736 C CA . ARG C 1 141 ? 6.49000 28.39900 36.57000 1.000 71.07000 123 ARG B CA 1
ATOM 2737 C C . ARG C 1 141 ? 7.45100 29.05000 37.56900 1.000 67.16000 123 ARG B C 1
ATOM 2738 O O . ARG C 1 141 ? 7.06800 30.07300 38.16700 1.000 75.50000 123 ARG B O 1
ATOM 2746 N N . VAL C 1 142 ? 8.64500 28.47700 37.74800 1.000 64.32000 124 VAL B N 1
ATOM 2747 C CA . VAL C 1 142 ? 9.62300 29.01500 38.74200 1.000 78.41000 124 VAL B CA 1
ATOM 2748 C C . VAL C 1 142 ? 10.79900 29.66000 37.99900 1.000 87.34000 124 VAL B C 1
ATOM 2749 O O . VAL C 1 142 ? 10.86600 29.47700 36.76900 1.000 89.74000 124 VAL B O 1
ATOM 2753 N N . SER D 1 18 ? 9.28400 50.28800 28.33800 1.000 68.41000 0 SER C N 1
ATOM 2754 C CA . SER D 1 18 ? 10.54600 50.96500 28.61300 1.000 92.59000 0 SER C CA 1
ATOM 2755 C C . SER D 1 18 ? 11.33500 50.23400 29.69300 1.000 78.59000 0 SER C C 1
ATOM 2756 O O . SER D 1 18 ? 10.92300 50.19500 30.85300 1.000 81.30000 0 SER C O 1
ATOM 2759 N N . MET D 1 19 ? 12.48300 49.67800 29.28800 1.000 80.78000 1 MET C N 1
ATOM 2760 C CA . MET D 1 19 ? 13.37800 48.94000 30.21700 1.000 87.60000 1 MET C CA 1
ATOM 2761 C C . MET D 1 19 ? 14.01400 49.92500 31.19900 1.000 80.18000 1 MET C C 1
ATOM 2762 O O . MET D 1 19 ? 14.72700 50.83900 30.74500 1.000 74.53000 1 MET C O 1
ATOM 2766 N N . LYS D 1 20 ? 13.76400 49.73900 32.48700 1.000 52.31000 2 LYS C N 1
ATOM 2767 C CA . LYS D 1 20 ? 14.26100 50.70300 33.49100 1.000 69.46000 2 LYS C CA 1
ATOM 2768 C C . LYS D 1 20 ? 15.20500 49.96800 34.44200 1.000 58.52000 2 LYS C C 1
ATOM 2769 O O . LYS D 1 20 ? 14.98700 48.78300 34.69800 1.000 55.46000 2 LYS C O 1
ATOM 2775 N N . LEU D 1 21 ? 16.23000 50.66700 34.91000 1.000 53.39000 3 LEU C N 1
ATOM 2776 C CA . LEU D 1 21 ? 17.25400 50.02400 35.75500 1.000 50.14000 3 LEU C CA 1
ATOM 2777 C C . LEU D 1 21 ? 17.19000 50.59600 37.15900 1.000 45.38000 3 LEU C C 1
ATOM 2778 O O . LEU D 1 21 ? 16.75400 51.73200 37.32100 1.000 47.51000 3 LEU C O 1
ATOM 2783 N N . VAL D 1 22 ? 17.65700 49.81300 38.11100 1.000 45.91000 4 VAL C N 1
ATOM 2784 C CA . VAL D 1 22 ? 17.71100 50.29200 39.51100 1.000 53.51000 4 VAL C CA 1
ATOM 2785 C C . VAL D 1 22 ? 19.14400 50.70500 39.82100 1.000 45.98000 4 VAL C C 1
ATOM 2786 O O . VAL D 1 22 ? 20.03600 49.90100 39.60800 1.000 43.92000 4 VAL C O 1
ATOM 2790 N N . ILE D 1 23 ? 19.31700 51.93900 40.26700 1.000 47.66000 5 ILE C N 1
ATOM 2791 C CA . ILE D 1 23 ? 20.65600 52.41000 40.69800 1.000 48.94000 5 ILE C CA 1
ATOM 2792 C C . ILE D 1 23 ? 20.62000 52.56400 42.22200 1.000 48.54000 5 ILE C C 1
ATOM 2793 O O . ILE D 1 23 ? 19.81800 53.35700 42.70600 1.000 52.05000 5 ILE C O 1
ATOM 2798 N N . ALA D 1 24 ? 21.45200 51.81900 42.93400 1.000 47.08000 6 ALA C N 1
ATOM 2799 C CA . ALA D 1 24 ? 21.55400 51.83800 44.39000 1.000 48.42000 6 ALA C CA 1
ATOM 2800 C C . ALA D 1 24 ? 22.88700 52.46300 44.78000 1.000 58.64000 6 ALA C C 1
ATOM 2801 O O . ALA D 1 24 ? 23.94800 51.87000 44.55600 1.000 47.89000 6 ALA C O 1
ATOM 2803 N N . ARG D 1 25 ? 22.83100 53.65700 45.36600 1.000 41.48000 7 ARG C N 1
ATOM 2804 C CA . ARG D 1 25 ? 24.01900 54.37700 45.82100 1.000 49.60000 7 ARG C CA 1
ATOM 2805 C C . ARG D 1 25 ? 24.17000 54.13100 47.31900 1.000 49.21000 7 ARG C C 1
ATOM 2806 O O . ARG D 1 25 ? 23.50900 54.77700 48.13600 1.000 50.72000 7 ARG C O 1
ATOM 2814 N N . VAL D 1 26 ? 25.04300 53.19400 47.67600 1.000 50.29000 8 VAL C N 1
ATOM 2815 C CA . VAL D 1 26 ? 25.26700 52.82600 49.06900 1.000 61.21000 8 VAL C CA 1
ATOM 2816 C C . VAL D 1 26 ? 26.32700 53.76200 49.63900 1.000 65.43000 8 VAL C C 1
ATOM 2817 O O . VAL D 1 26 ? 27.48700 53.73200 49.22000 1.000 55.10000 8 VAL C O 1
ATOM 2821 N N . LYS D 1 27 ? 25.92900 54.59300 50.60500 1.000 65.34000 9 LYS C N 1
ATOM 2822 C CA . LYS D 1 27 ? 26.82000 55.59100 51.19900 1.000 64.71000 9 LYS C CA 1
ATOM 2823 C C . LYS D 1 27 ? 27.75000 54.94300 52.22900 1.000 63.92000 9 LYS C C 1
ATOM 2824 O O . LYS D 1 27 ? 27.75700 55.28200 53.41300 1.000 71.09000 9 LYS C O 1
ATOM 2830 N N . SER D 1 28 ? 28.55500 53.98900 51.74900 1.000 71.07000 10 SER C N 1
ATOM 2831 C CA . SER D 1 28 ? 29.49400 53.27700 52.60300 1.000 71.08000 10 SER C CA 1
ATOM 2832 C C . SER D 1 28 ? 30.55600 52.62400 51.73700 1.000 78.67000 10 SER C C 1
ATOM 2833 O O . SER D 1 28 ? 30.22000 52.12800 50.64900 1.000 68.41000 10 SER C O 1
ATOM 2836 N N . PRO D 1 29 ? 31.81700 52.59900 52.16100 1.000 76.14000 11 PRO C N 1
ATOM 2837 C CA . PRO D 1 29 ? 32.86100 51.93700 51.37000 1.000 69.09000 11 PRO C CA 1
ATOM 2838 C C . PRO D 1 29 ? 33.02600 50.44900 51.63600 1.000 79.39000 11 PRO C C 1
ATOM 2839 O O . PRO D 1 29 ? 33.72500 49.78100 50.86100 1.000 83.67000 11 PRO C O 1
ATOM 2843 N N . LYS D 1 30 ? 32.41300 49.90900 52.69100 1.000 91.31000 12 LYS C N 1
ATOM 2844 C CA . LYS D 1 30 ? 32.60900 48.50800 53.05000 1.000 89.89000 12 LYS C CA 1
ATOM 2845 C C . LYS D 1 30 ? 31.56400 47.58600 52.43400 1.000 92.28000 12 LYS C C 1
ATOM 2846 O O . LYS D 1 30 ? 31.89100 46.45800 52.04700 1.000 95.72000 12 LYS C O 1
ATOM 2848 N N . VAL D 1 31 ? 30.31100 48.03600 52.34400 1.000 89.93000 13 VAL C N 1
ATOM 2849 C CA . VAL D 1 31 ? 29.24100 47.18500 51.83200 1.000 90.88000 13 VAL C CA 1
ATOM 2850 C C . VAL D 1 31 ? 29.52200 46.84400 50.37600 1.000 89.55000 13 VAL C C 1
ATOM 2851 O O . VAL D 1 31 ? 29.56300 47.72800 49.51100 1.000 102.95000 13 VAL C O 1
ATOM 2855 N N . LYS D 1 32 ? 29.71400 45.55500 50.09800 1.000 90.89000 14 LYS C N 1
ATOM 2856 C CA . LYS D 1 32 ? 29.98400 45.08100 48.74700 1.000 92.72000 14 LYS C CA 1
ATOM 2857 C C . LYS D 1 32 ? 28.89700 44.14300 48.23500 1.000 89.97000 14 LYS C C 1
ATOM 2858 O O . LYS D 1 32 ? 29.02900 43.59800 47.13200 1.000 97.32000 14 LYS C O 1
ATOM 2860 N N . ARG D 1 33 ? 27.82700 43.94200 49.00000 1.000 80.36000 15 ARG C N 1
ATOM 2861 C CA . ARG D 1 33 ? 26.75300 43.05700 48.57400 1.000 85.14000 15 ARG C CA 1
ATOM 2862 C C . ARG D 1 33 ? 25.46600 43.46500 49.27400 1.000 76.07000 15 ARG C C 1
ATOM 2863 O O . ARG D 1 33 ? 25.48600 43.94200 50.41200 1.000 92.27000 15 ARG C O 1
ATOM 2865 N N . LEU D 1 34 ? 24.35000 43.27500 48.57600 1.000 80.93000 16 LEU C N 1
ATOM 2866 C CA . LEU D 1 34 ? 23.02200 43.55900 49.10200 1.000 81.04000 16 LEU C CA 1
ATOM 2867 C C . LEU D 1 34 ? 22.29000 42.24800 49.34800 1.000 89.10000 16 LEU C C 1
ATOM 2868 O O . LEU D 1 34 ? 22.21700 41.39700 48.45400 1.000 84.19000 16 LEU C O 1
ATOM 2873 N N . SER D 1 35 ? 21.75200 42.08500 50.55300 1.000 84.17000 17 SER C N 1
ATOM 2874 C CA . SER D 1 35 ? 20.98200 40.89100 50.85800 1.000 91.14000 17 SER C CA 1
ATOM 2875 C C . SER D 1 35 ? 19.64500 40.92200 50.12200 1.000 98.07000 17 SER C C 1
ATOM 2876 O O . SER D 1 35 ? 19.19100 41.96600 49.64500 1.000 97.18000 17 SER C O 1
ATOM 2879 N N . GLU D 1 36 ? 19.01000 39.75500 50.05600 1.000 100.89000 18 GLU C N 1
ATOM 2880 C CA . GLU D 1 36 ? 17.68200 39.63900 49.41300 1.000 90.40000 18 GLU C CA 1
ATOM 2881 C C . GLU D 1 36 ? 16.70600 40.55100 50.14300 1.000 88.79000 18 GLU C C 1
ATOM 2882 O O . GLU D 1 36 ? 15.84000 41.13700 49.48700 1.000 76.31000 18 GLU C O 1
ATOM 2884 N N . GLU D 1 37 ? 16.84100 40.62500 51.46500 1.000 95.45000 19 GLU C N 1
ATOM 2885 C CA . GLU D 1 37 ? 15.96200 41.49700 52.23600 1.000 91.02000 19 GLU C CA 1
ATOM 2886 C C . GLU D 1 37 ? 16.18000 42.95800 51.86200 1.000 90.38000 19 GLU C C 1
ATOM 2887 O O . GLU D 1 37 ? 15.21900 43.73100 51.76300 1.000 83.93000 19 GLU C O 1
ATOM 2889 N N . ASP D 1 38 ? 17.43200 43.31300 51.60000 1.000 95.84000 20 ASP C N 1
ATOM 2890 C CA . ASP D 1 38 ? 17.73800 44.70700 51.19500 1.000 90.30000 20 ASP C CA 1
ATOM 2891 C C . ASP D 1 38 ? 17.14000 44.93900 49.81200 1.000 80.47000 20 ASP C C 1
ATOM 2892 O O . ASP D 1 38 ? 16.46300 45.94800 49.61500 1.000 78.66000 20 ASP C O 1
ATOM 2897 N N . ILE D 1 39 ? 17.36600 43.99800 48.91300 1.000 70.69000 21 ILE C N 1
ATOM 2898 C CA . ILE D 1 39 ? 16.85700 44.14400 47.55300 1.000 75.20000 21 ILE C CA 1
ATOM 2899 C C . ILE D 1 39 ? 15.33800 44.25700 47.56400 1.000 81.93000 21 ILE C C 1
ATOM 2900 O O . ILE D 1 39 ? 14.75200 45.04300 46.81000 1.000 80.08000 21 ILE C O 1
ATOM 2905 N N . GLU D 1 40 ? 14.67600 43.48200 48.42800 1.000 82.80000 22 GLU C N 1
ATOM 2906 C CA . GLU D 1 40 ? 13.22400 43.57100 48.52600 1.000 76.38000 22 GLU C CA 1
ATOM 2907 C C . GLU D 1 40 ? 12.78700 44.90100 49.12300 1.000 78.19000 22 GLU C C 1
ATOM 2908 O O . GLU D 1 40 ? 11.72000 45.41800 48.76900 1.000 83.49000 22 GLU C O 1
ATOM 2914 N N . LYS D 1 41 ? 13.59100 45.46700 50.02600 1.000 75.40000 23 LYS C N 1
ATOM 2915 C CA . LYS D 1 41 ? 13.30500 46.80400 50.53600 1.000 81.88000 23 LYS C CA 1
ATOM 2916 C C . LYS D 1 41 ? 13.42900 47.84700 49.43200 1.000 80.39000 23 LYS C C 1
ATOM 2917 O O . LYS D 1 41 ? 12.65600 48.81100 49.38900 1.000 76.62000 23 LYS C O 1
ATOM 2920 N N . ILE D 1 42 ? 14.39400 47.66700 48.52800 1.000 75.84000 24 ILE C N 1
ATOM 2921 C CA . ILE D 1 42 ? 14.58000 48.61200 47.43100 1.000 82.53000 24 ILE C CA 1
ATOM 2922 C C . ILE D 1 42 ? 13.43500 48.49900 46.43200 1.000 73.68000 24 ILE C C 1
ATOM 2923 O O . ILE D 1 42 ? 12.88000 49.50900 45.98300 1.000 73.21000 24 ILE C O 1
ATOM 2928 N N . LYS D 1 43 ? 13.06400 47.26700 46.07000 1.000 73.14000 25 LYS C N 1
ATOM 2929 C CA . LYS D 1 43 ? 11.96800 47.07100 45.12600 1.000 80.34000 25 LYS C CA 1
ATOM 2930 C C . LYS D 1 43 ? 10.65700 47.61500 45.67900 1.000 77.57000 25 LYS C C 1
ATOM 2931 O O . LYS D 1 43 ? 9.85400 48.19300 44.93800 1.000 79.58000 25 LYS C O 1
ATOM 2934 N N . SER D 1 44 ? 10.42200 47.43700 46.98100 1.000 68.47000 26 SER C N 1
ATOM 2935 C CA . SER D 1 44 ? 9.20900 47.97000 47.59200 1.000 82.71000 26 SER C CA 1
ATOM 2936 C C . SER D 1 44 ? 9.20900 49.49300 47.57700 1.000 72.53000 26 SER C C 1
ATOM 2937 O O . SER D 1 44 ? 8.17700 50.11900 47.30700 1.000 75.24000 26 SER C O 1
ATOM 2940 N N . ALA D 1 45 ? 10.36100 50.10600 47.85900 1.000 73.25000 27 ALA C N 1
ATOM 2941 C CA . ALA D 1 45 ? 10.44600 51.56000 47.89200 1.000 71.53000 27 ALA C CA 1
ATOM 2942 C C . ALA D 1 45 ? 10.30100 52.18500 46.51100 1.000 70.41000 27 ALA C C 1
ATOM 2943 O O . ALA D 1 45 ? 9.94400 53.36300 46.41500 1.000 66.93000 27 ALA C O 1
ATOM 2945 N N . LEU D 1 46 ? 10.56400 51.42900 45.44700 1.000 66.66000 28 LEU C N 1
ATOM 2946 C CA . LEU D 1 46 ? 10.49800 51.94100 44.08500 1.000 82.44000 28 LEU C CA 1
ATOM 2947 C C . LEU D 1 46 ? 9.22700 51.52800 43.35500 1.000 84.81000 28 LEU C C 1
ATOM 2948 O O . LEU D 1 46 ? 9.12800 51.74100 42.14200 1.000 82.20000 28 LEU C O 1
ATOM 2953 N N . LYS D 1 47 ? 8.25700 50.94000 44.05900 1.000 79.85000 29 LYS C N 1
ATOM 2954 C CA . LYS D 1 47 ? 7.01900 50.52000 43.40800 1.000 73.22000 29 LYS C CA 1
ATOM 2955 C C . LYS D 1 47 ? 6.22200 51.71800 42.91200 1.000 77.91000 29 LYS C C 1
ATOM 2956 O O . LYS D 1 47 ? 5.74000 51.72800 41.77300 1.000 77.18000 29 LYS C O 1
ATOM 2958 N N . SER D 1 48 ? 6.06900 52.73500 43.75500 1.000 66.45000 30 SER C N 1
ATOM 2959 C CA . SER D 1 48 ? 5.22600 53.88300 43.45400 1.000 73.08000 30 SER C CA 1
ATOM 2960 C C . SER D 1 48 ? 6.02700 55.14800 43.17200 1.000 78.11000 30 SER C C 1
ATOM 2961 O O . SER D 1 48 ? 5.43400 56.21900 43.00900 1.000 76.68000 30 SER C O 1
ATOM 2964 N N . THR D 1 49 ? 7.35400 55.05900 43.11900 1.000 79.37000 31 THR C N 1
ATOM 2965 C CA . THR D 1 49 ? 8.18300 56.21700 42.81100 1.000 78.68000 31 THR C CA 1
ATOM 2966 C C . THR D 1 49 ? 9.46400 55.75400 42.13400 1.000 65.23000 31 THR C C 1
ATOM 2967 O O . THR D 1 49 ? 9.86200 54.58900 42.23600 1.000 62.71000 31 THR C O 1
ATOM 2971 N N . ASN D 1 50 ? 10.10900 56.69300 41.44500 1.000 63.47000 32 ASN C N 1
ATOM 2972 C CA . ASN D 1 50 ? 11.37400 56.45400 40.76500 1.000 61.39000 32 ASN C CA 1
ATOM 2973 C C . ASN D 1 50 ? 12.56300 57.01600 41.53400 1.000 65.47000 32 ASN C C 1
ATOM 2974 O O . ASN D 1 50 ? 13.66500 57.09600 40.98200 1.000 62.23000 32 ASN C O 1
ATOM 2979 N N . LYS D 1 51 ? 12.36400 57.40300 42.79200 1.000 52.57000 33 LYS C N 1
ATOM 2980 C CA . LYS D 1 51 ? 13.44000 57.95900 43.60800 1.000 56.04000 33 LYS C CA 1
ATOM 2981 C C . LYS D 1 51 ? 13.05700 57.79800 45.06900 1.000 74.28000 33 LYS C C 1
ATOM 2982 O O . LYS D 1 51 ? 12.03200 58.33300 45.50100 1.000 68.84000 33 LYS C O 1
ATOM 2988 N N . ALA D 1 52 ? 13.87200 57.06600 45.82500 1.000 61.86000 34 ALA C N 1
ATOM 2989 C CA . ALA D 1 52 ? 13.59000 56.82400 47.23100 1.000 61.87000 34 ALA C CA 1
ATOM 2990 C C . ALA D 1 52 ? 14.90200 56.68700 47.99000 1.000 72.18000 34 ALA C C 1
ATOM 2991 O O . ALA D 1 52 ? 15.98800 56.67400 47.40400 1.000 61.78000 34 ALA C O 1
ATOM 2993 N N . VAL D 1 53 ? 14.78700 56.58800 49.31200 1.000 61.75000 35 VAL C N 1
ATOM 2994 C CA . VAL D 1 53 ? 15.93200 56.42300 50.20000 1.000 65.04000 35 VAL C CA 1
ATOM 2995 C C . VAL D 1 53 ? 15.61100 55.30300 51.17800 1.000 58.12000 35 VAL C C 1
ATOM 2996 O O . VAL D 1 53 ? 14.59800 55.36400 51.88600 1.000 69.49000 35 VAL C O 1
ATOM 3000 N N . VAL D 1 54 ? 16.46600 54.28400 51.21700 1.000 59.72000 36 VAL C N 1
ATOM 3001 C CA . VAL D 1 54 ? 16.31000 53.15800 52.12500 1.000 60.49000 36 VAL C CA 1
ATOM 3002 C C . VAL D 1 54 ? 17.50200 53.13200 53.07600 1.000 74.08000 36 VAL C C 1
ATOM 3003 O O . VAL D 1 54 ? 18.52500 53.78000 52.84900 1.000 72.73000 36 VAL C O 1
ATOM 3007 N N . THR D 1 55 ? 17.32000 52.39700 54.16600 1.000 79.55000 37 THR C N 1
ATOM 3008 C CA . THR D 1 55 ? 18.39200 52.29100 55.17400 1.000 71.62000 37 THR C CA 1
ATOM 3009 C C . THR D 1 55 ? 18.67300 50.81200 55.36200 1.000 71.58000 37 THR C C 1
ATOM 3010 O O . THR D 1 55 ? 17.79100 50.09200 55.80900 1.000 74.73000 37 THR C O 1
ATOM 3014 N N . ILE D 1 56 ? 19.84100 50.39400 54.91800 1.000 82.76000 38 ILE C N 1
ATOM 3015 C CA . ILE D 1 56 ? 20.24500 48.98300 55.09700 1.000 82.33000 38 ILE C CA 1
ATOM 3016 C C . ILE D 1 56 ? 21.16200 48.97200 56.31000 1.000 81.76000 38 ILE C C 1
ATOM 3017 O O . ILE D 1 56 ? 21.71000 50.02000 56.66000 1.000 84.20000 38 ILE C O 1
ATOM 3022 N N . LYS D 1 57 ? 21.28900 47.82300 56.94000 1.000 87.55000 39 LYS C N 1
ATOM 3023 C CA . LYS D 1 57 ? 22.23500 47.72700 58.07000 1.000 90.10000 39 LYS C CA 1
ATOM 3024 C C . LYS D 1 57 ? 23.31500 46.72800 57.66700 1.000 102.03000 39 LYS C C 1
ATOM 3025 O O . LYS D 1 57 ? 22.97500 45.61600 57.23100 1.000 104.11000 39 LYS C O 1
ATOM 3027 N N . ASP D 1 58 ? 24.56900 47.13200 57.80500 1.000 100.15000 40 ASP C N 1
ATOM 3028 C CA . ASP D 1 58 ? 25.67500 46.23000 57.43600 1.000 106.08000 40 ASP C CA 1
ATOM 3029 C C . ASP D 1 58 ? 26.20200 45.54000 58.67400 1.000 111.02000 40 ASP C C 1
ATOM 3030 O O . ASP D 1 58 ? 25.56900 45.64800 59.73600 1.000 103.95000 40 ASP C O 1
ATOM 3032 N N . GLU D 1 59 ? 27.33100 44.86400 58.52200 1.000 110.85000 41 GLU C N 1
ATOM 3033 C CA . GLU D 1 59 ? 27.98400 44.29600 59.72400 1.000 114.44000 41 GLU C CA 1
ATOM 3034 C C . GLU D 1 59 ? 28.15000 45.45400 60.70800 1.000 119.23000 41 GLU C C 1
ATOM 3035 O O . GLU D 1 59 ? 28.14300 46.60700 60.23400 1.000 117.85000 41 GLU C O 1
ATOM 3037 N N . ASN D 1 60 ? 28.25300 45.16700 62.00200 1.000 118.42000 42 ASN C N 1
ATOM 3038 C CA . ASN D 1 60 ? 28.38800 46.23000 63.03100 1.000 117.84000 42 ASN C CA 1
ATOM 3039 C C . ASN D 1 60 ? 27.03100 46.88700 63.27900 1.000 113.62000 42 ASN C C 1
ATOM 3040 O O . ASN D 1 60 ? 27.01900 47.99700 63.82700 1.000 118.26000 42 ASN C O 1
ATOM 3042 N N . GLY D 1 61 ? 25.94000 46.22600 62.89600 1.000 112.04000 43 GLY C N 1
ATOM 3043 C CA . GLY D 1 61 ? 24.59000 46.76500 63.14500 1.000 95.84000 43 GLY C CA 1
ATOM 3044 C C . GLY D 1 61 ? 24.50300 48.23300 62.78100 1.000 102.70000 43 GLY C C 1
ATOM 3045 O O . GLY D 1 61 ? 23.62900 48.92000 63.33100 1.000 95.17000 43 GLY C O 1
ATOM 3046 N N . GLU D 1 62 ? 25.37700 48.69800 61.89000 1.000 100.34000 44 GLU C N 1
ATOM 3047 C CA . GLU D 1 62 ? 25.42000 50.14500 61.56100 1.000 105.93000 44 GLU C CA 1
ATOM 3048 C C . GLU D 1 62 ? 24.41600 50.46200 60.44900 1.000 105.48000 44 GLU C C 1
ATOM 3049 O O . GLU D 1 62 ? 24.18400 49.59000 59.60200 1.000 96.92000 44 GLU C O 1
ATOM 3055 N N . GLU D 1 63 ? 23.86100 51.67500 60.46000 1.000 101.29000 45 GLU C N 1
ATOM 3056 C CA . GLU D 1 63 ? 22.85900 52.07700 59.44300 1.000 94.24000 45 GLU C CA 1
ATOM 3057 C C . GLU D 1 63 ? 23.56200 52.79900 58.28800 1.000 95.53000 45 GLU C C 1
ATOM 3058 O O . GLU D 1 63 ? 24.44100 53.63000 58.56000 1.000 82.17000 45 GLU C O 1
ATOM 3064 N N . ILE D 1 64 ? 23.18500 52.47300 57.05000 1.000 84.55000 46 ILE C N 1
ATOM 3065 C CA . ILE D 1 64 ? 23.80000 53.10000 55.84600 1.000 77.46000 46 ILE C CA 1
ATOM 3066 C C . ILE D 1 64 ? 22.68100 53.62500 54.95600 1.000 64.76000 46 ILE C C 1
ATOM 3067 O O . ILE D 1 64 ? 21.81300 52.83200 54.59800 1.000 65.85000 46 ILE C O 1
ATOM 3072 N N . GLU D 1 65 ? 22.68100 54.92100 54.66800 1.000 64.80000 47 GLU C N 1
ATOM 3073 C CA . GLU D 1 65 ? 21.72500 55.45300 53.70900 1.000 59.78000 47 GLU C CA 1
ATOM 3074 C C . GLU D 1 65 ? 22.02800 54.91400 52.31600 1.000 70.08000 47 GLU C C 1
ATOM 3075 O O . GLU D 1 65 ? 23.19000 54.77100 51.92700 1.000 73.64000 47 GLU C O 1
ATOM 3081 N N . VAL D 1 66 ? 20.96900 54.54700 51.60000 1.000 59.45000 48 VAL C N 1
ATOM 3082 C CA . VAL D 1 66 ? 21.12500 54.06700 50.20200 1.000 58.53000 48 VAL C CA 1
ATOM 3083 C C . VAL D 1 66 ? 20.14300 54.81300 49.30000 1.000 61.13000 48 VAL C C 1
ATOM 3084 O O . VAL D 1 66 ? 18.94200 54.66600 49.50200 1.000 72.17000 48 VAL C O 1
ATOM 3088 N N . GLU D 1 67 ? 20.64900 55.62400 48.38100 1.000 60.95000 49 GLU C N 1
ATOM 3089 C CA . GLU D 1 67 ? 19.81300 56.28000 47.38500 1.000 57.58000 49 GLU C CA 1
ATOM 3090 C C . GLU D 1 67 ? 19.45800 55.28800 46.28600 1.000 59.55000 49 GLU C C 1
ATOM 3091 O O . GLU D 1 67 ? 20.34500 54.68000 45.67900 1.000 51.23000 49 GLU C O 1
ATOM 3097 N N . VAL D 1 68 ? 18.16300 55.11900 46.03400 1.000 52.68000 50 VAL C N 1
ATOM 3098 C CA . VAL D 1 68 ? 17.67600 54.19900 45.01400 1.000 54.75000 50 VAL C CA 1
ATOM 3099 C C . VAL D 1 68 ? 16.83900 54.97600 44.00900 1.000 63.44000 50 VAL C C 1
ATOM 3100 O O . VAL D 1 68 ? 16.10300 55.89900 44.37600 1.000 54.28000 50 VAL C O 1
ATOM 3104 N N . ARG D 1 69 ? 17.00000 54.60500 42.74300 1.000 56.40000 51 ARG C N 1
ATOM 3105 C CA . ARG D 1 69 ? 16.23900 55.26900 41.66800 1.000 49.85000 51 ARG C CA 1
ATOM 3106 C C . ARG D 1 69 ? 15.86100 54.23300 40.61300 1.000 57.95000 51 ARG C C 1
ATOM 3107 O O . ARG D 1 69 ? 16.63200 53.29200 40.42400 1.000 51.15000 51 ARG C O 1
ATOM 3115 N N . LEU D 1 70 ? 14.69000 54.38700 39.99800 1.000 54.56000 52 LEU C N 1
ATOM 3116 C CA . LEU D 1 70 ? 14.29900 53.50700 38.86900 1.000 48.54000 52 LEU C CA 1
ATOM 3117 C C . LEU D 1 70 ? 14.41600 54.37400 37.62500 1.000 61.56000 52 LEU C C 1
ATOM 3118 O O . LEU D 1 70 ? 13.62900 55.31500 37.48900 1.000 58.24000 52 LEU C O 1
ATOM 3123 N N . LEU D 1 71 ? 15.36300 54.06000 36.75700 1.000 49.71000 53 LEU C N 1
ATOM 3124 C CA . LEU D 1 71 ? 15.61900 54.98200 35.62900 1.000 56.72000 53 LEU C CA 1
ATOM 3125 C C . LEU D 1 71 ? 15.77800 54.26400 34.29300 1.000 60.51000 53 LEU C C 1
ATOM 3126 O O . LEU D 1 71 ? 16.22300 53.11700 34.27700 1.000 44.78000 53 LEU C O 1
ATOM 3131 N N . THR D 1 72 ? 15.40900 54.94000 33.21400 1.000 46.75000 54 THR C N 1
ATOM 3132 C CA . THR D 1 72 ? 15.71900 54.39500 31.90400 1.000 57.42000 54 THR C CA 1
ATOM 3133 C C . THR D 1 72 ? 17.21900 54.50300 31.63900 1.000 44.33000 54 THR C C 1
ATOM 3134 O O . THR D 1 72 ? 17.97400 55.10200 32.41100 1.000 44.00000 54 THR C O 1
ATOM 3138 N N . LEU D 1 73 ? 17.65300 53.91100 30.52400 1.000 46.37000 55 LEU C N 1
ATOM 3139 C CA . LEU D 1 73 ? 19.07100 53.9520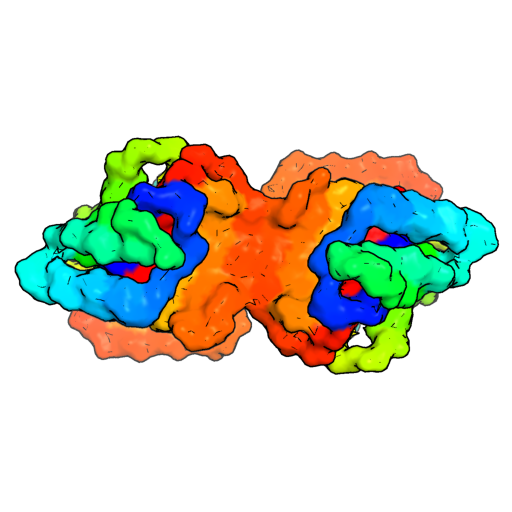0 30.17900 1.000 41.53000 55 LEU C CA 1
ATOM 3140 C C . LEU D 1 73 ? 19.54500 55.38500 29.97000 1.000 41.42000 55 LEU C C 1
ATOM 3141 O O . LEU D 1 73 ? 20.62700 55.76300 30.43400 1.000 43.92000 55 LEU C O 1
ATOM 3146 N N . GLU D 1 74 ? 18.74400 56.20200 29.30400 1.000 41.28000 56 GLU C N 1
ATOM 3147 C CA . GLU D 1 74 ? 19.12300 57.61300 29.06800 1.000 42.01000 56 GLU C CA 1
ATOM 3148 C C . GLU D 1 74 ? 19.14400 58.36000 30.39800 1.000 38.88000 56 GLU C C 1
ATOM 3149 O O . GLU D 1 74 ? 20.08900 59.10300 30.62000 1.000 50.44000 56 GLU C O 1
ATOM 3155 N N . GLU D 1 75 ? 18.12600 58.15600 31.22800 1.000 38.05000 57 GLU C N 1
ATOM 3156 C CA . GLU D 1 75 ? 18.08300 58.84200 32.51600 1.000 39.20000 57 GLU C CA 1
ATOM 3157 C C . GLU D 1 75 ? 19.24000 58.41600 33.41000 1.000 40.43000 57 GLU C C 1
ATOM 3158 O O . GLU D 1 75 ? 19.84400 59.24800 34.09600 1.000 38.84000 57 GLU C O 1
ATOM 3164 N N . ALA D 1 76 ? 19.56300 57.12100 33.41600 1.000 41.71000 58 ALA C N 1
ATOM 3165 C CA . ALA D 1 76 ? 20.64700 56.63900 34.26400 1.000 35.60000 58 ALA C CA 1
ATOM 3166 C C . ALA D 1 76 ? 21.99400 57.18200 33.80300 1.000 41.18000 58 ALA C C 1
ATOM 3167 O O . ALA D 1 76 ? 22.86700 57.47100 34.62900 1.000 42.50000 58 ALA C O 1
ATOM 3169 N N . LEU D 1 77 ? 22.18100 57.33300 32.49000 1.000 39.35000 59 LEU C N 1
ATOM 3170 C CA . LEU D 1 77 ? 23.43300 57.88700 31.98400 1.000 39.64000 59 LEU C CA 1
ATOM 3171 C C . LEU D 1 77 ? 23.57900 59.35600 32.36000 1.000 47.39000 59 LEU C C 1
ATOM 3172 O O . LEU D 1 77 ? 24.68600 59.81600 32.66500 1.000 36.80000 59 LEU C O 1
ATOM 3177 N N . LYS D 1 78 ? 22.47700 60.10900 32.34300 1.000 40.61000 60 LYS C N 1
ATOM 3178 C CA . LYS D 1 78 ? 22.53900 61.49900 32.78300 1.000 51.47000 60 LYS C CA 1
ATOM 3179 C C . LYS D 1 78 ? 22.77100 61.58500 34.28600 1.000 41.29000 60 LYS C C 1
ATOM 3180 O O . LYS D 1 78 ? 23.46900 62.48800 34.76100 1.000 41.56000 60 LYS C O 1
ATOM 3186 N N . TYR D 1 79 ? 22.19500 60.65200 35.04800 1.000 32.70000 61 TYR C N 1
ATOM 3187 C CA . TYR D 1 79 ? 22.43000 60.61600 36.48900 1.000 36.50000 61 TYR C CA 1
ATOM 3188 C C . TYR D 1 79 ? 23.89900 60.35900 36.80100 1.000 38.10000 61 TYR C C 1
ATOM 3189 O O . TYR D 1 79 ? 24.46900 60.98700 37.70000 1.000 43.72000 61 TYR C O 1
ATOM 3198 N N . ILE D 1 80 ? 24.53700 59.47400 36.05500 1.000 38.28000 62 ILE C N 1
ATOM 3199 C CA . ILE D 1 80 ? 25.96600 59.15800 36.29100 1.000 26.23000 62 ILE C CA 1
ATOM 3200 C C . ILE D 1 80 ? 26.80400 60.38700 35.93700 1.000 40.24000 62 ILE C C 1
ATOM 3201 O O . ILE D 1 80 ? 27.72700 60.70000 36.67200 1.000 37.36000 62 ILE C O 1
ATOM 3206 N N . ASN D 1 81 ? 26.43900 61.07500 34.86600 1.000 33.22000 63 ASN C N 1
ATOM 3207 C CA . ASN D 1 81 ? 27.22100 62.23400 34.44700 1.000 35.50000 63 ASN C CA 1
ATOM 3208 C C . ASN D 1 81 ? 27.11300 63.38200 35.44400 1.000 38.98000 63 ASN C C 1
ATOM 3209 O O . ASN D 1 81 ? 28.02800 64.20900 35.53200 1.000 38.85000 63 ASN C O 1
ATOM 3214 N N . ASP D 1 82 ? 26.01800 63.45100 36.20000 1.000 32.54000 64 ASP C N 1
ATOM 3215 C CA . ASP D 1 82 ? 25.80600 64.53000 37.15500 1.000 40.27000 64 ASP C CA 1
ATOM 3216 C C . ASP D 1 82 ? 26.38300 64.23900 38.53500 1.000 41.21000 64 ASP C C 1
ATOM 3217 O O . ASP D 1 82 ? 26.37300 65.13100 39.39100 1.000 46.56000 64 ASP C O 1
ATOM 3222 N N . LEU D 1 83 ? 26.88200 63.03000 38.77200 1.000 35.93000 65 LEU C N 1
ATOM 3223 C CA . LEU D 1 83 ? 27.40300 62.68600 40.08700 1.000 35.98000 65 LEU C CA 1
ATOM 3224 C C . LEU D 1 83 ? 28.67500 63.47700 40.37900 1.000 51.93000 65 LEU C C 1
ATOM 3225 O O . LEU D 1 83 ? 29.47700 63.72300 39.47200 1.000 46.57000 65 LEU C O 1
ATOM 3230 N N . PRO D 1 84 ? 28.88700 63.90300 41.62500 1.000 46.23000 66 PRO C N 1
ATOM 3231 C CA . PRO D 1 84 ? 30.14200 64.58300 41.99000 1.000 39.23000 66 PRO C CA 1
ATOM 3232 C C . PRO D 1 84 ? 31.26800 63.59500 42.29200 1.000 39.56000 66 PRO C C 1
ATOM 3233 O O . PRO D 1 84 ? 31.77500 63.50700 43.41300 1.000 48.97000 66 PRO C O 1
ATOM 3237 N N . ILE D 1 85 ? 31.66200 62.83100 41.27600 1.000 47.84000 67 ILE C N 1
ATOM 3238 C CA . ILE D 1 85 ? 32.70900 61.82900 41.39300 1.000 37.02000 67 ILE C CA 1
ATOM 3239 C C . ILE D 1 85 ? 33.72100 62.05200 40.27400 1.000 38.34000 67 ILE C C 1
ATOM 3240 O O . ILE D 1 85 ? 33.56900 62.94400 39.43900 1.000 40.19000 67 ILE C O 1
ATOM 3245 N N . SER D 1 86 ? 34.75100 61.20800 40.26200 1.000 35.82000 68 SER C N 1
ATOM 3246 C CA . SER D 1 86 ? 35.81000 61.24700 39.23100 1.000 33.18000 68 SER C CA 1
ATOM 3247 C C . SER D 1 86 ? 35.22500 60.97600 37.85000 1.000 39.31000 68 SER C C 1
ATOM 3248 O O . SER D 1 86 ? 34.34200 60.13500 37.74200 1.000 41.74000 68 SER C O 1
ATOM 3251 N N . ASN D 1 87 ? 35.73100 61.67200 36.84300 1.000 28.70000 69 ASN C N 1
ATOM 3252 C CA . ASN D 1 87 ? 35.25900 61.40200 35.49000 1.000 37.85000 69 ASN C CA 1
ATOM 3253 C C . ASN D 1 87 ? 35.64100 60.00200 35.03500 1.000 41.17000 69 ASN C C 1
ATOM 3254 O O . ASN D 1 87 ? 34.95300 59.41400 34.19300 1.000 40.31000 69 ASN C O 1
ATOM 3259 N N . ASP D 1 88 ? 36.70200 59.44600 35.58600 1.000 39.84000 70 ASP C N 1
ATOM 3260 C CA . ASP D 1 88 ? 37.09000 58.06200 35.23500 1.000 49.36000 70 ASP C CA 1
ATOM 3261 C C . ASP D 1 88 ? 36.04400 57.08400 35.78200 1.000 45.46000 70 ASP C C 1
ATOM 3262 O O . ASP D 1 88 ? 35.75400 56.11000 35.09800 1.000 49.81000 70 ASP C O 1
ATOM 3267 N N . ALA D 1 89 ? 35.49700 57.35400 36.95900 1.000 45.03000 71 ALA C N 1
ATOM 3268 C CA . ALA D 1 89 ? 34.43900 56.49400 37.48000 1.000 39.43000 71 ALA C CA 1
ATOM 3269 C C . ALA D 1 89 ? 33.17900 56.61000 36.63500 1.000 43.91000 71 ALA C C 1
ATOM 3270 O O . ALA D 1 89 ? 32.47400 55.61800 36.41500 1.000 44.68000 71 ALA C O 1
ATOM 3272 N N . LYS D 1 90 ? 32.88300 57.81700 36.14900 1.000 37.35000 72 LYS C N 1
ATOM 3273 C CA . LYS D 1 90 ? 31.73400 57.99600 35.26900 1.000 37.86000 72 LYS C CA 1
ATOM 3274 C C . LYS D 1 90 ? 31.90100 57.20400 33.98100 1.000 37.24000 72 LYS C C 1
ATOM 3275 O O . LYS D 1 90 ? 30.96200 56.54100 33.52300 1.000 45.25000 72 LYS C O 1
ATOM 3281 N N . LYS D 1 91 ? 33.10800 57.24000 33.42200 1.000 41.24000 73 LYS C N 1
ATOM 3282 C CA . LYS D 1 91 ? 33.38200 56.51700 32.15300 1.000 44.97000 73 LYS C CA 1
ATOM 3283 C C . LYS D 1 91 ? 33.27100 55.01300 32.40400 1.000 33.48000 73 LYS C C 1
ATOM 3284 O O . LYS D 1 91 ? 32.71100 54.31600 31.54900 1.000 40.59000 73 LYS C O 1
ATOM 3290 N N . LEU D 1 92 ? 33.77300 54.55000 33.54700 1.000 36.40000 74 LEU C N 1
ATOM 3291 C CA . LEU D 1 92 ? 33.68900 53.13100 33.87400 1.000 46.34000 74 LEU C CA 1
ATOM 3292 C C . LEU D 1 92 ? 32.23900 52.69300 34.03500 1.000 48.13000 74 LEU C C 1
ATOM 3293 O O . LEU D 1 92 ? 31.86100 51.59600 33.60600 1.000 46.53000 74 LEU C O 1
ATOM 3298 N N . MET D 1 93 ? 31.40800 53.54200 34.64400 1.000 41.58000 75 MET C N 1
ATOM 3299 C CA . MET D 1 93 ? 29.99300 53.21700 34.78800 1.000 42.82000 75 MET C CA 1
ATOM 3300 C C . MET D 1 93 ? 29.26200 53.31800 33.45500 1.000 42.31000 75 MET C C 1
ATOM 3301 O O . MET D 1 93 ? 28.42100 52.47100 33.13700 1.000 50.80000 75 MET C O 1
ATOM 3306 N N . SER D 1 94 ? 29.57000 54.34700 32.66100 1.000 37.08000 76 SER C N 1
ATOM 3307 C CA . SER D 1 94 ? 28.86300 54.54600 31.40000 1.000 36.05000 76 SER C CA 1
ATOM 3308 C C . SER D 1 94 ? 29.20100 53.46300 30.38200 1.000 39.49000 76 SER C C 1
ATOM 3309 O O . SER D 1 94 ? 28.37300 53.14600 29.52100 1.000 45.45000 76 SER C O 1
ATOM 3312 N N . ASN D 1 95 ? 30.37800 52.85100 30.50900 1.000 38.46000 77 ASN C N 1
ATOM 3313 C CA . ASN D 1 95 ? 30.82100 51.83600 29.51600 1.000 48.76000 77 ASN C CA 1
ATOM 3314 C C . ASN D 1 95 ? 30.28100 50.44500 29.87300 1.000 49.94000 77 ASN C C 1
ATOM 3315 O O . ASN D 1 95 ? 30.35900 49.55800 29.01200 1.000 49.47000 77 ASN C O 1
ATOM 3320 N N . ASN D 1 96 ? 29.75500 50.26400 31.08600 1.000 46.26000 78 ASN C N 1
ATOM 3321 C CA . ASN D 1 96 ? 29.28100 48.95000 31.49400 1.000 37.57000 78 ASN C CA 1
ATOM 3322 C C . ASN D 1 96 ? 27.84700 48.93300 32.00500 1.000 39.33000 78 ASN C C 1
ATOM 3323 O O . ASN D 1 96 ? 27.36600 47.86500 32.39900 1.000 50.82000 78 ASN C O 1
ATOM 3328 N N . ILE D 1 97 ? 27.14600 50.05800 32.01700 1.000 44.09000 79 ILE C N 1
ATOM 3329 C CA . ILE D 1 97 ? 25.76700 50.08600 32.58700 1.000 46.30000 79 ILE C CA 1
ATOM 3330 C C . ILE D 1 97 ? 24.84400 49.22200 31.72100 1.000 62.88000 79 ILE C C 1
ATOM 3331 O O . ILE D 1 97 ? 23.91600 48.62900 32.27100 1.000 49.19000 79 ILE C O 1
ATOM 3336 N N . HIS D 1 98 ? 25.10300 49.15500 30.41400 1.000 52.14000 80 HIS C N 1
ATOM 3337 C CA . HIS D 1 98 ? 24.20400 48.40900 29.53900 1.000 44.05000 80 HIS C CA 1
ATOM 3338 C C . HIS D 1 98 ? 24.14400 46.93700 29.91900 1.000 58.00000 80 HIS C C 1
ATOM 3339 O O . HIS D 1 98 ? 23.15000 46.26100 29.62800 1.000 50.08000 80 HIS C O 1
ATOM 3346 N N . LYS D 1 99 ? 25.19400 46.42200 30.56400 1.000 44.92000 81 LYS C N 1
ATOM 3347 C CA . LYS D 1 99 ? 25.20600 45.02000 30.96400 1.000 42.40000 81 LYS C CA 1
ATOM 3348 C C . LYS D 1 99 ? 24.14500 44.72700 32.01700 1.000 65.72000 81 LYS C C 1
ATOM 3349 O O . LYS D 1 99 ? 23.63800 43.60300 32.08800 1.000 64.18000 81 LYS C O 1
ATOM 3355 N N . ALA D 1 100 ? 23.73000 45.73500 32.76800 1.000 43.98000 82 ALA C N 1
ATOM 3356 C CA . ALA D 1 100 ? 22.72400 45.51500 33.82000 1.000 50.73000 82 ALA C CA 1
ATOM 3357 C C . ALA D 1 100 ? 21.32700 45.33700 33.22000 1.000 67.43000 82 ALA C C 1
ATOM 3358 O O . ALA D 1 100 ? 20.39600 45.04400 33.97500 1.000 56.23000 82 ALA C O 1
ATOM 3360 N N . LEU D 1 101 ? 21.20100 45.49900 31.91000 1.000 54.85000 83 LEU C N 1
ATOM 3361 C CA . LEU D 1 101 ? 19.86700 45.41100 31.27400 1.000 67.20000 83 LEU C CA 1
ATOM 3362 C C . LEU D 1 101 ? 19.50400 43.94100 31.02800 1.000 71.66000 83 LEU C C 1
ATOM 3363 O O . LEU D 1 101 ? 18.33600 43.66900 30.73700 1.000 60.02000 83 LEU C O 1
ATOM 3368 N N . GLU D 1 102 ? 20.45900 43.02900 31.19600 1.000 72.15000 84 GLU C N 1
ATOM 3369 C CA . GLU D 1 102 ? 20.13200 41.62000 31.03000 1.000 68.78000 84 GLU C CA 1
ATOM 3370 C C . GLU D 1 102 ? 19.58800 41.05200 32.33900 1.000 67.83000 84 GLU C C 1
ATOM 3371 O O . GLU D 1 102 ? 20.06300 41.41700 33.41800 1.000 64.70000 84 GLU C O 1
ATOM 3377 N N . PRO D 1 103 ? 18.59300 40.16700 32.27300 1.000 79.29000 85 PRO C N 1
ATOM 3378 C CA . PRO D 1 103 ? 17.99900 39.63100 33.50400 1.000 76.37000 85 PRO C CA 1
ATOM 3379 C C . PRO D 1 103 ? 19.01500 38.85500 34.33000 1.000 60.55000 85 PRO C C 1
ATOM 3380 O O . PRO D 1 103 ? 19.80000 38.06400 33.80400 1.000 47.26000 85 PRO C O 1
ATOM 3384 N N . GLY D 1 104 ? 18.98900 39.09200 35.64000 1.000 54.88000 86 GLY C N 1
ATOM 3385 C CA . GLY D 1 104 ? 19.85500 38.39600 36.56700 1.000 73.03000 86 GLY C CA 1
ATOM 3386 C C . GLY D 1 104 ? 21.26800 38.92500 36.66400 1.000 83.44000 86 GLY C C 1
ATOM 3387 O O . GLY D 1 104 ? 22.03500 38.43600 37.50400 1.000 79.29000 86 GLY C O 1
ATOM 3388 N N . ARG D 1 105 ? 21.63900 39.90300 35.84400 1.000 61.41000 87 ARG C N 1
ATOM 3389 C CA . ARG D 1 105 ? 22.98900 40.44700 35.83900 1.000 59.13000 87 ARG C CA 1
ATOM 3390 C C . ARG D 1 105 ? 23.03200 41.72000 36.67400 1.000 53.36000 87 ARG C C 1
ATOM 3391 O O . ARG D 1 105 ? 22.19500 42.61200 36.50000 1.000 60.09000 87 ARG C O 1
ATOM 3399 N N . THR D 1 106 ? 23.97900 41.76500 37.60200 1.000 54.12000 88 THR C N 1
ATOM 3400 C CA . THR D 1 106 ? 24.14800 42.94800 38.47400 1.000 60.00000 88 THR C CA 1
ATOM 3401 C C . THR D 1 106 ? 25.56200 43.49700 38.27500 1.000 69.50000 88 THR C C 1
ATOM 3402 O O . THR D 1 106 ? 26.49500 42.70500 38.12300 1.000 55.73000 88 THR C O 1
ATOM 3406 N N . VAL D 1 107 ? 25.68500 44.81700 38.22700 1.000 58.48000 89 VAL C N 1
ATOM 3407 C CA . VAL D 1 107 ? 27.01400 45.45900 38.07400 1.000 54.74000 89 VAL C CA 1
ATOM 3408 C C . VAL D 1 107 ? 27.25100 46.29600 39.32600 1.000 46.54000 89 VAL C C 1
ATOM 3409 O O . VAL D 1 107 ? 26.33500 47.00100 39.74900 1.000 48.32000 89 VAL C O 1
ATOM 3413 N N . VAL D 1 108 ? 28.43900 46.17600 39.89400 1.000 51.89000 90 VAL C N 1
ATOM 3414 C CA . VAL D 1 108 ? 28.78000 46.86600 41.13000 1.000 49.05000 90 VAL C CA 1
ATOM 3415 C C . VAL D 1 108 ? 30.00600 47.73200 40.88100 1.000 44.72000 90 VAL C C 1
ATOM 3416 O O . VAL D 1 108 ? 30.93800 47.31400 40.18800 1.000 50.05000 90 VAL C O 1
ATOM 3420 N N . PHE D 1 109 ? 30.01200 48.91300 41.47800 1.000 47.50000 91 PHE C N 1
ATOM 3421 C CA . PHE D 1 109 ? 31.14500 49.85600 41.35400 1.000 47.43000 91 PHE C CA 1
ATOM 3422 C C . PHE D 1 109 ? 31.46500 50.37100 42.75700 1.000 40.40000 91 PHE C C 1
ATOM 3423 O O . PHE D 1 109 ? 30.59600 50.95200 43.39400 1.000 44.76000 91 PHE C O 1
ATOM 3431 N N . GLY D 1 110 ? 32.67400 50.12400 43.22400 1.000 40.49000 92 GLY C N 1
ATOM 3432 C CA . GLY D 1 110 ? 33.06300 50.50200 44.56300 1.000 48.32000 92 GLY C CA 1
ATOM 3433 C C . GLY D 1 110 ? 34.50900 50.94300 44.67400 1.000 52.02000 92 GLY C C 1
ATOM 3434 O O . GLY D 1 110 ? 35.20900 51.12600 43.67300 1.000 44.90000 92 GLY C O 1
ATOM 3435 N N . PRO D 1 111 ? 35.01500 51.15600 45.90900 1.000 52.41000 93 PRO C N 1
ATOM 3436 C CA . PRO D 1 111 ? 36.39000 51.60200 46.09500 1.000 61.18000 93 PRO C CA 1
ATOM 3437 C C . PRO D 1 111 ? 37.44500 50.63800 45.53400 1.000 59.90000 93 PRO C C 1
ATOM 3438 O O . PRO D 1 111 ? 38.50000 51.09700 45.19000 1.000 55.73000 93 PRO C O 1
ATOM 3442 N N . GLU D 1 112 ? 37.13100 49.34000 45.50200 1.000 67.91000 94 GLU C N 1
ATOM 3443 C CA . GLU D 1 112 ? 38.09400 48.30800 45.03100 1.000 67.91000 94 GLU C CA 1
ATOM 3444 C C . GLU D 1 112 ? 37.92900 48.10100 43.52600 1.000 72.42000 94 GLU C C 1
ATOM 3445 O O . GLU D 1 112 ? 38.82800 47.50000 42.91200 1.000 69.85000 94 GLU C O 1
ATOM 3448 N N . GLY D 1 113 ? 36.81800 48.57000 42.96200 1.000 59.98000 95 GLY C N 1
ATOM 3449 C CA . GLY D 1 113 ? 36.64500 48.48300 41.50400 1.000 55.62000 95 GLY C CA 1
ATOM 3450 C C . GLY D 1 113 ? 35.26200 48.01200 41.11900 1.000 63.65000 95 GLY C C 1
ATOM 3451 O O . GLY D 1 113 ? 34.32700 48.22000 41.90700 1.000 66.08000 95 GLY C O 1
ATOM 3452 N N . CYS D 1 114 ? 35.14600 47.39500 39.94500 1.000 65.62000 96 CYS C N 1
ATOM 3453 C CA . CYS D 1 114 ? 33.85000 46.95000 39.46200 1.000 68.79000 96 CYS C CA 1
ATOM 3454 C C . CYS D 1 114 ? 33.74700 45.43100 39.51800 1.000 73.70000 96 CYS C C 1
ATOM 3455 O O . CYS D 1 114 ? 34.75100 44.71300 39.54300 1.000 52.57000 96 CYS C O 1
ATOM 3458 N N . GLU D 1 115 ? 32.50600 44.94900 39.53900 1.000 64.80000 97 GLU C N 1
ATOM 3459 C CA . GLU D 1 115 ? 32.23100 43.52100 39.65900 1.000 56.14000 97 GLU C CA 1
ATOM 3460 C C . GLU D 1 115 ? 30.94900 43.20900 38.90300 1.000 59.04000 97 GLU C C 1
ATOM 3461 O O . GLU D 1 115 ? 29.90600 43.80900 39.17900 1.000 62.47000 97 GLU C O 1
ATOM 3467 N N . GLU D 1 116 ? 31.04900 42.30700 37.92500 1.000 50.58000 98 GLU C N 1
ATOM 3468 C CA . GLU D 1 116 ? 29.86400 41.89800 37.13000 1.000 46.16000 98 GLU C CA 1
ATOM 3469 C C . GLU D 1 116 ? 29.38900 40.53300 37.63200 1.000 60.18000 98 GLU C C 1
ATOM 3470 O O . GLU D 1 116 ? 30.18600 39.58300 37.58700 1.000 59.21000 98 GLU C O 1
ATOM 3476 N N . ARG D 1 117 ? 28.14300 40.44900 38.09800 1.000 62.21000 99 ARG C N 1
ATOM 3477 C CA . ARG D 1 117 ? 27.62400 39.18200 38.67300 1.000 70.05000 99 ARG C CA 1
ATOM 3478 C C . ARG D 1 117 ? 26.49600 38.64100 37.79100 1.000 82.97000 99 ARG C C 1
ATOM 3479 O O . ARG D 1 117 ? 25.44300 39.29000 37.72600 1.000 89.94000 99 ARG C O 1
ATOM 3487 N N . ASP D 1 118 ? 26.72200 37.49600 37.14400 1.000 74.98000 100 ASP C N 1
ATOM 3488 C CA . ASP D 1 118 ? 25.68200 36.85400 36.29500 1.000 87.58000 100 ASP C CA 1
ATOM 3489 C C . ASP D 1 118 ? 25.12600 35.64500 37.04900 1.000 84.33000 100 ASP C C 1
ATOM 3490 O O . ASP D 1 118 ? 25.76700 34.58300 37.00200 1.000 88.37000 100 ASP C O 1
ATOM 3495 N N . LYS D 1 119 ? 23.97800 35.80500 37.70800 1.000 89.30000 101 LYS C N 1
ATOM 3496 C CA . LYS D 1 119 ? 23.41500 34.70900 38.54000 1.000 100.46000 101 LYS C CA 1
ATOM 3497 C C . LYS D 1 119 ? 22.94700 33.56000 37.64200 1.000 97.95000 101 LYS C C 1
ATOM 3498 O O . LYS D 1 119 ? 23.22300 32.39700 37.98400 1.000 91.56000 101 LYS C O 1
ATOM 3500 N N . ASN D 1 120 ? 22.27400 33.87600 36.53700 1.000 90.25000 102 ASN C N 1
ATOM 3501 C CA . ASN D 1 120 ? 21.73900 32.82500 35.68000 1.000 95.18000 102 ASN C CA 1
ATOM 3502 C C . ASN D 1 120 ? 22.82400 31.93100 35.09100 1.000 92.13000 102 ASN C C 1
ATOM 3503 O O . ASN D 1 120 ? 22.50400 30.84900 34.58800 1.000 102.51000 102 ASN C O 1
ATOM 3508 N N . ARG D 1 121 ? 24.08900 32.35000 35.13400 1.000 82.87000 103 ARG C N 1
ATOM 3509 C CA . ARG D 1 121 ? 25.18300 31.54300 34.61800 1.000 83.53000 103 ARG C CA 1
ATOM 3510 C C . ARG D 1 121 ? 26.25700 31.25400 35.65800 1.000 76.66000 103 ARG C C 1
ATOM 3511 O O . ARG D 1 121 ? 27.27700 30.64100 35.31800 1.000 81.57000 103 ARG C O 1
ATOM 3519 N N . GLY D 1 122 ? 26.06100 31.66900 36.90800 1.000 76.94000 104 GLY C N 1
ATOM 3520 C CA . GLY D 1 122 ? 27.01900 31.37600 37.96400 1.000 80.83000 104 GLY C CA 1
ATOM 3521 C C . GLY D 1 122 ? 28.40100 31.93700 37.72600 1.000 76.09000 104 GLY C C 1
ATOM 3522 O O . GLY D 1 122 ? 29.39000 31.34300 38.17200 1.000 72.95000 104 GLY C O 1
ATOM 3523 N N . ILE D 1 123 ? 28.50000 33.06900 37.03500 1.000 89.56000 105 ILE C N 1
ATOM 3524 C CA . ILE D 1 123 ? 29.77700 33.67000 36.67000 1.000 84.55000 105 ILE C CA 1
ATOM 3525 C C . ILE D 1 123 ? 29.87800 35.03900 37.32600 1.000 74.17000 105 ILE C C 1
ATOM 3526 O O . ILE D 1 123 ? 28.97600 35.87200 37.18200 1.000 72.68000 105 ILE C O 1
ATOM 3528 N N . ILE D 1 124 ? 30.97800 35.26800 38.04100 1.000 63.49000 106 ILE C N 1
ATOM 3529 C CA . ILE D 1 124 ? 31.25200 36.54200 38.69600 1.000 67.25000 106 ILE C CA 1
ATOM 3530 C C . ILE D 1 124 ? 32.63300 37.00800 38.25700 1.000 68.52000 106 ILE C C 1
ATOM 3531 O O . ILE D 1 124 ? 33.63300 36.33000 38.52400 1.000 55.82000 106 ILE C O 1
ATOM 3536 N N . LYS D 1 125 ? 32.68800 38.15500 37.58700 1.000 59.49000 107 LYS C N 1
ATOM 3537 C CA . LYS D 1 125 ? 33.93700 38.76400 37.15000 1.000 63.41000 107 LYS C CA 1
ATOM 3538 C C . LYS D 1 125 ? 34.24300 39.95900 38.04100 1.000 69.81000 107 LYS C C 1
ATOM 3539 O O . LYS D 1 125 ? 33.36000 40.78100 38.30700 1.000 67.37000 107 LYS C O 1
ATOM 3541 N N . THR D 1 126 ? 35.49000 40.05600 38.49900 1.000 68.13000 108 THR C N 1
ATOM 3542 C CA . THR D 1 126 ? 35.90800 41.11400 39.41500 1.000 64.24000 108 THR C CA 1
ATOM 3543 C C . THR D 1 126 ? 37.12300 41.82300 38.83400 1.000 73.16000 108 THR C C 1
ATOM 3544 O O . THR D 1 126 ? 38.20500 41.23300 38.74400 1.000 65.65000 108 THR C O 1
ATOM 3548 N N . PHE D 1 127 ? 36.93700 43.08700 38.46000 1.000 66.34000 109 PHE C N 1
ATOM 3549 C CA . PHE D 1 127 ? 38.06500 43.88500 37.92400 1.000 72.76000 109 PHE C CA 1
ATOM 3550 C C . PHE D 1 127 ? 38.62000 44.75100 39.05800 1.000 74.38000 109 PHE C C 1
ATOM 3551 O O . PHE D 1 127 ? 37.87800 45.61100 39.56200 1.000 81.20000 109 PHE C O 1
ATOM 3559 N N . SER D 1 128 ? 39.87600 44.52200 39.45000 1.000 79.42000 110 SER C N 1
ATOM 3560 C CA . SER D 1 128 ? 40.47800 45.27900 40.57800 1.000 79.15000 110 SER C CA 1
ATOM 3561 C C . SER D 1 128 ? 41.07700 46.59200 40.06500 1.000 79.01000 110 SER C C 1
ATOM 3562 O O . SER D 1 128 ? 42.16200 46.55500 39.46200 1.000 81.49000 110 SER C O 1
ATOM 3565 N N . THR D 1 129 ? 40.37900 47.70400 40.29900 1.000 83.73000 111 THR C N 1
ATOM 3566 C CA . THR D 1 129 ? 40.85400 49.02400 39.82000 1.000 69.14000 111 THR C CA 1
ATOM 3567 C C . THR D 1 129 ? 40.36200 50.11000 40.77500 1.000 82.71000 111 THR C C 1
ATOM 3568 O O . THR D 1 129 ? 39.14300 50.20900 40.96800 1.000 85.61000 111 THR C O 1
ATOM 3572 N N . ASP D 1 130 ? 41.27400 50.89400 41.34700 1.000 96.61000 112 ASP C N 1
ATOM 3573 C CA . ASP D 1 130 ? 40.83800 52.03200 42.19600 1.000 85.78000 112 ASP C CA 1
ATOM 3574 C C . ASP D 1 130 ? 40.43500 53.18300 41.27300 1.000 90.80000 112 ASP C C 1
ATOM 3575 O O . ASP D 1 130 ? 41.31700 53.71000 40.56700 1.000 84.19000 112 ASP C O 1
ATOM 3577 N N . VAL D 1 131 ? 39.15100 53.54400 41.27600 1.000 86.55000 113 VAL C N 1
ATOM 3578 C CA . VAL D 1 131 ? 38.65900 54.65100 40.40400 1.000 80.52000 113 VAL C CA 1
ATOM 3579 C C . VAL D 1 131 ? 38.25000 55.82100 41.30700 1.000 59.48000 113 VAL C C 1
ATOM 3580 O O . VAL D 1 131 ? 37.47300 56.68300 40.86100 1.000 58.82000 113 VAL C O 1
ATOM 3584 N N . LYS D 1 132 ? 38.77500 55.84900 42.53000 1.000 74.25000 114 LYS C N 1
ATOM 3585 C CA . LYS D 1 132 ? 38.52000 56.96900 43.46900 1.000 77.38000 114 LYS C CA 1
ATOM 3586 C C . LYS D 1 132 ? 37.04800 56.99700 43.86500 1.000 77.61000 114 LYS C C 1
ATOM 3587 O O . LYS D 1 132 ? 36.47000 58.07600 43.93200 1.000 93.68000 114 LYS C O 1
ATOM 3593 N N . LEU D 1 133 ? 36.49100 55.84300 44.16700 1.000 65.38000 115 LEU C N 1
ATOM 3594 C CA . LEU D 1 133 ? 35.10900 55.84700 44.67400 1.000 60.41000 115 LEU C CA 1
ATOM 3595 C C . LEU D 1 133 ? 35.15800 55.55300 46.16600 1.000 58.95000 115 LEU C C 1
ATOM 3596 O O . LEU D 1 133 ? 35.86700 54.63200 46.54500 1.000 70.72000 115 LEU C O 1
ATOM 3601 N N . ASP D 1 134 ? 34.50400 56.36600 46.97300 1.000 53.96000 116 ASP C N 1
ATOM 3602 C CA . ASP D 1 134 ? 34.35900 56.12200 48.40000 1.000 56.83000 116 ASP C CA 1
ATOM 3603 C C . ASP D 1 134 ? 33.00800 55.51400 48.75100 1.000 67.58000 116 ASP C C 1
ATOM 3604 O O . ASP D 1 134 ? 32.76300 55.21500 49.92400 1.000 71.96000 116 ASP C O 1
ATOM 3609 N N . GLU D 1 135 ? 32.13400 55.32300 47.76600 1.000 57.38000 117 GLU C N 1
ATOM 3610 C CA . GLU D 1 135 ? 30.83000 54.70500 47.94900 1.000 48.11000 117 GLU C CA 1
ATOM 3611 C C . GLU D 1 135 ? 30.66200 53.59700 46.91700 1.000 55.29000 117 GLU C C 1
ATOM 3612 O O . GLU D 1 135 ? 31.47600 53.43800 46.00400 1.000 45.76000 117 GLU C O 1
ATOM 3618 N N . THR D 1 136 ? 29.59200 52.82100 47.06600 1.000 51.65000 118 THR C N 1
ATOM 3619 C CA . THR D 1 136 ? 29.34200 51.66500 46.21700 1.000 44.82000 118 THR C CA 1
ATOM 3620 C C . THR D 1 136 ? 28.02800 51.83700 45.46800 1.000 42.28000 118 THR C C 1
ATOM 3621 O O . THR D 1 136 ? 27.01800 52.24800 46.04900 1.000 44.93000 118 THR C O 1
ATOM 3625 N N . TYR D 1 137 ? 28.10200 51.51700 44.18600 1.000 37.27000 119 TYR C N 1
ATOM 3626 C CA . TYR D 1 137 ? 26.92700 51.67200 43.30900 1.000 55.96000 119 TYR C CA 1
ATOM 3627 C C . TYR D 1 137 ? 26.53300 50.30400 42.75900 1.000 43.44000 119 TYR C C 1
ATOM 3628 O O . TYR D 1 137 ? 27.39800 49.56300 42.30400 1.000 40.77000 119 TYR C O 1
ATOM 3637 N N . PHE D 1 138 ? 25.23900 50.01400 42.81300 1.000 52.42000 120 PHE C N 1
ATOM 3638 C CA . PHE D 1 138 ? 24.71500 48.72500 42.30500 1.000 59.28000 120 PHE C CA 1
ATOM 3639 C C . PHE D 1 138 ? 23.69300 48.97800 41.19500 1.000 42.73000 120 PHE C C 1
ATOM 3640 O O . PHE D 1 138 ? 22.73700 49.70300 41.43700 1.000 50.95000 120 PHE C O 1
ATOM 3648 N N . PHE D 1 139 ? 23.94500 48.40500 40.02800 1.000 50.35000 121 PHE C N 1
ATOM 3649 C CA . PHE D 1 139 ? 23.01500 48.53500 38.88500 1.000 46.27000 121 PHE C CA 1
ATOM 3650 C C . PHE D 1 139 ? 22.38900 47.17100 38.61100 1.000 39.63000 121 PHE C C 1
ATOM 3651 O O . PHE D 1 139 ? 23.11200 46.19300 38.47300 1.000 45.08000 121 PHE C O 1
ATOM 3659 N N . PHE D 1 140 ? 21.06900 47.13600 38.56200 1.000 43.92000 122 PHE C N 1
ATOM 3660 C CA . PHE D 1 140 ? 20.32800 45.88300 38.30100 1.000 57.02000 122 PHE C CA 1
ATOM 3661 C C . PHE D 1 140 ? 18.91800 46.23200 37.84500 1.000 51.78000 122 PHE C C 1
ATOM 3662 O O . PHE D 1 140 ? 18.42000 47.30800 38.14800 1.000 55.46000 122 PHE C O 1
ATOM 3670 N N . ARG D 1 141 ? 18.30200 45.31800 37.12500 1.000 55.73000 123 ARG C N 1
ATOM 3671 C CA . ARG D 1 141 ? 16.91800 45.52100 36.65200 1.000 71.07000 123 ARG C CA 1
ATOM 3672 C C . ARG D 1 141 ? 15.98700 44.95000 37.72000 1.000 67.16000 123 ARG C C 1
ATOM 3673 O O . ARG D 1 141 ? 16.44500 44.08800 38.47600 1.000 75.50000 123 ARG C O 1
ATOM 3681 N N . VAL D 1 142 ? 14.73900 45.41900 37.78600 1.000 64.32000 124 VAL C N 1
ATOM 3682 C CA . VAL D 1 142 ? 13.79000 44.98200 38.85800 1.000 78.41000 124 VAL C CA 1
ATOM 3683 C C . VAL D 1 142 ? 12.81900 43.92400 38.31900 1.000 87.34000 124 VAL C C 1
ATOM 3684 O O . VAL D 1 142 ? 11.81400 44.31400 37.71200 1.000 89.74000 124 VAL C O 1
#

Solvent-accessible surface area: 24497 Å² total; per-residue (Å²): 58,76,0,2,1,0,34,0,66,9,97,85,21,160,116,17,57,110,136,20,39,92,93,0,56,84,36,11,93,113,56,61,88,19,88,10,60,9,69,42,120,97,54,54,134,26,82,0,31,0,64,28,26,42,12,70,84,0,3,128,26,0,62,101,9,107,32,24,118,87,0,43,71,33,0,32,61,22,0,14,44,0,2,49,103,54,40,35,0,7,0,6,52,105,7,11,17,8,9,42,202,61,42,22,86,38,50,46,52,110,5,135,9,94,23,4,2,2,0,20,88,102,49,73,0,1,1,0,38,0,58,6,92,72,23,98,40,23,53,81,135,22,56,111,88,0,52,75,32,13,108,112,57,76,121,20,84,10,88,9,82,43,217,85,90,31,84,0,35,0,51,25,26,43,10,69,80,0,3,130,23,0,68,102,8,105,33,44,118,103,0,46,60,23,0,34,42,21,0,9,61,0,4,55,118,40,68,27,0,6,0,6,55,104,7,13,23,10,55,45,85,148,84,22,62,37,89,33,92,40,38,122,11,84,10,100,28,3,2,3,0,16,96,105,67,69,0,2,1,0,36,0,87,12,97,81,9,67,63,29,54,79,139,2,70,114,72,2,33,74,30,11,92,117,54,78,110,17,102,10,107,35,77,54,123,79,123,78,49,0,28,0,44,29,23,42,13,67,76,0,4,126,26,0,84,90,9,114,34,31,115,107,0,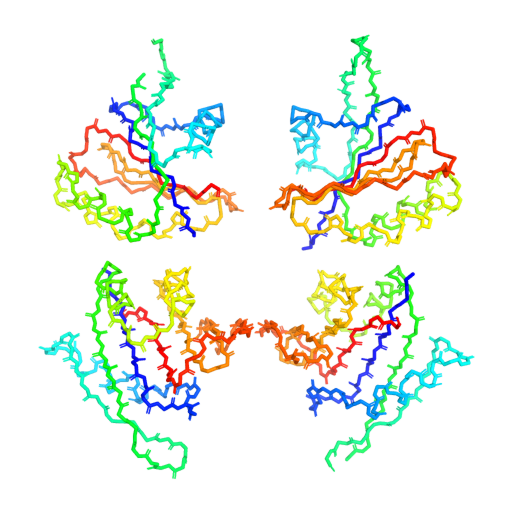35,138,42,0,35,46,32,0,16,54,0,5,54,87,40,44,31,3,7,0,5,51,82,9,17,40,26,49,11,107,108,141,80,56,106,98,93,62,101,55,96,9,182,10,97,22,6,1,2,1,17,101,104,98,40,62,0,0,2,0,36,0,68,15,91,85,16,61,67,23,60,83,77,27,65,119,54,0,43,83,30,10,86,116,58,76,130,20,91,10,93,8,70,34,94,96,70,110,140,14,80,0,29,0,44,31,24,35,10,66,84,0,5,125,26,0,84,91,9,117,36,35,110,103,0,34,125,41,0,37,48,24,0,23,59,0,5,68,86,42,45,32,3,6,0,6,42,108,12,10,40,36,48,10,81,112,177,72,50,116,40,88,113,106,57,91,15,182,8,104,26,3,1,2,0,16,93,96

Sequence (491 aa):
MKLVIARVKSPKVKRLSEEDIEKIKSALKSTNKAVVTIKDENGEEIEVEVRLLTLEEALKYINDLPISNDAKKLMSNNIHKALEPGRTVVFGPEGCEERDKGIIKTFSTDVKLDETYFFFRVMKLVIARVKSPKVKRLSEEDIEKIKSALKSTNKAVVTIKDEEEIEVEVRLLTLEEALKYINDLPISNDAKKLMSNNIHKALEPGRTVVFGPEGCEERDKNRGIIKTFSTDVKLDETYFFFRVMKLVIARVKSPKVKRLSEEDIEKIKSALKSTNKAVVTIKDENGIEVEVRLLTLEEALKYINDLPISNDAKKLMSNNIHKALEPGRTVVFGPEGCEERDKNRGIIKTFSTDVKLDETYFFFRVSMKLVIARVKSPKVKRLSEEDIEKIKSALKSTNKAVVTIKDENGEEIEVEVRLLTLEEALKYINDLPISNDAKKLMSNNIHKALEPGRTVVFGPEGCEERDKNRGIIKTFSTDVKLDETYFFFRV

B-factor: mean 66.97, std 21.67, range [25.42, 147.64]

Secondary structure (DSSP, 8-state):
-EEEEEEE--SS-----HHHHHHHHHHTSS-SEEEEEEE---EEEEEEEEEEHHHHHHHHHTSSS-HHHHHHHHHHGGGGGSTTEEEEESSS-EEEEETTTEEEEEE-------SEEEEEE-/--EEEEEE--SS-----HHHHHHHHHHTSS-SEEEEE---S---EEEEEEE-HHHHHHHHHHSSS-HHHHHHHHTTGGGGGSTTEEEEEETTEEEEEETTTTEEEEE------SSEEEEEE-/--EEEEEEES-SS-----HHHHHHHHHHTSS-SEEEEEEE-GGG-EEEEEEEEEEHHHHHHHHHHSSS-HHHHHHHHHHGGGGGSTTEEEEEETTEEEEEEGGGTEEEEEE---S-SSEEEEEE-/-EEEEEEE--SS-----HHHHHHHHHHTSS-SEEEEEEE-TTS-EEEEEEEEEEHHHHHHHHHTSSS-HHHHHHHHHHGGGGGSTTEEEEE-SSEEEEEE----EEEE------SEEEEEE-

Nearest PDB structures (foldseek):
  6mx1-assembly1_B  TM=3.700E-01  e=7.101E-01  Escherichia coli str. K-12 substr. MG1655
  2b56-assembly1_A  TM=3.364E-01  e=7.539E-01  Trypanosoma brucei
  3ab4-assembly1_B  TM=2.168E-01  e=2.720E-01  Corynebacterium glutamicum
  3ab4-assembly2_F  TM=1.879E-01  e=8.500E-01  Corynebacterium glutamicum
  3tvi-assembly4_H  TM=1.787E-01  e=2.090E+00  Clostridium acetobutylicum

Foldseek 3Di:
DKKKKKWWQAQPDDDADVVRVVVLVVQPPVHQWDWDWDADPVRDIIIIIMGIGDLVVVLVVLVPDPFAPVLSVLCNVCLVQQVPAQWKWKQHQQGIFIQHVNTDDDDGDGRPHRIMIIIHHD/DKKKKKWWQAQPDDDADPVRVVVLVVQPPVHQWDWDWDCDCHTIIITMGIGDLVRVLVVLVPDPFDPVQSCLCNVCLVQQVDPQWKWKQHQQGIWIAGVPRGTDDDDGDGRPHRIMIIIHHD/DKKKKKWWQAQPPFDADPVRVVVLCVQPVPHQWGWDDDDDPDRTIIIMGIGHLVRVLVVLVPDPFAVQLSVVCNVCLVQQVDAQWKWKQHQQGIWIQRPVDHDIDGDGDRRPHRIMMMIHHD/DFWKKKKWWQAQPDPDADPVRVVVLCVQPVVHQWDWDWDADPVSHTIIIIIGIGDLVRVLVVLVPDPFAVQQSVLCNVCLVVQSDAQWKWKQHQQGIWIARPVVRDIDDDGDGRPHRIMMMMHTD